Protein AF-A0ABD3LS62-F1 (afdb_monomer)

Structure (mmCIF, N/CA/C/O backbone):
data_AF-A0ABD3LS62-F1
#
_entry.id   AF-A0ABD3LS62-F1
#
loop_
_atom_site.group_PDB
_atom_site.id
_atom_site.type_symbol
_atom_site.label_atom_id
_atom_site.label_alt_id
_atom_site.label_comp_id
_atom_site.label_asym_id
_atom_site.label_entity_id
_atom_site.label_seq_id
_atom_site.pdbx_PDB_ins_code
_atom_site.Cartn_x
_atom_site.Cartn_y
_atom_site.Cartn_z
_atom_site.occupancy
_atom_site.B_iso_or_equiv
_atom_site.auth_seq_id
_atom_site.auth_comp_id
_atom_site.auth_asym_id
_atom_site.auth_atom_id
_atom_site.pdbx_PDB_model_num
ATOM 1 N N . MET A 1 1 ? -65.348 19.377 46.015 1.00 37.66 1 MET A N 1
ATOM 2 C CA . MET A 1 1 ? -65.253 18.088 45.300 1.00 37.66 1 MET A CA 1
ATOM 3 C C . MET A 1 1 ? -63.759 17.833 45.163 1.00 37.66 1 MET A C 1
ATOM 5 O O . MET A 1 1 ? -63.106 18.647 44.529 1.00 37.66 1 MET A O 1
ATOM 9 N N . ALA A 1 2 ? -63.173 17.076 46.095 1.00 37.09 2 ALA A N 1
ATOM 10 C CA . ALA A 1 2 ? -63.166 15.600 46.154 1.00 37.09 2 ALA A CA 1
ATOM 11 C C . ALA A 1 2 ? -62.036 15.079 45.239 1.00 37.09 2 ALA A C 1
ATOM 13 O O . ALA A 1 2 ? -62.131 15.259 44.032 1.00 37.09 2 ALA A O 1
ATOM 14 N N . GLU A 1 3 ? -60.855 14.766 45.798 1.00 38.41 3 GLU A N 1
ATOM 15 C CA . GLU A 1 3 ? -60.423 13.416 46.271 1.00 38.41 3 GLU A CA 1
ATOM 16 C C . GLU A 1 3 ? -59.782 12.606 45.119 1.00 38.41 3 GLU A C 1
ATOM 18 O O . GLU A 1 3 ? -60.195 12.771 43.979 1.00 38.41 3 GLU A O 1
ATOM 23 N N . ALA A 1 4 ? -58.758 11.751 45.271 1.00 42.38 4 ALA A N 1
ATOM 24 C CA . ALA A 1 4 ? -57.896 11.323 46.394 1.00 42.38 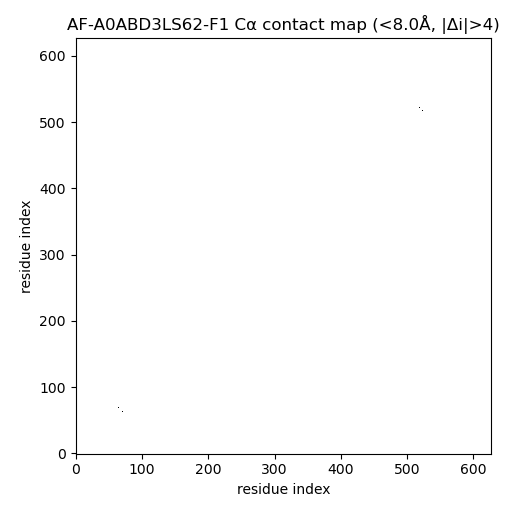4 ALA A CA 1
ATOM 25 C C . ALA A 1 4 ? -56.582 10.709 45.804 1.00 42.38 4 ALA A C 1
ATOM 27 O O . ALA A 1 4 ? -56.408 10.726 44.589 1.00 42.38 4 ALA A O 1
ATOM 28 N N . SER A 1 5 ? -55.689 10.034 46.545 1.00 45.38 5 SER A N 1
ATOM 29 C CA . SER A 1 5 ? -54.841 10.489 47.670 1.00 45.38 5 SER A CA 1
ATOM 30 C C . SER A 1 5 ? -53.794 9.395 48.003 1.00 45.38 5 SER A C 1
ATOM 32 O O . SER A 1 5 ? -54.172 8.231 48.100 1.00 45.38 5 SER A O 1
ATOM 34 N N . GLY A 1 6 ? -52.523 9.757 48.241 1.00 35.62 6 GLY A N 1
ATOM 35 C CA . GLY A 1 6 ? -51.450 8.830 48.668 1.00 35.62 6 GLY A CA 1
ATOM 36 C C . GLY A 1 6 ? -50.821 7.956 47.560 1.00 35.62 6 GLY A C 1
ATOM 37 O O . GLY A 1 6 ? -51.320 7.919 46.439 1.00 35.62 6 GLY A O 1
ATOM 38 N N . ASP A 1 7 ? -49.716 7.239 47.799 1.00 37.56 7 ASP A N 1
ATOM 39 C CA . ASP A 1 7 ? -48.675 7.403 48.839 1.00 37.56 7 ASP A CA 1
ATOM 40 C C . ASP A 1 7 ? -47.356 6.725 48.373 1.00 37.56 7 ASP A C 1
ATOM 42 O O . ASP A 1 7 ? -47.339 6.034 47.352 1.00 37.56 7 ASP A O 1
ATOM 46 N N . GLY A 1 8 ? -46.242 6.941 49.078 1.00 37.25 8 GLY A N 1
ATOM 47 C CA . GLY A 1 8 ? -44.929 6.355 48.775 1.00 37.25 8 GLY A CA 1
ATOM 48 C C . GLY A 1 8 ? -44.650 4.998 49.441 1.00 37.25 8 GLY A C 1
ATOM 49 O O . GLY A 1 8 ? -45.326 4.584 50.377 1.00 37.25 8 GLY A O 1
ATOM 50 N N . GLY A 1 9 ? -43.588 4.318 48.990 1.00 31.88 9 GLY A N 1
ATOM 51 C CA . GLY A 1 9 ? -43.089 3.077 49.596 1.00 31.88 9 GLY A CA 1
ATOM 52 C C . GLY A 1 9 ? -41.620 2.818 49.246 1.00 31.88 9 GLY A C 1
ATOM 53 O O . GLY A 1 9 ? -41.265 2.752 48.072 1.00 31.88 9 GLY A O 1
ATOM 54 N N . ALA A 1 10 ? -40.768 2.703 50.266 1.00 38.19 10 ALA A N 1
ATOM 55 C CA . ALA A 1 10 ? -39.326 2.449 50.158 1.00 38.19 10 ALA A CA 1
ATOM 56 C C . ALA A 1 10 ? -39.000 0.951 50.408 1.00 38.19 10 ALA A C 1
ATOM 58 O O . ALA A 1 10 ? -39.853 0.239 50.945 1.00 38.19 10 ALA A O 1
ATOM 59 N N . PRO A 1 11 ? -37.814 0.440 50.010 1.00 41.41 11 PRO A N 1
ATOM 60 C CA . PRO A 1 11 ? -37.466 -0.979 50.161 1.00 41.41 11 PRO A CA 1
ATOM 61 C C . PRO A 1 11 ? -37.158 -1.385 51.615 1.00 41.41 11 PRO A C 1
ATOM 63 O O . PRO A 1 11 ? -36.974 -0.540 52.486 1.00 41.41 11 PRO A O 1
ATOM 66 N N . ALA A 1 12 ? -37.102 -2.698 51.863 1.00 38.75 12 ALA A N 1
ATOM 67 C CA . ALA A 1 12 ? -36.911 -3.291 53.189 1.00 38.75 12 ALA A CA 1
ATOM 68 C C . ALA A 1 12 ? -35.438 -3.614 53.526 1.00 38.75 12 ALA A C 1
ATOM 70 O O . ALA A 1 12 ? -34.636 -3.916 52.643 1.00 38.75 12 ALA A O 1
ATOM 71 N N . GLU A 1 13 ? -35.123 -3.599 54.825 1.00 33.62 13 GLU A N 1
ATOM 72 C CA . GLU A 1 13 ? -33.819 -3.932 55.419 1.00 33.62 13 GLU A CA 1
ATOM 73 C C . GLU A 1 13 ? -33.658 -5.426 55.818 1.00 33.62 13 GLU A C 1
ATOM 75 O O . GLU A 1 13 ? -34.616 -6.200 55.809 1.00 33.62 13 GLU A O 1
ATOM 80 N N . LEU A 1 14 ? -32.455 -5.738 56.339 1.00 35.72 14 LEU A N 1
ATOM 81 C CA . LEU A 1 14 ? -32.076 -6.849 57.239 1.00 35.72 14 LEU A CA 1
ATOM 82 C C . LEU A 1 14 ? -31.710 -8.207 56.590 1.00 35.72 14 LEU A C 1
ATOM 84 O O . LEU A 1 14 ? -32.186 -8.518 55.500 1.00 35.72 14 LEU A O 1
ATOM 88 N N . PRO A 1 15 ? -30.894 -9.060 57.265 1.00 49.50 15 PRO A N 1
ATOM 89 C CA . PRO A 1 15 ? -30.297 -8.902 58.603 1.00 49.50 15 PRO A CA 1
ATOM 90 C C . PRO A 1 15 ? -28.752 -8.915 58.649 1.00 49.50 15 PRO A C 1
ATOM 92 O O . PRO A 1 15 ? -28.059 -9.237 57.687 1.00 49.50 15 PRO A O 1
ATOM 95 N N . SER A 1 16 ? -28.213 -8.599 59.829 1.00 36.47 16 SER A N 1
ATOM 96 C CA . SER A 1 16 ? -26.794 -8.710 60.187 1.00 36.47 16 SER A CA 1
ATOM 97 C C . SER A 1 16 ? -26.406 -10.113 60.691 1.00 36.47 16 SER A C 1
ATOM 99 O O . SER A 1 16 ? -27.253 -10.894 61.122 1.00 36.47 16 SER A O 1
ATOM 101 N N . GLY A 1 17 ? -25.103 -10.422 60.680 1.00 36.69 17 GLY A N 1
ATOM 102 C CA . GLY A 1 17 ? -24.525 -11.632 61.278 1.00 36.69 17 GLY A CA 1
ATOM 103 C C . GLY A 1 17 ? -23.169 -11.344 61.932 1.00 36.69 17 GLY A C 1
ATOM 104 O O . GLY A 1 17 ? -22.416 -10.496 61.452 1.00 36.69 17 GLY A O 1
ATOM 105 N N . THR A 1 18 ? -22.862 -12.027 63.038 1.00 38.34 18 THR A N 1
ATOM 106 C CA . THR A 1 18 ? -21.763 -11.668 63.956 1.00 38.34 18 THR A CA 1
ATOM 107 C C . THR A 1 18 ? -20.929 -12.884 64.361 1.00 38.34 18 THR A C 1
ATOM 109 O O . THR A 1 18 ? -21.500 -13.925 64.677 1.00 38.34 18 THR A O 1
ATOM 112 N N . GLY A 1 19 ? -19.605 -12.722 64.506 1.00 34.44 19 GLY A N 1
ATOM 113 C CA . GLY A 1 19 ? -18.810 -13.544 65.434 1.00 34.44 19 GLY A CA 1
ATOM 114 C C . GLY A 1 19 ? -17.436 -14.038 64.957 1.00 34.44 19 GLY A C 1
ATOM 115 O O . GLY A 1 19 ? -17.282 -14.491 63.830 1.00 34.44 19 GLY A O 1
ATOM 116 N N . GLY A 1 20 ? -16.472 -14.044 65.890 1.00 32.84 20 GLY A N 1
ATOM 117 C CA . GLY A 1 20 ? -15.241 -14.850 65.832 1.00 32.84 20 GLY A CA 1
ATOM 118 C C . GLY A 1 20 ? -13.997 -14.159 65.257 1.00 32.84 20 GLY A C 1
ATOM 119 O O . GLY A 1 20 ? -14.007 -13.671 64.134 1.00 32.84 20 GLY A O 1
ATOM 120 N N . GLY A 1 21 ? -12.890 -14.160 66.010 1.00 35.06 21 GLY A N 1
ATOM 121 C CA . GLY A 1 21 ? -11.599 -13.635 65.549 1.00 35.06 21 GLY A CA 1
ATOM 122 C C . GLY A 1 21 ? -10.406 -14.084 66.402 1.00 35.06 21 GLY A C 1
ATOM 123 O O . GLY A 1 21 ? -10.576 -14.554 67.525 1.00 35.06 21 GLY A O 1
ATOM 124 N N . GLY A 1 22 ? -9.199 -13.922 65.849 1.00 30.69 22 GLY A N 1
ATOM 125 C CA . GLY A 1 22 ? -7.901 -14.277 66.445 1.00 30.69 22 GLY A CA 1
ATOM 126 C C . GLY A 1 22 ? -6.920 -14.798 65.374 1.00 30.69 22 GLY A C 1
ATOM 127 O O . GLY A 1 22 ? -7.357 -15.366 64.383 1.00 30.69 22 GLY A O 1
ATOM 128 N N . GLY A 1 23 ? -5.598 -14.620 65.477 1.00 33.12 23 GLY A N 1
ATOM 129 C CA . GLY A 1 23 ? -4.858 -13.826 66.463 1.00 33.12 23 GLY A CA 1
ATOM 130 C C . GLY A 1 23 ? -3.329 -13.875 66.274 1.00 33.12 23 GLY A C 1
ATOM 131 O O . GLY A 1 23 ? -2.712 -14.896 66.541 1.00 33.12 23 GLY A O 1
ATOM 132 N N . SER A 1 24 ? -2.731 -12.731 65.914 1.00 35.41 24 SER A N 1
ATOM 133 C CA . SER A 1 24 ? -1.302 -12.354 66.047 1.00 35.41 24 SER A CA 1
ATOM 134 C C . SER A 1 24 ? -0.170 -13.121 65.312 1.00 35.41 24 SER A C 1
ATOM 136 O O . SER A 1 24 ? 0.056 -14.302 65.519 1.00 35.41 24 SER A O 1
ATOM 138 N N . ASN A 1 25 ? 0.656 -12.315 64.624 1.00 33.25 25 ASN A N 1
ATOM 139 C CA . ASN A 1 25 ? 2.131 -12.333 64.540 1.00 33.25 25 ASN A CA 1
ATOM 140 C C . ASN A 1 25 ? 2.914 -13.519 63.928 1.00 33.25 25 ASN A C 1
ATOM 142 O O . ASN A 1 25 ? 2.977 -14.616 64.467 1.00 33.25 25 ASN A O 1
ATOM 146 N N . GLY A 1 26 ? 3.730 -13.185 62.916 1.00 30.17 26 GLY A N 1
ATOM 147 C CA . GLY A 1 26 ? 4.893 -13.962 62.469 1.00 30.17 26 GLY A CA 1
ATOM 148 C C . GLY A 1 26 ? 5.660 -13.236 61.355 1.00 30.17 26 GLY A C 1
ATOM 149 O O . GLY A 1 26 ? 5.180 -13.171 60.229 1.00 30.17 26 GLY A O 1
ATOM 150 N N . ARG A 1 27 ? 6.836 -12.662 61.655 1.00 36.50 27 ARG A N 1
ATOM 151 C CA . ARG A 1 27 ? 7.710 -11.965 60.686 1.00 36.50 27 ARG A CA 1
ATOM 152 C C . ARG A 1 27 ? 9.091 -12.621 60.693 1.00 36.50 27 ARG A C 1
ATOM 154 O O . ARG A 1 27 ? 9.754 -12.590 61.725 1.00 36.50 27 ARG A O 1
ATOM 161 N N . ALA A 1 28 ? 9.511 -13.173 59.558 1.00 32.44 28 ALA A N 1
ATOM 162 C CA . ALA A 1 28 ? 10.830 -13.769 59.346 1.00 32.44 28 ALA A CA 1
ATOM 163 C C . ALA A 1 28 ? 11.239 -13.652 57.865 1.00 32.44 28 ALA A C 1
ATOM 165 O O . ALA A 1 28 ? 10.380 -13.468 57.001 1.00 32.44 28 ALA A O 1
ATOM 166 N N . ASP A 1 29 ? 12.541 -13.728 57.595 1.00 32.50 29 ASP A N 1
ATOM 167 C CA . ASP A 1 29 ? 13.138 -13.539 56.269 1.00 32.50 29 ASP A CA 1
ATOM 168 C C . ASP A 1 29 ? 13.197 -14.824 55.408 1.00 32.50 29 ASP A C 1
ATOM 170 O O . ASP A 1 29 ? 12.920 -15.924 55.879 1.00 32.50 29 ASP A O 1
ATOM 174 N N . ALA A 1 30 ? 13.561 -14.615 54.133 1.00 36.44 30 ALA A N 1
ATOM 175 C CA . ALA A 1 30 ? 14.251 -15.474 53.146 1.00 36.44 30 ALA A CA 1
ATOM 176 C C . ALA A 1 30 ? 14.594 -16.957 53.495 1.00 36.44 30 ALA A C 1
ATOM 178 O O . ALA A 1 30 ? 15.014 -17.231 54.618 1.00 36.44 30 ALA A O 1
ATOM 179 N N . PRO A 1 31 ? 14.614 -17.897 52.505 1.00 40.38 31 PRO A N 1
ATOM 180 C CA . PRO A 1 31 ? 15.128 -17.634 51.148 1.00 40.38 31 PRO A CA 1
ATOM 181 C C . PRO A 1 31 ? 14.443 -18.354 49.959 1.00 40.38 31 PRO A C 1
ATOM 183 O O . PRO A 1 31 ? 13.518 -19.151 50.093 1.00 40.38 31 PRO A O 1
ATOM 186 N N . THR A 1 32 ? 14.971 -18.086 48.761 1.00 39.19 32 THR A N 1
ATOM 187 C CA . THR A 1 32 ? 14.759 -18.851 47.522 1.00 39.19 32 THR A CA 1
ATOM 188 C C . THR A 1 32 ? 15.331 -20.274 47.576 1.00 39.19 32 THR A C 1
ATOM 190 O O . THR A 1 32 ? 16.454 -20.471 48.042 1.00 39.19 32 THR A O 1
ATOM 193 N N . PRO A 1 33 ? 14.660 -21.242 46.928 1.00 43.19 33 PRO A N 1
ATOM 194 C CA . PRO A 1 33 ? 15.302 -22.374 46.267 1.00 43.19 33 PRO A CA 1
ATOM 195 C C . PRO A 1 33 ? 15.364 -22.166 44.739 1.00 43.19 33 PRO A C 1
ATOM 197 O O . PRO A 1 33 ? 14.493 -21.534 44.141 1.00 43.19 33 PRO A O 1
ATOM 200 N N . LEU A 1 34 ? 16.396 -22.716 44.094 1.00 32.84 34 LEU A N 1
ATOM 201 C CA . LEU A 1 34 ? 16.591 -22.694 42.638 1.00 32.84 34 LEU A CA 1
ATOM 202 C C . LEU A 1 34 ? 16.404 -24.089 42.019 1.00 32.84 34 LEU A C 1
ATOM 204 O O . LEU A 1 34 ? 16.616 -25.099 42.679 1.00 32.84 34 LEU A O 1
ATOM 208 N N . ALA A 1 35 ? 16.145 -24.088 40.707 1.00 33.03 35 ALA A N 1
ATOM 209 C CA . ALA A 1 35 ? 16.388 -25.169 39.746 1.00 33.03 35 ALA A CA 1
ATOM 210 C C . ALA A 1 35 ? 15.614 -26.502 39.884 1.00 33.03 35 ALA A C 1
ATOM 212 O O . ALA A 1 35 ? 15.997 -27.408 40.616 1.00 33.03 35 ALA A O 1
ATOM 213 N N . VAL A 1 36 ? 14.694 -26.714 38.935 1.00 33.12 36 VAL A N 1
ATOM 214 C CA . VAL A 1 36 ? 14.766 -27.892 38.050 1.00 33.12 36 VAL A CA 1
ATOM 215 C C . VAL A 1 36 ? 14.758 -27.385 36.604 1.00 33.12 36 VAL A C 1
ATOM 217 O O . VAL A 1 36 ? 14.000 -26.476 36.269 1.00 33.12 36 VAL A O 1
ATOM 220 N N . SER A 1 37 ? 15.624 -27.939 35.756 1.00 32.34 37 SER A N 1
ATOM 221 C CA . SER A 1 37 ? 15.800 -27.506 34.364 1.00 32.34 37 SER A CA 1
ATOM 222 C C . SER A 1 37 ? 15.043 -28.402 33.384 1.00 32.34 37 SER A C 1
ATOM 224 O O . SER A 1 37 ? 15.203 -29.618 33.417 1.00 32.34 37 SER A O 1
ATOM 226 N N . ALA A 1 38 ? 14.343 -27.799 32.422 1.00 27.75 38 ALA A N 1
ATOM 227 C CA . ALA A 1 38 ? 13.954 -28.447 31.170 1.00 27.75 38 ALA A CA 1
ATOM 228 C C . ALA A 1 38 ? 14.182 -27.460 30.013 1.00 27.75 38 ALA A C 1
ATOM 230 O O . ALA A 1 38 ? 13.659 -26.349 30.022 1.00 27.75 38 ALA A O 1
ATOM 231 N N . SER A 1 39 ? 15.016 -27.839 29.042 1.00 33.12 39 SER A N 1
ATOM 232 C CA . SER A 1 39 ? 15.449 -26.968 27.941 1.00 33.12 39 SER A CA 1
ATOM 233 C C . SER A 1 39 ? 14.900 -27.465 26.611 1.00 33.12 39 SER A C 1
ATOM 235 O O . SER A 1 39 ? 15.183 -28.599 26.235 1.00 33.12 39 SER A O 1
ATOM 237 N N . PHE A 1 40 ? 14.222 -26.591 25.863 1.00 28.70 40 PHE A N 1
ATOM 238 C CA . PHE A 1 40 ? 14.058 -26.748 24.416 1.00 28.70 40 PHE A CA 1
ATOM 239 C C . PHE A 1 40 ? 14.194 -25.400 23.690 1.00 28.70 40 PHE A C 1
ATOM 241 O O . PHE A 1 40 ? 13.228 -24.682 23.444 1.00 28.70 40 PHE A O 1
ATOM 248 N N . LYS A 1 41 ? 15.438 -25.059 23.330 1.00 35.81 41 LYS A N 1
ATOM 249 C CA . LYS A 1 41 ? 15.752 -24.073 22.285 1.00 35.81 41 LYS A CA 1
ATOM 250 C C . LYS A 1 41 ? 16.045 -24.820 20.981 1.00 35.81 41 LYS A C 1
ATOM 252 O O . LYS A 1 41 ? 17.181 -25.238 20.772 1.00 35.81 41 LYS A O 1
ATOM 257 N N . GLU A 1 42 ? 15.066 -24.940 20.086 1.00 28.69 42 GLU A N 1
ATOM 258 C CA . GLU A 1 42 ? 15.293 -25.472 18.728 1.00 28.69 42 GLU A CA 1
ATOM 259 C C . GLU A 1 42 ? 15.957 -24.401 17.836 1.00 28.69 42 GLU A C 1
ATOM 261 O O . GLU A 1 42 ? 15.349 -23.792 16.957 1.00 28.69 42 GLU A O 1
ATOM 266 N N . GLY A 1 43 ? 17.232 -24.114 18.106 1.00 31.69 43 GLY A N 1
ATOM 267 C CA . GLY A 1 43 ? 18.046 -23.194 17.313 1.00 31.69 43 GLY A CA 1
ATOM 268 C C . GLY A 1 43 ? 18.698 -23.895 16.122 1.00 31.69 43 GLY A C 1
ATOM 269 O O . GLY A 1 43 ? 19.839 -24.341 16.230 1.00 31.69 43 GLY A O 1
ATOM 270 N N . ARG A 1 44 ? 18.017 -23.967 14.970 1.00 31.38 44 ARG A N 1
ATOM 271 C CA . ARG A 1 44 ? 18.556 -24.595 13.745 1.00 31.38 44 ARG A CA 1
ATOM 272 C C . ARG A 1 44 ? 19.060 -23.600 12.697 1.00 31.38 44 ARG A C 1
ATOM 274 O O . ARG A 1 44 ? 18.407 -23.320 11.696 1.00 31.38 44 ARG A O 1
ATOM 281 N N . SER A 1 45 ? 20.304 -23.162 12.875 1.00 34.44 45 SER A N 1
ATOM 282 C CA . SER A 1 45 ? 21.113 -22.607 11.783 1.00 34.44 45 SER A CA 1
ATOM 283 C C . SER A 1 45 ? 21.639 -23.728 10.882 1.00 34.44 45 SER A C 1
ATOM 285 O O . SER A 1 45 ? 22.502 -24.488 11.315 1.00 34.44 45 SER A O 1
ATOM 287 N N . SER A 1 46 ? 21.212 -23.808 9.615 1.00 29.98 46 SER A N 1
ATOM 288 C CA . SER A 1 46 ? 22.027 -24.458 8.573 1.00 29.98 46 SER A CA 1
ATOM 289 C C . SER A 1 46 ? 21.637 -24.081 7.140 1.00 29.98 46 SER A C 1
ATOM 291 O O . SER A 1 46 ? 20.467 -23.956 6.803 1.00 29.98 46 SER A O 1
ATOM 293 N N . SER A 1 47 ? 22.660 -23.984 6.288 1.00 33.34 47 SER A N 1
ATOM 294 C CA . SER A 1 47 ? 22.613 -24.155 4.830 1.00 33.34 47 SER A CA 1
ATOM 295 C C . SER A 1 47 ? 21.546 -23.376 4.033 1.00 33.34 47 SER A C 1
ATOM 297 O O . SER A 1 47 ? 20.585 -23.941 3.511 1.00 33.34 47 SER A O 1
ATOM 299 N N . ARG A 1 48 ? 21.854 -22.109 3.708 1.00 34.28 48 ARG A N 1
ATOM 300 C CA . ARG A 1 48 ? 21.565 -21.627 2.344 1.00 34.28 48 ARG A CA 1
ATOM 301 C C . ARG A 1 48 ? 22.394 -22.472 1.372 1.00 34.28 48 ARG A C 1
ATOM 303 O O . ARG A 1 48 ? 23.558 -22.157 1.119 1.00 34.28 48 ARG A O 1
ATOM 310 N N . ARG A 1 49 ? 21.823 -23.559 0.846 1.00 35.16 49 ARG A N 1
ATOM 311 C CA . ARG A 1 49 ? 22.443 -24.295 -0.263 1.00 35.16 49 ARG A CA 1
ATOM 312 C C . ARG A 1 49 ? 22.571 -23.343 -1.452 1.00 35.16 49 ARG A C 1
ATOM 314 O O . ARG A 1 49 ? 21.587 -22.746 -1.879 1.00 35.16 49 ARG A O 1
ATOM 321 N N . ARG A 1 50 ? 23.786 -23.198 -1.988 1.00 37.28 50 ARG A N 1
ATOM 322 C CA . ARG A 1 50 ? 23.981 -22.632 -3.329 1.00 37.28 50 ARG A CA 1
ATOM 323 C C . ARG A 1 50 ? 23.227 -23.530 -4.310 1.00 37.28 50 ARG A C 1
ATOM 325 O O . ARG A 1 50 ? 23.430 -24.744 -4.261 1.00 37.28 50 ARG A O 1
ATOM 332 N N . ASN A 1 51 ? 22.434 -22.963 -5.219 1.00 30.92 51 ASN A N 1
ATOM 333 C CA . ASN A 1 51 ? 21.990 -23.737 -6.375 1.00 30.92 51 ASN A CA 1
ATOM 334 C C . ASN A 1 51 ? 23.234 -24.160 -7.162 1.00 30.92 51 ASN A C 1
ATOM 336 O O . ASN A 1 51 ? 24.079 -23.333 -7.508 1.00 30.92 51 ASN A O 1
ATOM 340 N N . SER A 1 52 ? 23.370 -25.466 -7.381 1.00 32.44 52 SER A N 1
ATOM 341 C CA . SER A 1 52 ? 24.459 -26.019 -8.175 1.00 32.44 52 SER A CA 1
ATOM 342 C C . SER A 1 52 ? 24.240 -25.630 -9.633 1.00 32.44 52 SER A C 1
ATOM 344 O O . SER A 1 52 ? 23.236 -26.010 -10.232 1.00 32.44 52 SER A O 1
ATOM 346 N N . VAL A 1 53 ? 25.187 -24.886 -10.208 1.00 42.31 53 VAL A N 1
ATOM 347 C CA . VAL A 1 53 ? 25.297 -24.779 -11.664 1.00 42.31 53 VAL A CA 1
ATOM 348 C C . VAL A 1 53 ? 25.759 -26.144 -12.163 1.00 42.31 53 VAL A C 1
ATOM 350 O O . VAL A 1 53 ? 26.937 -26.485 -12.058 1.00 42.31 53 VAL A O 1
ATOM 353 N N . ARG A 1 54 ? 24.815 -26.945 -12.661 1.00 40.72 54 ARG A N 1
ATOM 354 C CA . ARG A 1 54 ? 25.112 -28.180 -13.388 1.00 40.72 54 ARG A CA 1
ATOM 355 C C . ARG A 1 54 ? 25.549 -27.796 -14.808 1.00 40.72 54 ARG A C 1
ATOM 357 O O . ARG A 1 54 ? 24.772 -27.124 -15.486 1.00 40.72 54 ARG A O 1
ATOM 364 N N . PRO A 1 55 ? 26.733 -28.207 -15.289 1.00 39.88 55 PRO A N 1
ATOM 365 C CA . PRO A 1 55 ? 27.040 -28.138 -16.712 1.00 39.88 55 PRO A CA 1
ATOM 366 C C . PRO A 1 55 ? 26.081 -29.061 -17.473 1.00 39.88 55 PRO A C 1
ATOM 368 O O . PRO A 1 55 ? 25.968 -30.241 -17.137 1.00 39.88 55 PRO A O 1
ATOM 371 N N . SER A 1 56 ? 25.383 -28.540 -18.480 1.00 33.84 56 SER A N 1
ATOM 372 C CA . SER A 1 56 ? 24.554 -29.340 -19.385 1.00 33.84 56 SER A CA 1
ATOM 373 C C . SER A 1 56 ? 25.451 -30.058 -20.396 1.00 33.84 56 SER A C 1
ATOM 375 O O . SER A 1 56 ? 25.776 -29.513 -21.450 1.00 33.84 56 SER A O 1
ATOM 377 N N . PHE A 1 57 ? 25.893 -31.265 -20.044 1.00 44.31 57 PHE A N 1
ATOM 378 C CA . PHE A 1 57 ? 26.682 -32.136 -20.915 1.00 44.31 57 PHE A CA 1
ATOM 379 C C . PHE A 1 57 ? 25.745 -32.886 -21.878 1.00 44.31 57 PHE A C 1
ATOM 381 O O . PHE A 1 57 ? 25.471 -34.067 -21.689 1.00 44.31 57 PHE A O 1
ATOM 388 N N . ASP A 1 58 ? 25.182 -32.164 -22.849 1.00 44.44 58 ASP A N 1
ATOM 389 C CA . ASP A 1 58 ? 24.236 -32.706 -23.834 1.00 44.44 58 ASP A CA 1
ATOM 390 C C . ASP A 1 58 ? 24.340 -31.920 -25.156 1.00 44.44 58 ASP A C 1
ATOM 392 O O . ASP A 1 58 ? 23.488 -31.102 -25.491 1.00 44.44 58 ASP A O 1
ATOM 396 N N . ALA A 1 59 ? 25.470 -32.094 -25.852 1.00 45.03 59 ALA A N 1
ATOM 397 C CA . ALA A 1 59 ? 25.776 -31.439 -27.132 1.00 45.03 59 ALA A CA 1
ATOM 398 C C . ALA A 1 59 ? 26.004 -32.428 -28.297 1.00 45.03 59 ALA A C 1
ATOM 400 O O . ALA A 1 59 ? 26.076 -32.002 -29.446 1.00 45.03 59 ALA A O 1
ATOM 401 N N . ASP A 1 60 ? 26.099 -33.733 -28.006 1.00 44.78 60 ASP A N 1
ATOM 402 C CA . ASP A 1 60 ? 26.534 -34.771 -28.958 1.00 44.78 60 ASP A CA 1
ATOM 403 C C . ASP A 1 60 ? 25.448 -35.828 -29.280 1.00 44.78 60 ASP A C 1
ATOM 405 O O . ASP A 1 60 ? 25.675 -36.718 -30.099 1.00 44.78 60 ASP A O 1
ATOM 409 N N . ASN A 1 61 ? 24.255 -35.751 -28.669 1.00 49.25 61 ASN A N 1
ATOM 410 C CA . ASN A 1 61 ? 23.198 -36.770 -28.817 1.00 49.25 61 ASN A CA 1
ATOM 411 C C . ASN A 1 61 ? 22.245 -36.557 -30.014 1.00 49.25 61 ASN A C 1
ATOM 413 O O . ASN A 1 61 ? 21.574 -37.503 -30.434 1.00 49.25 61 ASN A O 1
ATOM 417 N N . ASP A 1 62 ? 22.201 -35.357 -30.603 1.00 53.28 62 ASP A N 1
ATOM 418 C CA . ASP A 1 62 ? 21.208 -34.972 -31.627 1.00 53.28 62 ASP A CA 1
ATOM 419 C C . ASP A 1 62 ? 21.292 -35.762 -32.951 1.00 53.28 62 ASP A C 1
ATOM 421 O O . ASP A 1 62 ? 20.390 -35.673 -33.785 1.00 53.28 62 ASP A O 1
ATOM 425 N N . PHE A 1 63 ? 22.338 -36.571 -33.159 1.00 51.19 63 PHE A N 1
ATOM 426 C CA . PHE A 1 63 ? 22.474 -37.410 -34.356 1.00 51.19 63 PHE A CA 1
ATOM 427 C C . PHE A 1 63 ? 21.704 -38.745 -34.278 1.00 51.19 63 PHE A C 1
ATOM 429 O O . PHE A 1 63 ? 21.418 -39.346 -35.313 1.00 51.19 63 PHE A O 1
ATOM 436 N N . ILE A 1 64 ? 21.351 -39.225 -33.078 1.00 52.00 64 ILE A N 1
ATOM 437 C CA . ILE A 1 64 ? 20.711 -40.545 -32.888 1.00 52.00 64 ILE A CA 1
ATOM 438 C C . ILE A 1 64 ? 19.180 -40.433 -32.751 1.00 52.00 64 ILE A C 1
ATOM 440 O O . ILE A 1 64 ? 18.453 -41.366 -33.094 1.00 52.00 64 ILE A O 1
ATOM 444 N N . THR A 1 65 ? 18.660 -39.270 -32.355 1.00 55.78 65 THR A N 1
ATOM 445 C CA . THR A 1 65 ? 17.229 -39.021 -32.087 1.00 55.78 65 THR A CA 1
ATOM 446 C C . THR A 1 65 ? 16.310 -39.016 -33.320 1.00 55.78 65 THR A C 1
ATOM 448 O O . THR A 1 65 ? 15.106 -38.822 -33.166 1.00 55.78 65 THR A O 1
ATOM 451 N N . LEU A 1 66 ? 16.845 -39.188 -34.536 1.00 51.56 66 LEU A N 1
ATOM 452 C CA . LEU A 1 66 ? 16.113 -38.983 -35.797 1.00 51.56 66 LEU A CA 1
ATOM 453 C C . LEU A 1 66 ? 15.653 -40.280 -36.499 1.00 51.56 66 LEU A C 1
ATOM 455 O O . LEU A 1 66 ? 14.888 -40.204 -37.456 1.00 51.56 66 LEU A O 1
ATOM 459 N N . LEU A 1 67 ? 16.117 -41.461 -36.064 1.00 47.97 67 LEU A N 1
ATOM 460 C CA . LEU A 1 67 ? 15.960 -42.717 -36.828 1.00 47.97 67 LEU A CA 1
ATOM 461 C C . LEU A 1 67 ? 15.086 -43.802 -36.182 1.00 47.97 67 LEU A C 1
ATOM 463 O O . LEU A 1 67 ? 14.603 -44.681 -36.892 1.00 47.97 67 LEU A O 1
ATOM 467 N N . HIS A 1 68 ? 14.822 -43.726 -34.878 1.00 48.34 68 HIS A N 1
ATOM 468 C CA . HIS A 1 68 ? 13.818 -44.556 -34.207 1.00 48.34 68 HIS A CA 1
ATOM 469 C C . HIS A 1 68 ? 12.966 -43.696 -33.268 1.00 48.34 68 HIS A C 1
ATOM 471 O O . HIS A 1 68 ? 13.369 -42.597 -32.890 1.00 48.34 68 HIS A O 1
ATOM 477 N N . GLY A 1 69 ? 11.757 -44.176 -32.957 1.00 56.97 69 GLY A N 1
ATOM 478 C CA . GLY A 1 69 ? 10.757 -43.422 -32.198 1.00 56.97 69 GLY A CA 1
ATOM 479 C C . GLY A 1 69 ? 11.285 -42.903 -30.859 1.00 56.97 69 GLY A C 1
ATOM 480 O O . GLY A 1 69 ? 12.114 -43.557 -30.231 1.00 56.97 69 GLY A O 1
ATOM 481 N N . SER A 1 70 ? 10.787 -41.725 -30.469 1.00 63.28 70 SER A N 1
ATOM 482 C CA . SER A 1 70 ? 11.144 -40.942 -29.279 1.00 63.28 70 SER A CA 1
ATOM 483 C C . SER A 1 70 ? 11.692 -41.768 -28.115 1.00 63.28 70 SER A C 1
ATOM 485 O O . SER A 1 70 ? 10.996 -42.655 -27.625 1.00 63.28 70 SER A O 1
ATOM 487 N N . ASP A 1 71 ? 12.898 -41.417 -27.647 1.00 76.75 71 ASP A N 1
ATOM 488 C CA . ASP A 1 71 ? 13.546 -42.065 -26.500 1.00 76.75 71 ASP A CA 1
ATOM 489 C C . ASP A 1 71 ? 12.541 -42.276 -25.346 1.00 76.75 71 ASP A C 1
ATOM 491 O O . ASP A 1 71 ? 12.020 -41.290 -24.804 1.00 76.75 71 ASP A O 1
ATOM 495 N N . PRO A 1 72 ? 12.246 -43.538 -24.969 1.00 80.12 72 PRO A N 1
ATOM 496 C CA . PRO A 1 72 ? 11.250 -43.831 -23.949 1.00 80.12 72 PRO A CA 1
ATOM 497 C C . PRO A 1 72 ? 11.657 -43.281 -22.579 1.00 80.12 72 PRO A C 1
ATOM 499 O O . PRO A 1 72 ? 10.779 -42.941 -21.790 1.00 80.12 72 PRO A O 1
ATOM 502 N N . VAL A 1 73 ? 12.959 -43.115 -22.306 1.00 84.12 73 VAL A N 1
ATOM 503 C CA . VAL A 1 73 ? 13.436 -42.495 -21.063 1.00 84.12 73 VAL A CA 1
ATOM 504 C C . VAL A 1 73 ? 13.084 -41.008 -21.049 1.00 84.12 73 VAL A C 1
ATOM 506 O O . VAL A 1 73 ? 12.522 -40.525 -20.070 1.00 84.12 73 VAL A O 1
ATOM 509 N N . LYS A 1 74 ? 13.329 -40.277 -22.144 1.00 84.00 74 LYS A N 1
ATOM 510 C CA . LYS A 1 74 ? 12.934 -38.865 -22.295 1.00 84.00 74 LYS A CA 1
ATOM 511 C C . LYS A 1 74 ? 11.418 -38.660 -22.244 1.00 84.00 74 LYS A C 1
ATOM 513 O O . LYS A 1 74 ? 10.982 -37.657 -21.675 1.00 84.00 74 LYS A O 1
ATOM 518 N N . LEU A 1 75 ? 10.616 -39.580 -22.788 1.00 85.62 75 LEU A N 1
ATOM 519 C CA . LEU A 1 75 ? 9.153 -39.535 -22.654 1.00 85.62 75 LEU A CA 1
ATOM 520 C C . LEU A 1 75 ? 8.705 -39.745 -21.201 1.00 85.62 75 LEU A C 1
ATOM 522 O O . LEU A 1 75 ? 7.943 -38.928 -20.687 1.00 85.62 75 LEU A O 1
ATOM 526 N N . GLU A 1 76 ? 9.214 -40.774 -20.522 1.00 89.88 76 GLU A N 1
ATOM 527 C CA . GLU A 1 76 ? 8.858 -41.059 -19.126 1.00 89.88 76 GLU A CA 1
ATOM 528 C C . GLU A 1 76 ? 9.332 -39.947 -18.177 1.00 89.88 76 GLU A C 1
ATOM 530 O O . GLU A 1 76 ? 8.612 -39.558 -17.264 1.00 89.88 76 GLU A O 1
ATOM 535 N N . LEU A 1 77 ? 10.492 -39.337 -18.435 1.00 87.62 77 LEU A N 1
ATOM 536 C CA . LEU A 1 77 ? 10.977 -38.186 -17.667 1.00 87.62 77 LEU A CA 1
ATOM 537 C C . LEU A 1 77 ? 10.054 -36.964 -17.849 1.00 87.62 77 LEU A C 1
ATOM 539 O O . LEU A 1 77 ? 9.728 -36.303 -16.869 1.00 87.62 77 LEU A O 1
ATOM 543 N N . ASN A 1 78 ? 9.545 -36.708 -19.063 1.00 88.62 78 ASN A N 1
ATOM 544 C CA . ASN A 1 78 ? 8.533 -35.663 -19.292 1.00 88.62 78 ASN A CA 1
ATOM 545 C C . ASN A 1 78 ? 7.180 -35.999 -18.639 1.00 88.62 78 ASN A C 1
ATOM 547 O O . ASN A 1 78 ? 6.503 -35.096 -18.144 1.00 88.62 78 ASN A O 1
ATOM 551 N N . ARG A 1 79 ? 6.773 -37.275 -18.615 1.00 95.25 79 ARG A N 1
ATOM 552 C CA . ARG A 1 79 ? 5.579 -37.730 -17.884 1.00 95.25 79 ARG A CA 1
ATOM 553 C C . ARG A 1 79 ? 5.738 -37.437 -16.390 1.00 95.25 79 ARG A C 1
ATOM 555 O O . ARG A 1 79 ? 4.899 -36.743 -15.824 1.00 95.25 79 ARG A O 1
ATOM 562 N N . LEU A 1 80 ? 6.832 -37.899 -15.785 1.00 93.88 80 LEU A N 1
ATOM 563 C CA . LEU A 1 80 ? 7.126 -37.728 -14.361 1.00 93.88 80 LEU A CA 1
ATOM 564 C C . LEU A 1 80 ? 7.331 -36.257 -13.972 1.00 93.88 80 LEU A C 1
ATOM 566 O O . LEU A 1 80 ? 6.910 -35.860 -12.891 1.00 93.88 80 LEU A O 1
ATOM 570 N N . GLU A 1 81 ? 7.919 -35.419 -14.833 1.00 92.44 81 GLU A N 1
ATOM 571 C CA . GLU A 1 81 ? 8.033 -33.980 -14.557 1.00 92.44 81 GLU A CA 1
ATOM 572 C C . GLU A 1 81 ? 6.654 -33.303 -14.515 1.00 92.44 81 GLU A C 1
ATOM 574 O O . GLU A 1 81 ? 6.396 -32.485 -13.632 1.00 92.44 81 GLU A O 1
ATOM 579 N N . ASN A 1 82 ? 5.742 -33.656 -15.427 1.00 93.50 82 ASN A N 1
ATOM 580 C CA . ASN A 1 82 ? 4.372 -33.145 -15.374 1.00 93.50 82 ASN A CA 1
ATOM 581 C C . ASN A 1 82 ? 3.604 -33.705 -14.170 1.00 93.50 82 ASN A C 1
ATOM 583 O O . ASN A 1 82 ? 2.979 -32.927 -13.460 1.00 93.50 82 ASN A O 1
ATOM 587 N N . GLU A 1 83 ? 3.748 -34.994 -13.856 1.00 96.19 83 GLU A N 1
ATOM 588 C CA . GLU A 1 83 ? 3.150 -35.608 -12.664 1.00 96.19 83 GLU A CA 1
ATOM 589 C C . GLU A 1 83 ? 3.633 -34.936 -11.364 1.00 96.19 83 GLU A C 1
ATOM 591 O O . GLU A 1 83 ? 2.821 -34.654 -10.487 1.00 96.19 83 GLU A O 1
ATOM 596 N N . VAL A 1 84 ? 4.915 -34.561 -11.258 1.00 94.81 84 VAL A N 1
ATOM 597 C CA . VAL A 1 84 ? 5.432 -33.754 -10.135 1.00 94.81 84 VAL A CA 1
ATOM 598 C C . VAL A 1 84 ? 4.808 -32.353 -10.109 1.00 94.81 84 VAL A C 1
ATOM 600 O O . VAL A 1 84 ? 4.343 -31.928 -9.055 1.00 94.81 84 VAL A O 1
ATOM 603 N N . ARG A 1 85 ? 4.727 -31.646 -11.246 1.00 93.94 85 ARG A N 1
ATOM 604 C CA . ARG A 1 85 ? 4.083 -30.314 -11.325 1.00 93.94 85 ARG A CA 1
ATOM 605 C C . ARG A 1 85 ? 2.591 -30.358 -10.978 1.00 93.94 85 ARG A C 1
ATOM 607 O O . ARG A 1 85 ? 2.055 -29.378 -10.461 1.00 93.94 85 ARG A O 1
ATOM 614 N N . ASP A 1 86 ? 1.919 -31.460 -11.291 1.00 94.31 86 ASP A N 1
ATOM 615 C CA . ASP A 1 86 ? 0.513 -31.686 -10.970 1.00 94.31 86 ASP A CA 1
ATOM 616 C C . ASP A 1 86 ? 0.350 -31.976 -9.470 1.00 94.31 86 ASP A C 1
ATOM 618 O O . ASP A 1 86 ? -0.481 -31.344 -8.815 1.00 94.31 86 ASP A O 1
ATOM 622 N N . LYS A 1 87 ? 1.228 -32.803 -8.882 1.00 96.44 87 LYS A N 1
ATOM 623 C CA . LYS A 1 87 ? 1.283 -33.038 -7.429 1.00 96.44 87 LYS A CA 1
ATOM 624 C C . LYS A 1 87 ? 1.661 -31.792 -6.624 1.00 96.44 87 LYS A C 1
ATOM 626 O O . LYS A 1 87 ? 1.108 -31.597 -5.545 1.00 96.44 87 LYS A O 1
ATOM 631 N N . ASP A 1 88 ? 2.521 -30.916 -7.142 1.00 94.38 88 ASP A N 1
ATOM 632 C CA . ASP A 1 88 ? 2.816 -29.613 -6.527 1.00 94.38 88 ASP A CA 1
ATOM 633 C C . ASP A 1 88 ? 1.581 -28.689 -6.513 1.00 94.38 88 ASP A C 1
ATOM 635 O O . ASP A 1 88 ? 1.393 -27.926 -5.560 1.00 94.38 88 ASP A O 1
ATOM 639 N N . ARG A 1 89 ? 0.702 -28.774 -7.527 1.00 95.62 89 ARG A N 1
ATOM 640 C CA . ARG A 1 89 ? -0.580 -28.045 -7.546 1.00 95.62 89 ARG A CA 1
ATOM 641 C C . ARG A 1 89 ? -1.595 -28.647 -6.574 1.00 95.62 89 ARG A C 1
ATOM 643 O O . ARG A 1 89 ? -2.105 -27.900 -5.743 1.00 95.62 89 ARG A O 1
ATOM 650 N N . GLU A 1 90 ? -1.792 -29.968 -6.578 1.00 95.62 90 GLU A N 1
ATOM 651 C CA . GLU A 1 90 ? -2.627 -30.668 -5.580 1.00 95.62 90 GLU A CA 1
ATOM 652 C C . GLU A 1 90 ? -2.190 -30.342 -4.139 1.00 95.62 90 GLU A C 1
ATOM 654 O O . GLU A 1 90 ? -3.014 -30.062 -3.269 1.00 95.62 90 GLU A O 1
ATOM 659 N N . LEU A 1 91 ? -0.880 -30.320 -3.877 1.00 93.06 91 LEU A N 1
ATOM 660 C CA . LEU A 1 91 ? -0.307 -29.981 -2.574 1.00 93.06 91 LEU A CA 1
ATOM 661 C C . LEU A 1 91 ? -0.502 -28.496 -2.214 1.00 93.06 91 LEU A C 1
ATOM 663 O O . LEU A 1 91 ? -0.696 -28.170 -1.040 1.00 93.06 91 LEU A O 1
ATOM 667 N N . GLY A 1 92 ? -0.491 -27.595 -3.199 1.00 94.69 92 GLY A N 1
ATOM 668 C CA . GLY A 1 92 ? -0.857 -26.188 -3.021 1.00 94.69 92 GLY A CA 1
ATOM 669 C C . GLY A 1 92 ? -2.339 -25.995 -2.677 1.00 94.69 92 GLY A C 1
ATOM 670 O O . GLY A 1 92 ? -2.665 -25.225 -1.770 1.00 94.69 92 GLY A O 1
ATOM 671 N N . GLU A 1 93 ? -3.223 -26.732 -3.349 1.00 94.81 93 GLU A N 1
ATOM 672 C CA . GLU A 1 93 ? -4.673 -26.730 -3.125 1.00 94.81 93 GLU A CA 1
ATOM 673 C C . GLU A 1 93 ? -5.026 -27.313 -1.749 1.00 94.81 93 GLU A C 1
ATOM 675 O O . GLU A 1 93 ? -5.685 -26.640 -0.954 1.00 94.81 93 GLU A O 1
ATOM 680 N N . ALA A 1 94 ? -4.470 -28.471 -1.383 1.00 95.50 94 ALA A N 1
ATOM 681 C CA . ALA A 1 94 ? -4.619 -29.055 -0.048 1.00 95.50 94 ALA A CA 1
ATOM 682 C C . ALA A 1 94 ? -4.084 -28.124 1.061 1.00 95.50 94 ALA A C 1
ATOM 684 O O . ALA A 1 94 ? -4.675 -28.010 2.137 1.00 95.50 94 ALA A O 1
ATOM 685 N N . GLN A 1 95 ? -2.996 -27.381 0.816 1.00 93.88 95 GLN A N 1
ATOM 686 C CA . GLN A 1 95 ? -2.525 -26.352 1.753 1.00 93.88 95 GLN A CA 1
ATOM 687 C C . GLN A 1 95 ? -3.455 -25.135 1.856 1.00 93.88 95 GLN A C 1
ATOM 689 O O . GLN A 1 95 ? -3.440 -24.461 2.891 1.00 93.88 95 GLN A O 1
ATOM 694 N N . ALA A 1 96 ? -4.221 -24.808 0.815 1.00 93.44 96 ALA A N 1
ATOM 695 C CA . ALA A 1 96 ? -5.250 -23.773 0.868 1.00 93.44 96 ALA A CA 1
ATOM 696 C C . ALA A 1 96 ? -6.486 -24.273 1.634 1.00 93.44 96 ALA A C 1
ATOM 698 O O . ALA A 1 96 ? -6.970 -23.573 2.525 1.00 93.44 96 ALA A O 1
ATOM 699 N N . GLU A 1 97 ? -6.918 -25.509 1.382 1.00 96.62 97 GLU A N 1
ATOM 700 C CA . GLU A 1 97 ? -8.011 -26.165 2.104 1.00 96.62 97 GLU A CA 1
ATOM 701 C C . GLU A 1 97 ? -7.708 -26.282 3.606 1.00 96.62 97 GLU A C 1
ATOM 703 O O . GLU A 1 97 ? -8.501 -25.824 4.424 1.00 96.62 97 GLU A O 1
ATOM 708 N N . ILE A 1 98 ? -6.519 -26.756 3.997 1.00 95.50 98 ILE A N 1
ATOM 709 C CA . ILE A 1 98 ? -6.093 -26.823 5.409 1.00 95.50 98 ILE A CA 1
ATOM 710 C C . ILE A 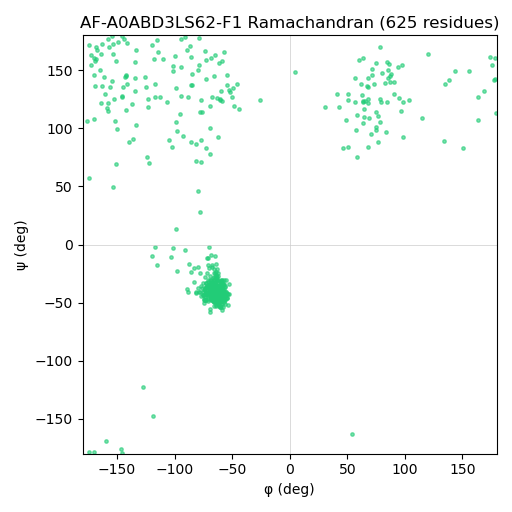1 98 ? -6.135 -25.439 6.088 1.00 95.50 98 ILE A C 1
ATOM 712 O O . ILE A 1 98 ? -6.448 -25.341 7.276 1.00 95.50 98 ILE A O 1
ATOM 716 N N . LYS A 1 99 ? -5.845 -24.347 5.364 1.00 96.06 99 LYS A N 1
ATOM 717 C CA . LYS A 1 99 ? -5.969 -22.978 5.901 1.00 96.06 99 LYS A CA 1
ATOM 718 C C . LYS A 1 99 ? -7.437 -22.568 6.055 1.00 96.06 99 LYS A C 1
ATOM 720 O O . LYS A 1 99 ? -7.786 -22.006 7.089 1.00 96.06 99 LYS A O 1
ATOM 725 N N . ALA A 1 100 ? -8.290 -22.874 5.077 1.00 94.19 100 ALA A N 1
ATOM 726 C CA . ALA A 1 100 ? -9.725 -22.596 5.137 1.00 94.19 100 ALA A CA 1
ATOM 727 C C . ALA A 1 100 ? -10.423 -23.390 6.259 1.00 94.19 100 ALA A C 1
ATOM 729 O O . ALA A 1 100 ? -11.183 -22.817 7.041 1.00 94.19 100 ALA A O 1
ATOM 730 N N . LEU A 1 101 ? -10.098 -24.678 6.405 1.00 94.75 101 LEU A N 1
ATOM 731 C CA . LEU A 1 101 ? -10.602 -25.543 7.471 1.00 94.75 101 LEU A CA 1
ATOM 732 C C . LEU A 1 101 ? -10.196 -25.024 8.855 1.00 94.75 101 LEU A C 1
ATOM 734 O O . LEU A 1 101 ? -11.069 -24.884 9.702 1.00 94.75 101 LEU A O 1
ATOM 738 N N . ARG A 1 102 ? -8.934 -24.617 9.062 1.00 95.19 102 ARG A N 1
ATOM 739 C CA . ARG A 1 102 ? -8.467 -23.999 10.326 1.00 95.19 102 ARG A CA 1
ATOM 740 C C . ARG A 1 102 ? -9.125 -22.653 10.655 1.00 95.19 102 ARG A C 1
ATOM 742 O O . ARG A 1 102 ? -9.141 -22.247 11.815 1.00 95.19 102 ARG A O 1
ATOM 749 N N . LEU A 1 103 ? -9.638 -21.929 9.658 1.00 94.06 103 LEU A N 1
ATOM 750 C CA . LEU A 1 103 ? -10.432 -20.714 9.882 1.00 94.06 103 LEU A CA 1
ATOM 751 C C . LEU A 1 103 ? -11.889 -21.061 10.225 1.00 94.06 103 LEU A C 1
ATOM 753 O O . LEU A 1 103 ? -12.439 -20.486 11.159 1.00 94.06 103 LEU A O 1
ATOM 757 N N . SER A 1 104 ? -12.488 -22.044 9.543 1.00 93.38 104 SER A N 1
ATOM 758 C CA . SER A 1 104 ? -13.802 -22.603 9.908 1.00 93.38 104 SER A CA 1
ATOM 759 C C . SER A 1 104 ? -13.803 -23.219 11.311 1.00 93.38 104 SER A C 1
ATOM 761 O O . SER A 1 104 ? -14.787 -23.101 12.034 1.00 93.38 104 SER A O 1
ATOM 763 N N . GLU A 1 105 ? -12.703 -23.860 11.695 1.00 93.81 105 GLU A N 1
ATOM 764 C CA . GLU A 1 105 ? -12.478 -24.461 13.006 1.00 93.81 105 GLU A CA 1
ATOM 765 C C . GLU A 1 105 ? -12.518 -23.407 14.103 1.00 93.81 105 GLU A C 1
ATOM 767 O O . GLU A 1 105 ? -13.395 -23.492 14.953 1.00 93.81 105 GLU A O 1
ATOM 772 N N . ARG A 1 106 ? -11.733 -22.329 13.990 1.00 94.06 106 ARG A N 1
ATOM 773 C CA . ARG A 1 106 ? -11.795 -21.202 14.938 1.00 94.06 106 ARG A CA 1
ATOM 774 C C . ARG A 1 106 ? -13.151 -20.510 15.028 1.00 94.06 106 ARG A C 1
ATOM 776 O O . ARG A 1 106 ? -13.490 -19.977 16.078 1.00 94.06 106 ARG A O 1
ATOM 783 N N . LEU A 1 107 ? -13.927 -20.483 13.945 1.00 91.38 107 LEU A N 1
ATOM 784 C CA . LEU A 1 107 ? -15.293 -19.948 13.985 1.00 91.38 107 LEU A CA 1
ATOM 785 C C . LEU A 1 107 ? -16.259 -20.896 14.715 1.00 91.38 107 LEU A C 1
ATOM 787 O O . LEU A 1 107 ? -17.163 -20.425 15.398 1.00 91.38 107 LEU A O 1
ATOM 791 N N . ARG A 1 108 ? -16.048 -22.216 14.624 1.00 93.00 108 ARG A N 1
ATOM 792 C CA . ARG A 1 108 ? -16.791 -23.217 15.406 1.00 93.00 108 ARG A CA 1
ATOM 793 C C . ARG A 1 108 ? -16.359 -23.249 16.872 1.00 93.00 108 ARG A C 1
ATOM 795 O O . ARG A 1 108 ? -17.226 -23.359 17.725 1.00 93.00 108 ARG A O 1
ATOM 802 N N . GLU A 1 109 ? -15.064 -23.117 17.161 1.00 93.75 109 GLU A N 1
ATOM 803 C CA . GLU A 1 109 ? -14.527 -22.993 18.525 1.00 93.75 109 GLU A CA 1
ATOM 804 C C . GLU A 1 109 ? -15.190 -21.812 19.245 1.00 93.75 109 GLU A C 1
ATOM 806 O O . GLU A 1 109 ?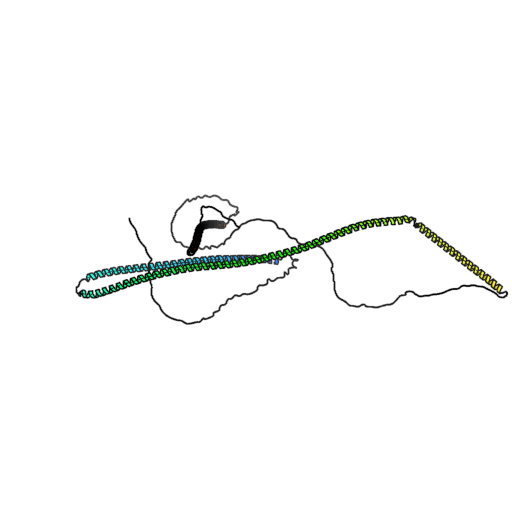 -15.807 -22.016 20.283 1.00 93.75 109 GLU A O 1
ATOM 811 N N . LYS A 1 110 ? -15.207 -20.623 18.627 1.00 94.81 110 LYS A N 1
ATOM 812 C CA . LYS A 1 110 ? -15.892 -19.440 19.176 1.00 94.81 110 LYS A CA 1
ATOM 813 C C . LYS A 1 110 ? -17.385 -19.635 19.415 1.00 94.81 110 LYS A C 1
ATOM 815 O O . LYS A 1 110 ? -17.877 -19.281 20.477 1.00 94.81 110 LYS A O 1
ATOM 820 N N . ALA A 1 111 ? -18.105 -20.234 18.466 1.00 93.25 111 ALA A N 1
ATOM 821 C CA . ALA A 1 111 ? -19.527 -20.522 18.655 1.00 93.25 111 ALA A CA 1
ATOM 822 C C . ALA A 1 111 ? -19.773 -21.517 19.810 1.00 93.25 111 ALA A C 1
ATOM 824 O O . ALA A 1 111 ? -20.799 -21.444 20.481 1.00 93.25 111 ALA A O 1
ATOM 825 N N . VAL A 1 112 ? -18.834 -22.435 20.072 1.00 94.19 112 VAL A N 1
ATOM 826 C CA . VAL A 1 112 ? -18.878 -23.333 21.238 1.00 94.19 112 VAL A CA 1
ATOM 827 C C . VAL A 1 112 ? -18.523 -22.592 22.531 1.00 94.19 112 VAL A C 1
ATOM 829 O O . VAL A 1 112 ? -19.175 -22.839 23.541 1.00 94.19 112 VAL A O 1
ATOM 832 N N . GLU A 1 113 ? -17.555 -21.672 22.520 1.00 94.06 113 GLU A N 1
ATOM 833 C CA . GLU A 1 113 ? -17.238 -20.791 23.658 1.00 94.06 113 GLU A CA 1
ATOM 834 C C . GLU A 1 113 ? -18.464 -19.940 24.047 1.00 94.06 113 GLU A C 1
ATOM 836 O O . GLU A 1 113 ? -18.908 -19.992 25.194 1.00 94.06 113 GLU A O 1
ATOM 841 N N . GLU A 1 114 ? -19.080 -19.258 23.076 1.00 93.69 114 GLU A N 1
ATOM 842 C CA . GLU A 1 114 ? -20.292 -18.441 23.242 1.00 93.69 114 GLU A CA 1
ATOM 843 C C . GLU A 1 114 ? -21.465 -19.261 23.816 1.00 93.69 114 GLU A C 1
ATOM 845 O O . GLU A 1 114 ? -22.047 -18.883 24.835 1.00 93.69 114 GLU A O 1
ATOM 850 N N . LEU A 1 115 ? -21.766 -20.433 23.240 1.00 93.69 115 LEU A N 1
ATOM 851 C CA . LEU A 1 115 ? -22.818 -21.327 23.747 1.00 93.69 115 LEU A CA 1
ATOM 852 C C . LEU A 1 115 ? -22.498 -21.917 25.132 1.00 93.69 115 LEU A C 1
ATOM 854 O O . LEU A 1 115 ? -23.413 -22.175 25.914 1.00 93.69 115 LEU A O 1
ATOM 858 N N . THR A 1 116 ? -21.220 -22.117 25.465 1.00 93.50 116 THR A N 1
ATOM 859 C CA . THR A 1 116 ? -20.801 -22.589 26.797 1.00 93.50 116 THR A CA 1
ATOM 860 C C . THR A 1 116 ? -20.991 -21.496 27.850 1.00 93.50 116 THR A C 1
ATOM 862 O O . THR A 1 116 ? -21.421 -21.789 28.968 1.00 93.50 116 THR A O 1
ATOM 865 N N . GLU A 1 117 ? -20.746 -20.230 27.500 1.00 95.31 117 GLU A N 1
ATOM 866 C CA . GLU A 1 117 ? -21.091 -19.101 28.361 1.00 95.31 117 GLU A CA 1
ATOM 867 C C . GLU A 1 117 ? -22.607 -18.920 28.532 1.00 95.31 117 GLU A C 1
ATOM 869 O O . GLU A 1 117 ? -23.062 -18.571 29.620 1.00 95.31 117 GLU A O 1
ATOM 874 N N . GLU A 1 118 ? -23.413 -19.113 27.485 1.00 95.31 118 GLU A N 1
ATOM 875 C CA . GLU A 1 118 ? -24.875 -19.064 27.624 1.00 95.31 118 GLU A CA 1
ATOM 876 C C . GLU A 1 118 ? -25.390 -20.197 28.518 1.00 95.31 118 GLU A C 1
ATOM 878 O O . GLU A 1 118 ? -26.219 -19.955 29.400 1.00 95.31 118 GLU A O 1
ATOM 883 N N . LEU A 1 119 ? -24.845 -21.408 28.361 1.00 93.81 119 LEU A N 1
ATOM 884 C CA . LEU A 1 119 ? -25.175 -22.559 29.195 1.00 93.81 119 LEU A CA 1
ATOM 885 C C . LEU A 1 119 ? -24.852 -22.308 30.675 1.00 93.81 119 LEU A C 1
ATOM 887 O O . LEU A 1 119 ? -25.712 -22.552 31.520 1.00 93.81 119 LEU A O 1
ATOM 891 N N . SER A 1 120 ? -23.673 -21.768 31.008 1.00 95.00 120 SER A N 1
ATOM 892 C CA . SER A 1 120 ? -23.321 -21.465 32.405 1.00 95.00 120 SER A CA 1
ATOM 893 C C . SER A 1 120 ? -24.208 -20.364 33.001 1.00 95.00 120 SER A C 1
ATOM 895 O O . SER A 1 120 ? -24.717 -20.522 34.112 1.00 95.00 120 SER A O 1
ATOM 897 N N . LYS A 1 121 ? -24.519 -19.308 32.234 1.00 95.31 121 LYS A N 1
ATOM 898 C CA . LYS A 1 121 ? -25.471 -18.247 32.626 1.00 95.31 121 LYS A CA 1
ATOM 899 C C . LYS A 1 121 ? -26.896 -18.778 32.848 1.00 95.31 121 LYS A C 1
ATOM 901 O O . LYS A 1 121 ? -27.660 -18.172 33.601 1.00 95.31 121 LYS A O 1
ATOM 906 N N . VAL A 1 122 ? -27.291 -19.874 32.194 1.00 93.75 122 VAL A N 1
ATOM 907 C CA . VAL A 1 122 ? -28.572 -20.568 32.429 1.00 93.75 122 VAL A CA 1
ATOM 908 C C . VAL A 1 122 ? -28.486 -21.501 33.640 1.00 93.75 122 VAL A C 1
ATOM 910 O O . VAL A 1 122 ? -29.402 -21.507 34.462 1.00 93.75 122 VAL A O 1
ATOM 913 N N . GLU A 1 123 ? -27.382 -22.226 33.811 1.00 94.75 123 GLU A N 1
ATOM 914 C CA . GLU A 1 123 ? -27.148 -23.118 34.952 1.00 94.75 123 GLU A CA 1
ATOM 915 C C . GLU A 1 123 ? -27.095 -22.348 36.288 1.00 94.75 123 GLU A C 1
ATOM 917 O O . GLU A 1 123 ? -27.646 -22.795 37.294 1.00 94.75 123 GLU A O 1
ATOM 922 N N . GLU A 1 124 ? -26.498 -21.152 36.308 1.00 96.31 124 GLU A N 1
ATOM 923 C CA . GLU A 1 124 ? -26.519 -20.254 37.470 1.00 96.31 124 GLU A CA 1
ATOM 924 C C . GLU A 1 124 ? -27.936 -19.775 37.811 1.00 96.31 124 GLU A C 1
ATOM 926 O O . GLU A 1 124 ? -28.335 -19.811 38.978 1.00 96.31 124 GLU A O 1
ATOM 931 N N . LYS A 1 125 ? -28.732 -19.384 36.805 1.00 95.00 125 LYS A N 1
ATOM 932 C CA . LYS A 1 125 ? -30.144 -19.007 36.999 1.00 95.00 125 LYS A CA 1
ATOM 933 C C . LYS A 1 125 ? -30.957 -20.174 37.556 1.00 95.00 125 LYS A C 1
ATOM 935 O O . LYS A 1 125 ? -31.720 -19.968 38.498 1.00 95.00 125 LYS A O 1
ATOM 940 N N . LEU A 1 126 ? -30.753 -21.386 37.033 1.00 94.31 126 LEU A N 1
ATOM 941 C CA . LEU A 1 126 ? -31.397 -22.599 37.535 1.00 94.31 126 LEU A CA 1
ATOM 942 C C . LEU A 1 126 ? -31.068 -22.810 39.020 1.00 94.31 126 LEU A C 1
ATOM 944 O O . LEU A 1 126 ? -31.983 -22.810 39.843 1.00 94.31 126 LEU A O 1
ATOM 948 N N . LYS A 1 127 ? -29.779 -22.825 39.386 1.00 96.81 127 LYS A N 1
ATOM 949 C CA . LYS A 1 127 ? -29.304 -22.961 40.779 1.00 96.81 127 LYS A CA 1
ATOM 950 C C . LYS A 1 127 ? -29.851 -21.886 41.726 1.00 96.81 127 LYS A C 1
ATOM 952 O O . LYS A 1 127 ? -30.016 -22.143 42.919 1.00 96.81 127 LYS A O 1
ATOM 957 N N . LEU A 1 128 ? -30.122 -20.674 41.235 1.00 94.69 128 LEU A N 1
ATOM 958 C CA . LEU A 1 128 ? -30.785 -19.620 42.013 1.00 94.69 128 LEU A CA 1
ATOM 959 C C . LEU A 1 128 ? -32.284 -19.904 42.202 1.00 94.69 128 LEU A C 1
ATOM 961 O O . LEU A 1 128 ? -32.792 -19.754 43.314 1.00 94.69 128 LEU A O 1
ATOM 965 N N . THR A 1 129 ? -32.988 -20.362 41.161 1.00 92.56 129 THR A N 1
ATOM 966 C CA . THR A 1 129 ? -34.408 -20.747 41.271 1.00 92.56 129 THR A CA 1
ATOM 967 C C . THR A 1 129 ? -34.628 -21.988 42.139 1.00 92.56 129 THR A C 1
ATOM 969 O O . THR A 1 129 ? -35.573 -22.010 42.926 1.00 92.56 129 THR A O 1
ATOM 972 N N . GLU A 1 130 ? -33.728 -22.973 42.090 1.00 94.06 130 GLU A N 1
ATOM 973 C CA . GLU A 1 130 ? -33.750 -24.165 42.946 1.00 94.06 130 GLU A CA 1
ATOM 974 C C . GLU A 1 130 ? -33.636 -23.786 44.429 1.00 94.06 130 GLU A C 1
ATOM 976 O O . GLU A 1 130 ? -34.485 -24.174 45.230 1.00 94.06 130 GLU A O 1
ATOM 981 N N . LYS A 1 131 ? -32.663 -22.937 44.789 1.00 95.06 131 LYS A N 1
ATOM 982 C CA . LYS A 1 131 ? -32.501 -22.413 46.160 1.00 95.06 131 LYS A CA 1
ATOM 983 C C . LYS A 1 131 ? -33.706 -21.598 46.633 1.00 95.06 131 LYS A C 1
ATOM 985 O O . LYS A 1 131 ? -34.071 -21.656 47.806 1.00 95.06 131 LYS A O 1
ATOM 990 N N . LEU A 1 132 ? -34.343 -20.839 45.739 1.00 94.62 132 LEU A N 1
ATOM 991 C CA . LEU A 1 132 ? -35.558 -20.085 46.059 1.00 94.62 132 LEU A CA 1
ATOM 992 C C . LEU A 1 132 ? -36.742 -21.024 46.345 1.00 94.62 132 LEU A C 1
ATOM 994 O O . LEU A 1 132 ? -37.478 -20.803 47.309 1.00 94.62 132 LEU A O 1
ATOM 998 N N . LEU A 1 133 ? -36.896 -22.095 45.559 1.00 92.88 133 LEU A N 1
ATOM 999 C CA . LEU A 1 133 ? -37.898 -23.139 45.789 1.00 92.88 133 LEU A CA 1
ATOM 1000 C C . LEU A 1 133 ? -37.613 -23.943 47.066 1.00 92.88 133 LEU A C 1
ATOM 1002 O O . LEU A 1 133 ? -38.545 -24.253 47.809 1.00 92.88 133 LEU A O 1
ATOM 1006 N N . GLU A 1 134 ? -36.352 -24.252 47.369 1.00 95.81 134 GLU A N 1
ATOM 1007 C CA . GLU A 1 134 ? -35.957 -24.911 48.619 1.00 95.81 134 GLU A CA 1
ATOM 1008 C C . GLU A 1 134 ? -36.304 -24.042 49.838 1.00 95.81 134 GLU A C 1
ATOM 1010 O O . GLU A 1 134 ? -37.016 -24.501 50.734 1.00 95.81 134 GLU A O 1
ATOM 1015 N N . ASN A 1 135 ? -35.926 -22.758 49.825 1.00 94.31 135 ASN A N 1
ATOM 1016 C CA . ASN A 1 135 ? -36.285 -21.801 50.875 1.00 94.31 135 ASN A CA 1
ATOM 1017 C C . ASN A 1 135 ? -37.806 -21.699 51.074 1.00 94.31 135 ASN A C 1
ATOM 1019 O O . ASN A 1 135 ? -38.279 -21.755 52.211 1.00 94.31 135 ASN A O 1
ATOM 1023 N N . LYS A 1 136 ? -38.593 -21.624 49.991 1.00 94.81 136 LYS A N 1
ATOM 1024 C CA . LYS A 1 136 ? -40.064 -21.594 50.079 1.00 94.81 136 LYS A CA 1
ATOM 1025 C C . LYS A 1 136 ? -40.646 -22.894 50.648 1.00 94.81 136 LYS A C 1
ATOM 1027 O O . LYS A 1 136 ? -41.594 -22.845 51.428 1.00 94.81 136 LYS A O 1
ATOM 1032 N N . ASN A 1 137 ? -40.056 -24.051 50.347 1.00 94.88 137 ASN A N 1
ATOM 1033 C CA . ASN A 1 137 ? -40.450 -25.324 50.959 1.00 94.88 137 ASN A CA 1
ATOM 1034 C C . ASN A 1 137 ? -40.105 -25.403 52.460 1.00 94.88 137 ASN A C 1
ATOM 1036 O O . ASN A 1 137 ? -40.863 -26.000 53.228 1.00 94.88 137 ASN A O 1
ATOM 1040 N N . LEU A 1 138 ? -38.997 -24.800 52.903 1.00 94.44 138 LEU A N 1
ATOM 1041 C CA . LEU A 1 138 ? -38.648 -24.693 54.326 1.00 94.44 138 LEU A CA 1
ATOM 1042 C C . LEU A 1 138 ? -39.592 -23.736 55.075 1.00 94.44 138 LEU A C 1
ATOM 1044 O O . LEU A 1 138 ? -40.062 -24.062 56.164 1.00 94.44 138 LEU A O 1
ATOM 1048 N N . GLU A 1 139 ? -39.943 -22.604 54.467 1.00 93.94 139 GLU A N 1
ATOM 1049 C CA . GLU A 1 139 ? -40.923 -21.641 54.987 1.00 93.94 139 GLU A CA 1
ATOM 1050 C C . GLU A 1 139 ? -42.313 -22.280 55.170 1.00 93.94 139 GLU A C 1
ATOM 1052 O O . GLU A 1 139 ? -42.914 -22.162 56.238 1.00 93.94 139 GLU A O 1
ATOM 1057 N N . ILE A 1 140 ? -42.785 -23.057 54.186 1.00 93.44 140 ILE A N 1
ATOM 1058 C CA . ILE A 1 140 ? -44.049 -23.811 54.269 1.00 93.44 140 ILE A CA 1
ATOM 1059 C C . ILE A 1 140 ? -44.031 -24.836 55.417 1.00 93.44 140 ILE A C 1
ATOM 1061 O O . ILE A 1 140 ? -45.031 -24.975 56.129 1.00 93.44 140 ILE A O 1
ATOM 1065 N N . LYS A 1 141 ? -42.909 -25.541 55.640 1.00 96.06 141 LYS A N 1
ATOM 1066 C CA . LYS A 1 141 ? -42.758 -26.463 56.784 1.00 96.06 141 LYS A CA 1
ATOM 1067 C C . LYS A 1 141 ? -42.850 -25.713 58.114 1.00 96.06 141 LYS A C 1
ATOM 1069 O O . LYS A 1 141 ? -43.666 -26.089 58.954 1.00 96.06 141 LYS A O 1
ATOM 1074 N N . LYS A 1 142 ? -42.103 -24.612 58.258 1.00 95.56 142 LYS A N 1
ATOM 1075 C CA . LYS A 1 142 ? -42.090 -23.762 59.459 1.00 95.56 142 LYS A CA 1
ATOM 1076 C C . LYS A 1 142 ? -43.486 -23.232 59.801 1.00 95.56 142 LYS A C 1
ATOM 1078 O O . LYS A 1 142 ? -43.936 -23.408 60.927 1.00 95.56 142 LYS A O 1
ATOM 1083 N N . ILE A 1 143 ? -44.222 -22.696 58.823 1.00 92.06 143 ILE A N 1
ATOM 1084 C CA . ILE A 1 143 ? -45.603 -22.209 59.011 1.00 92.06 143 ILE A CA 1
ATOM 1085 C C . ILE A 1 143 ? -46.553 -23.345 59.441 1.00 92.06 143 ILE A C 1
ATOM 1087 O O . ILE A 1 143 ? -47.444 -23.143 60.265 1.00 92.06 143 ILE A O 1
ATOM 1091 N N . ASN A 1 144 ? -46.374 -24.562 58.917 1.00 95.31 144 ASN A N 1
ATOM 1092 C CA . ASN A 1 144 ? -47.180 -25.729 59.295 1.00 95.31 144 ASN A CA 1
ATOM 1093 C C . ASN A 1 144 ? -46.863 -26.221 60.725 1.00 95.31 144 ASN A C 1
ATOM 1095 O O . ASN A 1 144 ? -47.756 -26.659 61.449 1.00 95.31 144 ASN A O 1
ATOM 1099 N N . GLU A 1 145 ? -45.608 -26.124 61.161 1.00 94.69 145 GLU A N 1
ATOM 1100 C CA . GLU A 1 145 ? -45.182 -26.423 62.534 1.00 94.69 145 GLU A CA 1
ATOM 1101 C C . GLU A 1 145 ? -45.670 -25.356 63.525 1.00 94.69 145 GLU A C 1
ATOM 1103 O O . GLU A 1 145 ? -46.285 -25.700 64.535 1.00 94.69 145 GLU A O 1
ATOM 1108 N N . GLU A 1 146 ? -45.533 -24.072 63.190 1.00 92.94 146 GLU A N 1
ATOM 1109 C CA . GLU A 1 146 ? -46.085 -22.946 63.956 1.00 92.94 146 GLU A CA 1
ATOM 1110 C C . GLU A 1 146 ? -47.611 -23.037 64.091 1.00 92.94 146 GLU A C 1
ATOM 1112 O O . GLU A 1 146 ? -48.149 -22.817 65.176 1.00 92.94 146 GLU A O 1
ATOM 1117 N N . LYS A 1 147 ? -48.320 -23.449 63.031 1.00 94.88 147 LYS A N 1
ATOM 1118 C CA . LYS A 1 147 ? -49.768 -23.706 63.065 1.00 94.88 147 LYS A CA 1
ATOM 1119 C C . LYS A 1 147 ? -50.148 -24.860 64.000 1.00 94.88 147 LYS A C 1
ATOM 1121 O O . LYS A 1 147 ? -51.190 -24.801 64.646 1.00 94.88 147 LYS A O 1
ATOM 1126 N N . LYS A 1 148 ? -49.331 -25.914 64.099 1.00 95.19 148 LYS A N 1
ATOM 1127 C CA . LYS A 1 148 ? -49.561 -27.006 65.067 1.00 95.19 148 LYS A CA 1
ATOM 1128 C C . LYS A 1 148 ? -49.286 -26.537 66.497 1.00 95.19 148 LYS A C 1
ATOM 1130 O O . LYS A 1 148 ? -50.068 -26.844 67.395 1.00 95.19 148 LYS A O 1
ATOM 1135 N N . ALA A 1 149 ? -48.218 -25.765 66.696 1.00 91.56 149 ALA A N 1
ATOM 1136 C CA . ALA A 1 149 ? -47.849 -25.211 67.994 1.00 91.56 149 ALA A CA 1
ATOM 1137 C C . ALA A 1 149 ? -48.896 -24.215 68.523 1.00 91.56 149 ALA A C 1
ATOM 1139 O O . ALA A 1 149 ? -49.264 -24.293 69.693 1.00 91.56 149 ALA A O 1
ATOM 1140 N N . SER A 1 150 ? -49.435 -23.332 67.676 1.00 90.06 150 SER A N 1
ATOM 1141 C CA . SER A 1 150 ? -50.470 -22.368 68.075 1.00 90.06 150 SER A CA 1
ATOM 1142 C C . SER A 1 150 ? -51.803 -23.042 68.413 1.00 90.06 150 SER A C 1
ATOM 1144 O O . SER A 1 150 ? -52.395 -22.714 69.439 1.00 90.06 150 SER A O 1
ATOM 1146 N N . MET A 1 151 ? -52.226 -24.055 67.646 1.00 89.56 151 MET A N 1
ATOM 1147 C CA . MET A 1 151 ? -53.385 -24.893 67.993 1.00 89.56 151 MET A CA 1
ATOM 1148 C C . MET A 1 151 ? -53.193 -25.606 69.344 1.00 89.56 151 MET A C 1
ATOM 1150 O O . MET A 1 151 ? -54.105 -25.625 70.170 1.00 89.56 151 MET A O 1
ATOM 1154 N N . ALA A 1 152 ? -52.005 -26.160 69.612 1.00 90.69 152 ALA A N 1
ATOM 1155 C CA . ALA A 1 152 ? -51.702 -26.795 70.898 1.00 90.69 152 ALA A CA 1
ATOM 1156 C C . ALA A 1 152 ? -51.692 -25.785 72.064 1.00 90.69 152 ALA A C 1
ATOM 1158 O O . ALA A 1 152 ? -52.249 -26.063 73.128 1.00 90.69 152 ALA A O 1
ATOM 1159 N N . ALA A 1 153 ? -51.119 -24.596 71.855 1.00 89.44 153 ALA A N 1
ATOM 1160 C CA . ALA A 1 153 ? -51.113 -23.512 72.835 1.00 89.44 153 ALA A CA 1
ATOM 1161 C C . ALA A 1 153 ? -52.530 -22.992 73.136 1.00 89.44 153 ALA A C 1
ATOM 1163 O O . ALA A 1 153 ? -52.845 -22.725 74.295 1.00 89.44 153 ALA A O 1
ATOM 1164 N N . GLN A 1 154 ? -53.405 -22.916 72.127 1.00 89.31 154 GLN A N 1
ATOM 1165 C CA . GLN A 1 154 ? -54.814 -22.555 72.292 1.00 89.31 154 GLN A CA 1
ATOM 1166 C C . GLN A 1 154 ? -55.536 -23.536 73.229 1.00 89.31 154 GLN A C 1
ATOM 1168 O O . GLN A 1 154 ? -56.122 -23.105 74.223 1.00 89.31 154 GLN A O 1
ATOM 1173 N N . PHE A 1 155 ? -55.430 -24.849 72.986 1.00 87.00 155 PHE A N 1
ATOM 1174 C CA . PHE A 1 155 ? -56.014 -25.860 73.879 1.00 87.00 155 PHE A CA 1
ATOM 1175 C C . PHE A 1 155 ? -55.424 -25.802 75.300 1.00 87.00 155 PHE A C 1
ATOM 1177 O O . PHE A 1 155 ? -56.160 -25.934 76.281 1.00 87.00 155 PHE A O 1
ATOM 1184 N N . ALA A 1 156 ? -54.116 -25.555 75.439 1.00 88.12 156 ALA A N 1
ATOM 1185 C CA . ALA A 1 156 ? -53.466 -25.418 76.743 1.00 88.12 156 ALA A CA 1
ATOM 1186 C C . ALA A 1 156 ? -53.941 -24.172 77.519 1.00 88.12 156 ALA A C 1
ATOM 1188 O O . ALA A 1 156 ? -54.158 -24.246 78.733 1.00 88.12 156 ALA A O 1
ATOM 1189 N N . ALA A 1 157 ? -54.155 -23.042 76.838 1.00 83.56 157 ALA A N 1
ATOM 1190 C CA . ALA A 1 157 ? -54.721 -21.831 77.430 1.00 83.56 157 ALA A CA 1
ATOM 1191 C C . ALA A 1 157 ? -56.176 -22.054 77.880 1.00 83.56 157 ALA A C 1
ATOM 1193 O O . ALA A 1 157 ? -56.532 -21.735 79.016 1.00 83.56 157 ALA A O 1
ATOM 1194 N N . GLU A 1 158 ? -56.996 -22.693 77.043 1.00 81.62 158 GLU A N 1
ATOM 1195 C CA . GLU A 1 158 ? -58.399 -23.013 77.337 1.00 81.62 158 GLU A CA 1
ATOM 1196 C C . GLU A 1 158 ? -58.541 -23.973 78.539 1.00 81.62 158 GLU A C 1
ATOM 1198 O O . GLU A 1 158 ? -59.403 -23.797 79.405 1.00 81.62 158 GLU A O 1
ATOM 1203 N N . ALA A 1 159 ? -57.647 -24.962 78.653 1.00 84.81 159 ALA A N 1
ATOM 1204 C CA . ALA A 1 159 ? -57.544 -25.849 79.815 1.00 84.81 159 ALA A CA 1
ATOM 1205 C C . ALA A 1 159 ? -56.985 -25.153 81.074 1.00 84.81 159 ALA A C 1
ATOM 1207 O O . ALA A 1 159 ? -57.140 -25.652 82.190 1.00 84.81 159 ALA A O 1
ATOM 1208 N N . THR A 1 160 ? -56.330 -24.001 80.928 1.00 83.31 160 THR A N 1
ATOM 1209 C CA . THR A 1 160 ? -55.804 -23.215 82.054 1.00 83.31 160 THR A CA 1
ATOM 1210 C C . THR A 1 160 ? -56.847 -22.233 82.578 1.00 83.31 160 THR A C 1
ATOM 1212 O O . THR A 1 160 ? -57.050 -22.185 83.787 1.00 83.31 160 THR A O 1
ATOM 1215 N N . LEU A 1 161 ? -57.615 -21.575 81.701 1.00 77.00 161 LEU A N 1
ATOM 1216 C CA . LEU A 1 161 ? -58.799 -20.790 82.082 1.00 77.00 161 LEU A CA 1
ATOM 1217 C C . LEU A 1 161 ? -59.797 -21.618 82.905 1.00 77.00 161 LEU A C 1
ATOM 1219 O O . LEU A 1 161 ? -60.219 -21.184 83.976 1.00 77.00 161 LEU A O 1
ATOM 1223 N N . ARG A 1 162 ? -60.105 -22.852 82.474 1.00 76.69 162 ARG A N 1
ATOM 1224 C CA . ARG A 1 162 ? -60.975 -23.768 83.240 1.00 76.69 162 ARG A CA 1
ATOM 1225 C C . ARG A 1 162 ? -60.440 -24.102 84.638 1.00 76.69 162 ARG A C 1
ATOM 1227 O O . ARG A 1 162 ? -61.238 -24.298 85.547 1.00 76.69 162 ARG A O 1
ATOM 1234 N N . ARG A 1 163 ? -59.115 -24.153 84.826 1.00 75.62 163 ARG A N 1
ATOM 1235 C CA . ARG A 1 163 ? -58.489 -24.397 86.139 1.00 75.62 163 ARG A CA 1
ATOM 1236 C C . ARG A 1 163 ? -58.480 -23.147 87.017 1.00 75.62 163 ARG A C 1
ATOM 1238 O O . ARG A 1 163 ? -58.800 -23.254 88.193 1.00 75.62 163 ARG A O 1
ATOM 1245 N N . VAL A 1 164 ? -58.191 -21.971 86.457 1.00 74.25 164 VAL A N 1
ATOM 1246 C CA . VAL A 1 164 ? -58.227 -20.697 87.200 1.00 74.25 164 VAL A CA 1
ATOM 1247 C C . VAL A 1 164 ? -59.639 -20.408 87.717 1.00 74.25 164 VAL A C 1
ATOM 1249 O O . VAL A 1 164 ? -59.796 -20.132 88.901 1.00 74.25 164 VAL A O 1
ATOM 1252 N N . HIS A 1 165 ? -60.677 -20.585 86.893 1.00 65.94 165 HIS A N 1
ATOM 1253 C CA . HIS A 1 165 ? -62.071 -20.431 87.336 1.00 65.94 165 HIS A CA 1
ATOM 1254 C C . HIS A 1 165 ? -62.511 -21.442 88.412 1.00 65.94 165 HIS A C 1
ATOM 1256 O O . HIS A 1 165 ? -63.467 -21.171 89.133 1.00 65.94 165 HIS A O 1
ATOM 1262 N N . ALA A 1 166 ? -61.831 -22.585 88.544 1.00 63.06 166 ALA A N 1
ATOM 1263 C CA . ALA A 1 166 ? -62.080 -23.550 89.616 1.00 63.06 166 ALA A CA 1
ATOM 1264 C C . ALA A 1 166 ? -61.304 -23.232 90.910 1.00 63.06 166 ALA A C 1
ATOM 1266 O O . ALA A 1 166 ? -61.729 -23.646 91.983 1.00 63.06 166 ALA A O 1
ATOM 1267 N N . ALA A 1 167 ? -60.191 -22.497 90.815 1.00 60.34 167 ALA A N 1
ATOM 1268 C CA . ALA A 1 167 ? -59.307 -22.167 91.934 1.00 60.34 167 ALA A CA 1
ATOM 1269 C C . ALA A 1 167 ? -59.663 -20.851 92.658 1.00 60.34 167 ALA A C 1
ATOM 1271 O O . ALA A 1 167 ? -59.052 -20.529 93.671 1.00 60.34 167 ALA A O 1
ATOM 1272 N N . GLN A 1 168 ? -60.647 -20.082 92.176 1.00 48.66 168 GLN A N 1
ATOM 1273 C CA . GLN A 1 168 ? -61.104 -18.831 92.807 1.00 48.66 168 GLN A CA 1
ATOM 1274 C C . GLN A 1 168 ? -62.044 -19.065 94.009 1.00 48.66 168 GLN A C 1
ATOM 1276 O O . GLN A 1 168 ? -63.093 -18.428 94.125 1.00 48.66 168 GLN A O 1
ATOM 1281 N N . LYS A 1 169 ? -61.665 -19.992 94.896 1.00 55.56 169 LYS A N 1
ATOM 1282 C CA . LYS A 1 169 ? -62.248 -20.208 96.226 1.00 55.56 169 LYS A CA 1
ATOM 1283 C C . LYS A 1 169 ? -61.183 -20.755 97.175 1.00 55.56 169 LYS A C 1
ATOM 1285 O O . LYS A 1 169 ? -60.879 -21.939 97.108 1.00 55.56 169 LYS A O 1
ATOM 1290 N N . ASP A 1 170 ? -60.611 -19.867 97.981 1.00 43.56 170 ASP A N 1
ATOM 1291 C CA . ASP A 1 170 ? -60.458 -19.988 99.440 1.00 43.56 170 ASP A CA 1
ATOM 1292 C C . ASP A 1 170 ? -59.696 -18.750 99.958 1.00 43.56 170 ASP A C 1
ATOM 1294 O O . ASP A 1 170 ? -58.814 -18.220 99.276 1.00 43.56 170 ASP A O 1
ATOM 1298 N N . ASP A 1 171 ? -60.081 -18.249 101.135 1.00 53.75 171 ASP A N 1
ATOM 1299 C CA . ASP A 1 171 ? -59.568 -17.000 101.713 1.00 53.75 171 ASP A CA 1
ATOM 1300 C C . ASP A 1 171 ? -58.472 -17.272 102.755 1.00 53.75 171 ASP A C 1
ATOM 1302 O O . ASP A 1 171 ? -58.770 -17.652 103.883 1.00 53.75 171 ASP A O 1
ATOM 1306 N N . ASP A 1 172 ? -57.210 -17.022 102.394 1.00 63.03 172 ASP A N 1
ATOM 1307 C CA . ASP A 1 172 ? -56.091 -16.892 103.348 1.00 63.03 172 ASP A CA 1
ATOM 1308 C C . ASP A 1 172 ? -54.981 -15.992 102.752 1.00 63.03 172 ASP A C 1
ATOM 1310 O O . ASP A 1 172 ? -53.803 -16.342 102.635 1.00 63.03 172 ASP A O 1
ATOM 1314 N N . MET A 1 173 ? -55.388 -14.817 102.254 1.00 62.44 173 MET A N 1
ATOM 1315 C CA . MET A 1 173 ? -54.524 -13.905 101.495 1.00 62.44 173 MET A CA 1
ATOM 1316 C C . MET A 1 173 ? -53.899 -12.826 102.406 1.00 62.44 173 MET A C 1
ATOM 1318 O O . MET A 1 173 ? -54.638 -12.137 103.113 1.00 62.44 173 MET A O 1
ATOM 1322 N N . PRO A 1 174 ? -52.562 -12.630 102.398 1.00 65.25 174 PRO A N 1
ATOM 1323 C CA . PRO A 1 174 ? -51.913 -11.576 103.182 1.00 65.25 174 PRO A CA 1
ATOM 1324 C C . PRO A 1 174 ? -52.410 -10.157 102.836 1.00 65.25 174 PRO A C 1
ATOM 1326 O O . PRO A 1 174 ? -52.873 -9.938 101.713 1.00 65.25 174 PRO A O 1
ATOM 1329 N N . PRO A 1 175 ? -52.260 -9.170 103.750 1.00 68.69 175 PRO A N 1
ATOM 1330 C CA . PRO A 1 175 ? -52.639 -7.778 103.503 1.00 68.69 175 PRO A CA 1
ATOM 1331 C C . PRO A 1 175 ? -52.068 -7.250 102.185 1.00 68.69 175 PRO A C 1
ATOM 1333 O O . PRO A 1 175 ? -50.865 -7.354 101.930 1.00 68.69 175 PRO A O 1
ATOM 1336 N N . ILE A 1 176 ? -52.946 -6.703 101.344 1.00 68.25 176 ILE A N 1
ATOM 1337 C CA . ILE A 1 176 ? -52.689 -6.516 99.912 1.00 68.25 176 ILE A CA 1
ATOM 1338 C C . ILE A 1 176 ? -51.487 -5.589 99.670 1.00 68.25 176 ILE A C 1
ATOM 1340 O O . ILE A 1 176 ? -50.660 -5.879 98.806 1.00 68.25 176 ILE A O 1
ATOM 1344 N N . GLU A 1 177 ? -51.304 -4.544 100.478 1.00 78.69 177 GLU A N 1
ATOM 1345 C CA . GLU A 1 177 ? -50.160 -3.626 100.408 1.00 78.69 177 GLU A CA 1
ATOM 1346 C C . GLU A 1 177 ? -48.801 -4.330 100.572 1.00 78.69 177 GLU A C 1
ATOM 1348 O O . GLU A 1 177 ? -47.825 -3.930 99.936 1.00 78.69 177 GLU A O 1
ATOM 1353 N N . ALA A 1 178 ? -48.721 -5.395 101.380 1.00 77.06 178 ALA A N 1
ATOM 1354 C CA . ALA A 1 178 ? -47.478 -6.140 101.597 1.00 77.06 178 ALA A CA 1
ATOM 1355 C C . ALA A 1 178 ? -47.066 -6.977 100.371 1.00 77.06 178 ALA A C 1
ATOM 1357 O O . ALA A 1 178 ? -45.883 -7.263 100.192 1.00 77.06 178 ALA A O 1
ATOM 1358 N N . ILE A 1 179 ? -48.033 -7.337 99.520 1.00 78.56 179 ILE A N 1
ATOM 1359 C CA . ILE A 1 179 ? -47.813 -8.023 98.240 1.00 78.56 179 ILE A CA 1
ATOM 1360 C C . ILE A 1 179 ? -47.599 -6.996 97.116 1.00 78.56 179 ILE A C 1
ATOM 1362 O O . ILE A 1 179 ? -46.750 -7.199 96.249 1.00 78.56 179 ILE A O 1
ATOM 1366 N N . LEU A 1 180 ? -48.329 -5.874 97.137 1.00 82.88 180 LEU A N 1
ATOM 1367 C CA . LEU A 1 180 ? -48.222 -4.824 96.122 1.00 82.88 180 LEU A CA 1
ATOM 1368 C C . LEU A 1 180 ? -46.899 -4.056 96.184 1.00 82.88 180 LEU A C 1
ATOM 1370 O O . LEU A 1 180 ? -46.310 -3.829 95.135 1.00 82.88 180 LEU A O 1
ATOM 1374 N N . ALA A 1 181 ? -46.404 -3.660 97.360 1.00 86.75 181 ALA A N 1
ATOM 1375 C CA . ALA A 1 181 ? -45.265 -2.737 97.443 1.00 86.75 181 ALA A CA 1
ATOM 1376 C C . ALA A 1 181 ? -43.971 -3.234 96.742 1.00 86.75 181 ALA A C 1
ATOM 1378 O O . ALA A 1 181 ? -43.332 -2.426 96.059 1.00 86.75 181 ALA A O 1
ATOM 1379 N N . PRO A 1 182 ? -43.581 -4.528 96.815 1.00 89.19 182 PRO A N 1
ATOM 1380 C CA . PRO A 1 182 ? -42.490 -5.066 95.996 1.00 89.19 182 PRO A CA 1
ATOM 1381 C C . PRO A 1 182 ? -42.798 -5.016 94.493 1.00 89.19 182 PRO A C 1
ATOM 1383 O O . PRO A 1 182 ? -41.975 -4.540 93.712 1.00 89.19 182 PRO A O 1
ATOM 1386 N N . LEU A 1 183 ? -44.008 -5.423 94.090 1.00 88.00 183 LEU A N 1
ATOM 1387 C CA . LEU A 1 183 ? -44.443 -5.438 92.689 1.00 88.00 183 LEU A CA 1
ATOM 1388 C C . LEU A 1 183 ? -44.518 -4.024 92.089 1.00 88.00 183 LEU A C 1
ATOM 1390 O O . LEU A 1 183 ? -44.181 -3.830 90.925 1.00 88.00 183 LEU A O 1
ATOM 1394 N N . GLU A 1 184 ? -44.903 -3.014 92.870 1.00 89.69 184 GLU A N 1
ATOM 1395 C CA . GLU A 1 184 ? -44.880 -1.605 92.468 1.00 89.69 184 GLU A CA 1
ATOM 1396 C C . GLU A 1 184 ? -43.451 -1.080 92.280 1.00 89.69 184 GLU A C 1
ATOM 1398 O O . GLU A 1 184 ? -43.193 -0.312 91.348 1.00 89.69 184 GLU A O 1
ATOM 1403 N N . ALA A 1 185 ? -42.507 -1.505 93.127 1.00 90.94 185 ALA A N 1
ATOM 1404 C CA . ALA A 1 185 ? -41.095 -1.162 92.990 1.00 90.94 185 ALA A CA 1
ATOM 1405 C C . ALA A 1 185 ? -40.471 -1.820 91.745 1.00 90.94 185 ALA A C 1
ATOM 1407 O O . ALA A 1 185 ? -39.816 -1.133 90.956 1.00 90.94 185 ALA A O 1
ATOM 1408 N N . GLU A 1 186 ? -40.736 -3.107 91.514 1.00 92.56 186 GLU A N 1
ATOM 1409 C CA . GLU A 1 186 ? -40.323 -3.836 90.308 1.00 92.56 186 GLU A CA 1
ATOM 1410 C C . GLU A 1 186 ? -40.938 -3.225 89.041 1.00 92.56 186 GLU A C 1
ATOM 1412 O O . GLU A 1 186 ? -40.224 -2.925 88.088 1.00 92.56 186 GLU A O 1
ATOM 1417 N N . LEU A 1 187 ? -42.238 -2.918 89.048 1.00 92.94 187 LEU A N 1
ATOM 1418 C CA . LEU A 1 187 ? -42.939 -2.253 87.945 1.00 92.94 187 LEU A CA 1
ATOM 1419 C C . LEU A 1 187 ? -42.393 -0.840 87.672 1.00 92.94 187 LEU A C 1
ATOM 1421 O O . LEU A 1 187 ? -42.388 -0.382 86.525 1.00 92.94 187 LEU A O 1
ATOM 1425 N N . LYS A 1 188 ? -41.897 -0.139 88.697 1.00 94.56 188 LYS A N 1
ATOM 1426 C CA . LYS A 1 188 ? -41.224 1.161 88.555 1.00 94.56 188 LYS A CA 1
ATOM 1427 C C . LYS A 1 188 ? -39.816 1.022 87.967 1.00 94.56 188 LYS A C 1
ATOM 1429 O O . LYS A 1 188 ? -39.448 1.849 87.133 1.00 94.56 188 LYS A O 1
ATOM 1434 N N . LEU A 1 189 ? -39.063 -0.017 88.337 1.00 94.69 189 LEU A N 1
ATOM 1435 C CA . LEU A 1 189 ? -37.769 -0.347 87.727 1.00 94.69 189 LEU A CA 1
ATOM 1436 C C . LEU A 1 189 ? -37.938 -0.778 86.264 1.00 94.69 189 LEU A C 1
ATOM 1438 O O . LEU A 1 189 ? -37.292 -0.203 85.392 1.00 94.69 189 LEU A O 1
ATOM 1442 N N . ALA A 1 190 ? -38.885 -1.671 85.969 1.00 94.69 190 ALA A N 1
ATOM 1443 C CA . ALA A 1 190 ? -39.215 -2.100 84.611 1.00 94.69 190 ALA A CA 1
ATOM 1444 C C . ALA A 1 190 ? -39.626 -0.916 83.716 1.00 94.69 190 ALA A C 1
ATOM 1446 O O . ALA A 1 190 ? -39.195 -0.823 82.571 1.00 94.69 190 ALA A O 1
ATOM 1447 N N . LYS A 1 191 ? -40.387 0.061 84.236 1.00 95.62 191 LYS A N 1
ATOM 1448 C CA . LYS A 1 191 ? -40.687 1.310 83.507 1.00 95.62 191 LYS A CA 1
ATOM 1449 C C . LYS A 1 191 ? -39.441 2.155 83.210 1.00 95.62 191 LYS A C 1
ATOM 1451 O O . LYS A 1 191 ? -39.376 2.765 82.146 1.00 95.62 191 LYS A O 1
ATOM 1456 N N . GLN A 1 192 ? -38.458 2.199 84.113 1.00 95.94 192 GLN A N 1
ATOM 1457 C CA . GLN A 1 192 ? -37.183 2.892 83.873 1.00 95.94 192 GLN A CA 1
ATOM 1458 C C . GLN A 1 192 ? -36.294 2.141 82.871 1.00 95.94 192 GLN A C 1
ATOM 1460 O O . GLN A 1 192 ? -35.612 2.773 82.069 1.00 95.94 192 GLN A O 1
ATOM 1465 N N . GLU A 1 193 ? -36.315 0.810 82.889 1.00 96.88 193 GLU A N 1
ATOM 1466 C CA . GLU A 1 193 ? -35.620 -0.034 81.916 1.00 96.88 193 GLU A CA 1
ATOM 1467 C C . GLU A 1 193 ? -36.233 0.101 80.516 1.00 96.88 193 GLU A C 1
ATOM 1469 O O . GLU A 1 193 ? -35.514 0.395 79.565 1.00 96.88 193 GLU A O 1
ATOM 1474 N N . ILE A 1 194 ? -37.564 0.036 80.397 1.00 95.81 194 ILE A N 1
ATOM 1475 C CA . ILE A 1 194 ? -38.295 0.308 79.148 1.00 95.81 194 ILE A CA 1
ATOM 1476 C C . ILE A 1 194 ? -37.956 1.702 78.600 1.00 95.81 194 ILE A C 1
ATOM 1478 O O . ILE A 1 194 ? -37.756 1.845 77.396 1.00 95.81 194 ILE A O 1
ATOM 1482 N N . ALA A 1 195 ? -37.849 2.727 79.453 1.00 96.56 195 ALA A N 1
ATOM 1483 C CA . ALA A 1 195 ? -37.466 4.071 79.017 1.00 96.56 195 ALA A CA 1
ATOM 1484 C C . ALA A 1 195 ? -36.035 4.122 78.442 1.00 96.56 195 ALA A C 1
ATOM 1486 O O . ALA A 1 195 ? -35.832 4.721 77.387 1.00 96.56 195 ALA A O 1
ATOM 1487 N N . LYS A 1 196 ? -35.065 3.444 79.076 1.00 97.00 196 LYS A N 1
ATOM 1488 C CA . LYS A 1 196 ? -33.696 3.309 78.543 1.00 97.00 196 LYS A CA 1
ATOM 1489 C C . LYS A 1 196 ? -33.690 2.573 77.203 1.00 97.00 196 LYS A C 1
ATOM 1491 O O . LYS A 1 196 ? -33.200 3.118 76.224 1.00 97.00 196 LYS A O 1
ATOM 1496 N N . LEU A 1 197 ? -34.336 1.407 77.132 1.00 96.38 197 LEU A N 1
ATOM 1497 C CA . LEU A 1 197 ? -34.441 0.601 75.909 1.00 96.38 197 LEU A CA 1
ATOM 1498 C C . LEU A 1 197 ? -35.125 1.359 74.756 1.00 96.38 197 LEU A C 1
ATOM 1500 O O . LEU A 1 197 ? -34.781 1.160 73.592 1.00 96.38 197 LEU A O 1
ATOM 1504 N N . GLN A 1 198 ? -36.066 2.262 75.052 1.00 96.75 198 GLN A N 1
ATOM 1505 C CA . GLN A 1 198 ? -36.646 3.159 74.050 1.00 96.75 198 GLN A CA 1
ATOM 1506 C C . GLN A 1 198 ? -35.644 4.196 73.528 1.00 96.75 198 GLN A C 1
ATOM 1508 O O . GLN A 1 198 ? -35.669 4.497 72.336 1.00 96.75 198 GLN A O 1
ATOM 1513 N N . ASP A 1 199 ? -34.790 4.769 74.376 1.00 96.69 199 ASP A N 1
ATOM 1514 C CA . ASP A 1 199 ? -33.762 5.722 73.941 1.00 96.69 199 ASP A CA 1
ATOM 1515 C C . ASP A 1 199 ? -32.580 5.034 73.237 1.00 96.69 199 ASP A C 1
ATOM 1517 O O . ASP A 1 199 ? -32.079 5.572 72.246 1.00 96.69 199 ASP A O 1
ATOM 1521 N N . ASP A 1 200 ? -32.225 3.815 73.648 1.00 96.44 200 ASP A N 1
ATOM 1522 C CA . ASP A 1 200 ? -31.262 2.954 72.954 1.00 96.44 200 ASP A CA 1
ATOM 1523 C C . ASP A 1 200 ? -31.773 2.558 71.557 1.00 96.44 200 ASP A C 1
ATOM 1525 O O . ASP A 1 200 ? -31.038 2.698 70.580 1.00 96.44 200 ASP A O 1
ATOM 1529 N N . ASN A 1 201 ? -33.052 2.183 71.406 1.00 97.25 201 ASN A N 1
ATOM 1530 C CA . ASN A 1 201 ? -33.660 1.967 70.083 1.00 97.25 201 ASN A CA 1
ATOM 1531 C C . ASN A 1 201 ? -33.591 3.231 69.208 1.00 97.25 201 ASN A C 1
ATOM 1533 O O . ASN A 1 201 ? -33.135 3.163 68.070 1.00 97.25 201 ASN A O 1
ATOM 1537 N N . LYS A 1 202 ? -33.927 4.414 69.746 1.00 97.81 202 LYS A N 1
ATOM 1538 C CA . LYS A 1 202 ? -33.784 5.692 69.013 1.00 97.81 202 LYS A CA 1
ATOM 1539 C C . LYS A 1 202 ? -32.323 6.007 68.657 1.00 97.81 202 LYS A C 1
ATOM 1541 O O . LYS A 1 202 ? -32.074 6.793 67.742 1.00 97.81 202 LYS A O 1
ATOM 1546 N N . ALA A 1 203 ? -31.342 5.483 69.392 1.00 97.75 203 ALA A N 1
ATOM 1547 C CA . ALA A 1 203 ? -29.925 5.605 69.053 1.00 97.75 203 ALA A CA 1
ATOM 1548 C C . ALA A 1 203 ? -29.523 4.624 67.937 1.00 97.75 203 ALA A C 1
ATOM 1550 O O . ALA A 1 203 ? -28.827 5.030 67.003 1.00 97.75 203 ALA A O 1
ATOM 1551 N N . LEU A 1 204 ? -30.023 3.385 67.980 1.00 96.88 204 LEU A N 1
ATOM 1552 C CA . LEU A 1 204 ? -29.862 2.391 66.917 1.00 96.88 204 LEU A CA 1
ATOM 1553 C C . LEU A 1 204 ? -30.491 2.871 65.599 1.00 96.88 204 LEU A C 1
ATOM 1555 O O . LEU A 1 204 ? -29.789 2.890 64.595 1.00 96.88 204 LEU A O 1
ATOM 1559 N N . ASP A 1 205 ? -31.725 3.387 65.608 1.00 97.81 205 ASP A N 1
ATOM 1560 C CA . ASP A 1 205 ? -32.404 3.949 64.424 1.00 97.81 205 ASP A CA 1
ATOM 1561 C C . ASP A 1 205 ? -31.563 5.023 63.712 1.00 97.81 205 ASP A C 1
ATOM 1563 O O . ASP A 1 205 ? -31.490 5.078 62.482 1.00 97.81 205 ASP A O 1
ATOM 1567 N N . ARG A 1 206 ? -30.928 5.911 64.490 1.00 97.69 206 ARG A N 1
ATOM 1568 C CA . ARG A 1 206 ? -30.046 6.969 63.971 1.00 97.69 206 ARG A CA 1
ATOM 1569 C C . ARG A 1 206 ? -28.746 6.392 63.415 1.00 97.69 206 ARG A C 1
ATOM 1571 O O . ARG A 1 206 ? -28.248 6.884 62.404 1.00 97.69 206 ARG A O 1
ATOM 1578 N N . LEU A 1 207 ? -28.193 5.365 64.063 1.00 97.81 207 LEU A N 1
ATOM 1579 C CA . LEU A 1 207 ? -26.974 4.691 63.620 1.00 97.81 207 LEU A CA 1
ATOM 1580 C C . LEU A 1 207 ? -27.205 3.893 62.330 1.00 97.81 207 LEU A C 1
ATOM 1582 O O . LEU A 1 207 ? -26.348 3.932 61.451 1.00 97.81 207 LEU A O 1
ATOM 1586 N N . THR A 1 208 ? -28.351 3.222 62.194 1.00 97.81 208 THR A N 1
ATOM 1587 C CA . THR A 1 208 ? -28.782 2.553 60.960 1.00 97.81 208 THR A CA 1
ATOM 1588 C C . THR A 1 208 ? -28.881 3.561 59.822 1.00 97.81 208 THR A C 1
ATOM 1590 O O . THR A 1 208 ? -28.117 3.452 58.869 1.00 97.81 208 THR A O 1
ATOM 1593 N N . LYS A 1 209 ? -29.664 4.635 59.983 1.00 98.25 209 LYS A N 1
ATOM 1594 C CA . LYS A 1 209 ? -29.825 5.688 58.957 1.00 98.25 209 LYS A CA 1
ATOM 1595 C C . LYS A 1 209 ? -28.513 6.361 58.551 1.00 98.25 209 LYS A C 1
ATOM 1597 O O . LYS A 1 209 ? -28.312 6.692 57.385 1.00 98.25 209 LYS A O 1
ATOM 1602 N N . SER A 1 210 ? -27.586 6.522 59.495 1.00 97.75 210 SER A N 1
ATOM 1603 C CA . SER A 1 210 ? -26.227 7.007 59.220 1.00 97.75 210 SER A CA 1
ATOM 1604 C C . SER A 1 210 ? -25.407 6.014 58.376 1.00 97.75 210 SER A C 1
ATOM 1606 O O . SER A 1 210 ? -24.715 6.413 57.439 1.00 97.75 210 SER A O 1
ATOM 1608 N N . LYS A 1 211 ? -25.523 4.706 58.649 1.00 98.00 211 LYS A N 1
ATOM 1609 C CA . LYS A 1 211 ? -24.875 3.643 57.863 1.00 98.00 211 LYS A CA 1
ATOM 1610 C C . LYS A 1 211 ? -25.499 3.468 56.479 1.00 98.00 211 LYS A C 1
ATOM 1612 O O . LYS A 1 211 ? -24.749 3.322 55.522 1.00 98.00 211 LYS A O 1
ATOM 1617 N N . GLU A 1 212 ? -26.824 3.525 56.352 1.00 97.69 212 GLU A N 1
ATOM 1618 C CA . GLU A 1 212 ? -27.528 3.510 55.061 1.00 97.69 212 GLU A CA 1
ATOM 1619 C C . GLU A 1 212 ? -27.052 4.664 54.166 1.00 97.69 212 GLU A C 1
ATOM 1621 O O . GLU A 1 212 ? -26.667 4.449 53.017 1.00 97.69 212 GLU A O 1
ATOM 1626 N N . ALA A 1 213 ? -26.989 5.886 54.711 1.00 96.81 213 ALA A N 1
ATOM 1627 C CA . ALA A 1 213 ? -26.486 7.053 53.990 1.00 96.81 213 ALA A CA 1
ATOM 1628 C C . ALA A 1 213 ? -25.028 6.871 53.527 1.00 96.81 213 ALA A C 1
ATOM 1630 O O . ALA A 1 213 ? -24.720 7.134 52.362 1.00 96.81 213 ALA A O 1
ATOM 1631 N N . ALA A 1 214 ? -24.152 6.364 54.402 1.00 97.75 214 ALA A N 1
ATOM 1632 C CA . ALA A 1 214 ? -22.753 6.089 54.073 1.00 97.75 214 ALA A CA 1
ATOM 1633 C C . ALA A 1 214 ? -22.587 4.967 53.027 1.00 97.75 214 ALA A C 1
ATOM 1635 O O . ALA A 1 214 ? -21.727 5.068 52.151 1.00 97.75 214 ALA A O 1
ATOM 1636 N N . LEU A 1 215 ? -23.424 3.923 53.067 1.00 97.44 215 LEU A N 1
ATOM 1637 C CA . LEU A 1 215 ? -23.449 2.864 52.053 1.00 97.44 215 LEU A CA 1
ATOM 1638 C C . LEU A 1 215 ? -23.874 3.412 50.685 1.00 97.44 215 LEU A C 1
ATOM 1640 O O . LEU A 1 215 ? -23.212 3.126 49.691 1.00 97.44 215 LEU A O 1
ATOM 1644 N N . LEU A 1 216 ? -24.902 4.263 50.631 1.00 97.56 216 LEU A N 1
ATOM 1645 C CA . LEU A 1 216 ? -25.342 4.916 49.392 1.00 97.56 216 LEU A CA 1
ATOM 1646 C C . LEU A 1 216 ? -24.302 5.915 48.845 1.00 97.56 216 LEU A C 1
ATOM 1648 O O . LEU A 1 216 ? -24.256 6.173 47.641 1.00 97.56 216 LEU A O 1
ATOM 1652 N N . GLU A 1 217 ? -23.471 6.531 49.688 1.00 97.69 217 GLU A N 1
ATOM 1653 C CA . GLU A 1 217 ? -22.352 7.375 49.238 1.00 97.69 217 GLU A CA 1
ATOM 1654 C C . GLU A 1 217 ? -21.176 6.535 48.707 1.00 97.69 217 GLU A C 1
ATOM 1656 O O . GLU A 1 217 ? -20.617 6.838 47.645 1.00 97.69 217 GLU A O 1
ATOM 1661 N N . ALA A 1 218 ? -20.859 5.423 49.376 1.00 97.62 218 ALA A N 1
ATOM 1662 C CA . ALA A 1 218 ? -19.882 4.448 48.900 1.00 97.62 218 ALA A CA 1
ATOM 1663 C C . ALA A 1 218 ? -20.308 3.820 47.560 1.00 97.62 218 ALA A C 1
ATOM 1665 O O . ALA A 1 218 ? -19.493 3.732 46.642 1.00 97.62 218 ALA A O 1
ATOM 1666 N N . GLU A 1 219 ? -21.585 3.463 47.399 1.00 96.81 219 GLU A N 1
ATOM 1667 C CA . GLU A 1 219 ? -22.119 2.898 46.156 1.00 96.81 219 GLU A CA 1
ATOM 1668 C C . GLU A 1 219 ? -21.975 3.878 44.983 1.00 96.81 219 GLU A C 1
ATOM 1670 O O . GLU A 1 219 ? -21.407 3.521 43.951 1.00 96.81 219 GLU A O 1
ATOM 1675 N N . ARG A 1 220 ? -22.384 5.146 45.151 1.00 98.19 220 ARG A N 1
ATOM 1676 C CA . ARG A 1 220 ? -22.174 6.195 44.132 1.00 98.19 220 ARG A CA 1
ATOM 1677 C C . ARG A 1 220 ? -20.694 6.363 43.784 1.00 98.19 220 ARG A C 1
ATOM 1679 O O . ARG A 1 220 ? -20.353 6.550 42.617 1.00 98.19 220 ARG A O 1
ATOM 1686 N N . THR A 1 221 ? -19.808 6.263 44.775 1.00 98.06 221 THR A N 1
ATOM 1687 C CA . THR A 1 221 ? -18.355 6.333 44.563 1.00 98.06 221 THR A CA 1
ATOM 1688 C C . THR A 1 221 ? -17.850 5.153 43.724 1.00 98.06 221 THR A C 1
ATOM 1690 O O . THR A 1 221 ? -17.060 5.359 42.800 1.00 98.06 221 THR A O 1
ATOM 1693 N N . VAL A 1 222 ? -18.350 3.937 43.973 1.00 98.19 222 VAL A N 1
ATOM 1694 C CA . VAL A 1 222 ? -18.050 2.737 43.171 1.00 98.19 222 VAL A CA 1
ATOM 1695 C C . VAL A 1 222 ? -18.610 2.859 41.750 1.00 98.19 222 VAL A C 1
ATOM 1697 O O . VAL A 1 222 ? -17.873 2.618 40.798 1.00 98.19 222 VAL A O 1
ATOM 1700 N N . GLN A 1 223 ? -19.856 3.308 41.573 1.00 98.12 223 GLN A N 1
ATOM 1701 C CA . GLN A 1 223 ? -20.455 3.539 40.250 1.00 98.12 223 GLN A CA 1
ATOM 1702 C C . GLN A 1 223 ? -19.632 4.548 39.421 1.00 98.12 223 GLN A C 1
ATOM 1704 O O . GLN A 1 223 ? -19.330 4.303 38.252 1.00 98.12 223 GLN A O 1
ATOM 1709 N N . VAL A 1 224 ? -19.183 5.651 40.036 1.00 97.81 224 VAL A N 1
ATOM 1710 C CA . VAL A 1 224 ? -18.297 6.642 39.395 1.00 97.81 224 VAL A CA 1
ATOM 1711 C C . VAL A 1 224 ? -16.907 6.065 39.090 1.00 97.81 224 VAL A C 1
ATOM 1713 O O . VAL A 1 224 ? -16.306 6.433 38.078 1.00 97.81 224 VAL A O 1
ATOM 1716 N N . ALA A 1 225 ? -16.377 5.168 39.925 1.00 97.88 225 ALA A N 1
ATOM 1717 C CA . ALA A 1 225 ? -15.110 4.485 39.661 1.00 97.88 225 ALA A CA 1
ATOM 1718 C C . ALA A 1 225 ? -15.218 3.499 38.483 1.00 97.88 225 ALA A C 1
ATOM 1720 O O . ALA A 1 225 ? -14.348 3.503 37.615 1.00 97.88 225 ALA A O 1
ATOM 1721 N N . LEU A 1 226 ? -16.308 2.728 38.398 1.00 97.69 226 LEU A N 1
ATOM 1722 C CA . LEU A 1 226 ? -16.587 1.807 37.289 1.00 97.69 226 LEU A CA 1
ATOM 1723 C C . LEU A 1 226 ? -16.747 2.551 35.954 1.00 97.69 226 LEU A C 1
ATOM 1725 O O . LEU A 1 226 ? -16.141 2.161 34.958 1.00 97.69 226 LEU A O 1
ATOM 1729 N N . ALA A 1 227 ? -17.477 3.672 35.939 1.00 97.88 227 ALA A N 1
ATOM 1730 C CA . ALA A 1 227 ? -17.605 4.513 34.746 1.00 97.88 227 ALA A CA 1
ATOM 1731 C C . ALA A 1 227 ? -16.246 5.069 34.269 1.00 97.88 227 ALA A C 1
ATOM 1733 O O . ALA A 1 227 ? -15.973 5.118 33.069 1.00 97.88 227 ALA A O 1
ATOM 1734 N N . LYS A 1 228 ? -15.359 5.444 35.204 1.00 98.19 228 LYS A N 1
ATOM 1735 C CA . LYS A 1 228 ? -13.986 5.874 34.889 1.00 98.19 228 LYS A CA 1
ATOM 1736 C C . LYS A 1 228 ? -13.112 4.728 34.376 1.00 98.19 228 LYS A C 1
ATOM 1738 O O . LYS A 1 228 ? -12.321 4.964 33.470 1.00 98.19 228 LYS A O 1
ATOM 1743 N N . ALA A 1 229 ? -13.254 3.518 34.922 1.00 97.69 229 ALA A N 1
ATOM 1744 C CA . ALA A 1 229 ? -12.537 2.335 34.447 1.00 97.69 229 ALA A CA 1
ATOM 1745 C C . ALA A 1 229 ? -12.916 2.009 32.992 1.00 97.69 229 ALA A C 1
ATOM 1747 O O . ALA A 1 229 ? -12.040 1.999 32.134 1.00 97.69 229 ALA A O 1
ATOM 1748 N N . SER A 1 230 ? -14.217 1.918 32.688 1.00 97.56 230 SER A N 1
ATOM 1749 C CA . SER A 1 230 ? -14.712 1.700 31.318 1.00 97.56 230 SER A CA 1
ATOM 1750 C C . SER A 1 230 ? -14.179 2.745 30.328 1.00 97.56 230 SER A C 1
ATOM 1752 O O . SER A 1 230 ? -13.742 2.395 29.236 1.00 97.56 230 SER A O 1
ATOM 1754 N N . MET A 1 231 ? -14.149 4.027 30.715 1.00 98.31 231 MET A N 1
ATOM 1755 C CA . MET A 1 231 ? -13.589 5.094 29.875 1.00 98.31 231 MET A CA 1
ATOM 1756 C C . MET A 1 231 ? -12.071 4.947 29.660 1.00 98.31 231 MET A C 1
ATOM 1758 O O . MET A 1 231 ? -11.559 5.296 28.595 1.00 98.31 231 MET A O 1
ATOM 1762 N N . VAL A 1 232 ? -11.332 4.448 30.654 1.00 98.56 232 VAL A N 1
ATOM 1763 C CA . VAL A 1 232 ? -9.900 4.142 30.518 1.00 98.56 232 VAL A CA 1
ATOM 1764 C C . VAL A 1 232 ? -9.686 2.962 29.570 1.00 98.56 232 VAL A C 1
ATOM 1766 O O . VAL A 1 232 ? -8.784 3.032 28.737 1.00 98.56 232 VAL A O 1
ATOM 1769 N N . ASP A 1 233 ? -10.524 1.930 29.628 1.00 97.75 233 ASP A N 1
ATOM 1770 C CA . ASP A 1 233 ? -10.436 0.762 28.745 1.00 97.75 233 ASP A CA 1
ATOM 1771 C C . ASP A 1 233 ? -10.761 1.131 27.285 1.00 97.75 233 ASP A C 1
ATOM 1773 O O . ASP A 1 233 ? -10.007 0.779 26.375 1.00 97.75 233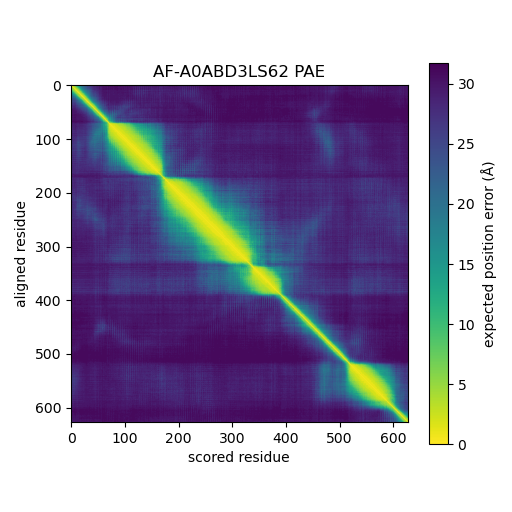 ASP A O 1
ATOM 1777 N N . ASP A 1 234 ? -11.787 1.957 27.047 1.00 98.00 234 ASP A N 1
ATOM 1778 C CA . ASP A 1 234 ? -12.080 2.543 25.728 1.00 98.00 234 ASP A CA 1
ATOM 1779 C C . ASP A 1 234 ? -10.892 3.350 25.171 1.00 98.00 234 ASP A C 1
ATOM 1781 O O . ASP A 1 234 ? -10.540 3.245 23.990 1.00 98.00 234 ASP A O 1
ATOM 1785 N N . LEU A 1 235 ? -10.229 4.142 26.021 1.00 98.31 235 LEU A N 1
ATOM 1786 C CA . LEU A 1 235 ? -9.039 4.907 25.642 1.00 98.31 235 LEU A CA 1
ATOM 1787 C C . LEU A 1 235 ? -7.811 4.014 25.409 1.00 98.31 235 LEU A C 1
ATOM 1789 O O . LEU A 1 235 ? -6.994 4.335 24.543 1.00 98.31 235 LEU A O 1
ATOM 1793 N N . GLN A 1 236 ? -7.668 2.892 26.118 1.00 98.31 236 GLN A N 1
ATOM 1794 C CA . GLN A 1 236 ? -6.626 1.898 25.845 1.00 98.31 236 GLN A CA 1
ATOM 1795 C C . GLN A 1 236 ? -6.867 1.203 24.502 1.00 98.31 236 GLN A C 1
ATOM 1797 O O . GLN A 1 236 ? -5.959 1.165 23.671 1.00 98.31 236 GLN A O 1
ATOM 1802 N N . ASN A 1 237 ? -8.093 0.744 24.241 1.00 98.25 237 ASN A N 1
ATOM 1803 C CA . ASN A 1 237 ? -8.495 0.149 22.965 1.00 98.25 237 ASN A CA 1
ATOM 1804 C C . ASN A 1 237 ? -8.235 1.111 21.793 1.00 98.25 237 ASN A C 1
ATOM 1806 O O . ASN A 1 237 ? -7.637 0.732 20.783 1.00 98.25 237 ASN A O 1
ATOM 1810 N N . LYS A 1 238 ? -8.590 2.393 21.956 1.00 98.44 238 LYS A N 1
ATOM 1811 C CA . LYS A 1 238 ? -8.327 3.434 20.954 1.00 98.44 238 LYS A CA 1
ATOM 1812 C C . LYS A 1 238 ? -6.833 3.715 20.756 1.00 98.44 238 LYS A C 1
ATOM 1814 O O . LYS A 1 238 ? -6.414 3.926 19.622 1.00 98.44 238 LYS A O 1
ATOM 1819 N N . ASN A 1 239 ? -6.016 3.683 21.812 1.00 98.31 239 ASN A N 1
ATOM 1820 C CA . ASN A 1 239 ? -4.557 3.804 21.687 1.00 98.31 239 ASN A CA 1
ATOM 1821 C C . ASN A 1 239 ? -3.933 2.600 20.964 1.00 98.31 239 ASN A C 1
ATOM 1823 O O . ASN A 1 239 ? -3.085 2.795 20.098 1.00 98.31 239 ASN A O 1
ATOM 1827 N N . GLN A 1 240 ? -4.367 1.370 21.260 1.00 98.50 240 GLN A N 1
ATOM 1828 C CA . GLN A 1 240 ? -3.904 0.174 20.544 1.00 98.50 240 GLN A CA 1
ATOM 1829 C C . GLN A 1 240 ? -4.227 0.251 19.048 1.00 98.50 240 GLN A C 1
ATOM 1831 O O . GLN A 1 240 ? -3.399 -0.109 18.215 1.00 98.50 240 GLN A O 1
ATOM 1836 N N . GLU A 1 241 ? -5.412 0.744 18.694 1.00 98.31 241 GLU A N 1
ATOM 1837 C CA . GLU A 1 241 ? -5.808 0.925 17.299 1.00 98.31 241 GLU A CA 1
ATOM 1838 C C . GLU A 1 241 ? -5.009 2.038 16.599 1.00 98.31 241 GLU A C 1
ATOM 1840 O O . GLU A 1 241 ? -4.513 1.836 15.492 1.00 98.31 241 GLU A O 1
ATOM 1845 N N . LEU A 1 242 ? -4.768 3.169 17.270 1.00 98.44 242 LEU A N 1
ATOM 1846 C CA . LEU A 1 242 ? -3.888 4.222 16.750 1.00 98.44 242 LEU A CA 1
ATOM 1847 C C . LEU A 1 242 ? -2.438 3.741 16.562 1.00 98.44 242 LEU A C 1
ATOM 1849 O O . LEU A 1 242 ? -1.804 4.125 15.582 1.00 98.44 242 LEU A O 1
ATOM 1853 N N . MET A 1 243 ? -1.915 2.868 17.433 1.00 98.12 243 MET A N 1
ATOM 1854 C CA . MET A 1 243 ? -0.589 2.262 17.240 1.00 98.12 243 MET A CA 1
ATOM 1855 C C . MET A 1 243 ? -0.535 1.387 15.980 1.00 98.12 243 MET A C 1
ATOM 1857 O O . MET A 1 243 ? 0.378 1.563 15.176 1.00 98.12 243 MET A O 1
ATOM 1861 N N . LYS A 1 244 ? -1.538 0.529 15.736 1.00 98.50 244 LYS A N 1
ATOM 1862 C CA . LYS A 1 244 ? -1.623 -0.262 14.489 1.00 98.50 244 LYS A CA 1
ATOM 1863 C C . LYS A 1 244 ? -1.679 0.632 13.249 1.00 98.50 244 LYS A C 1
ATOM 1865 O O . LYS A 1 244 ? -1.013 0.353 12.257 1.00 98.50 244 LYS A O 1
ATOM 1870 N N . GLN A 1 245 ? -2.439 1.727 13.300 1.00 98.44 245 GLN A N 1
ATOM 1871 C CA . GLN A 1 245 ? -2.521 2.686 12.193 1.00 98.44 245 GLN A CA 1
ATOM 1872 C C . GLN A 1 245 ? -1.178 3.392 11.952 1.00 98.44 245 GLN A C 1
ATOM 1874 O O . GLN A 1 245 ? -0.782 3.577 10.804 1.00 98.44 245 GLN A O 1
ATOM 1879 N N . ILE A 1 246 ? -0.424 3.709 13.009 1.00 98.25 246 ILE A N 1
ATOM 1880 C CA . ILE A 1 246 ? 0.949 4.223 12.898 1.00 98.25 246 ILE A CA 1
ATOM 1881 C C . ILE A 1 246 ? 1.887 3.174 12.272 1.00 98.25 246 ILE A C 1
ATOM 1883 O O . ILE A 1 246 ? 2.674 3.527 11.395 1.00 98.25 246 ILE A O 1
ATOM 1887 N N . GLU A 1 247 ? 1.798 1.899 12.659 1.00 98.50 247 GLU A N 1
ATOM 1888 C CA . GLU A 1 247 ? 2.592 0.807 12.069 1.00 98.50 247 GLU A CA 1
ATOM 1889 C C . GLU A 1 247 ? 2.289 0.600 10.575 1.00 98.50 247 GLU A C 1
ATOM 1891 O O . GLU A 1 247 ? 3.221 0.490 9.771 1.00 98.50 247 GLU A O 1
ATOM 1896 N N . ILE A 1 248 ? 1.008 0.621 10.188 1.00 98.19 248 ILE A N 1
ATOM 1897 C CA . ILE A 1 248 ? 0.562 0.548 8.788 1.00 98.19 248 ILE A CA 1
ATOM 1898 C C . ILE A 1 248 ? 1.133 1.730 7.998 1.00 98.19 248 ILE A C 1
ATOM 1900 O O . ILE A 1 248 ? 1.859 1.512 7.029 1.00 98.19 248 ILE A O 1
ATOM 1904 N N . CYS A 1 249 ? 0.918 2.966 8.458 1.00 98.25 249 CYS A N 1
ATOM 1905 C CA . CYS A 1 249 ? 1.463 4.169 7.825 1.00 98.25 249 CYS A CA 1
ATOM 1906 C C . CYS A 1 249 ? 2.998 4.124 7.699 1.00 98.25 249 CYS A C 1
ATOM 1908 O O . CYS A 1 249 ? 3.554 4.598 6.707 1.00 98.25 249 CYS A O 1
ATOM 1910 N N . GLN A 1 250 ? 3.718 3.552 8.670 1.00 98.44 250 GLN A N 1
ATOM 1911 C CA . GLN A 1 250 ? 5.172 3.381 8.577 1.00 98.44 250 GLN A CA 1
ATOM 1912 C C . GLN A 1 250 ? 5.579 2.364 7.501 1.00 98.44 250 GLN A C 1
ATOM 1914 O O . GLN A 1 250 ? 6.561 2.596 6.792 1.00 98.44 250 GLN A O 1
ATOM 1919 N N . GLU A 1 251 ? 4.871 1.240 7.362 1.00 98.25 251 GLU A N 1
ATOM 1920 C CA . GLU A 1 251 ? 5.169 0.248 6.321 1.00 98.25 251 GLU A CA 1
ATOM 1921 C C . GLU A 1 251 ? 4.746 0.727 4.924 1.00 98.25 251 GLU A C 1
ATOM 1923 O O . GLU A 1 251 ? 5.516 0.558 3.980 1.00 98.25 251 GLU A O 1
ATOM 1928 N N . GLU A 1 252 ? 3.616 1.427 4.792 1.00 97.50 252 GLU A N 1
ATOM 1929 C CA . GLU A 1 252 ? 3.219 2.121 3.559 1.00 97.50 252 GLU A CA 1
ATOM 1930 C C . GLU A 1 252 ? 4.293 3.115 3.107 1.00 97.50 252 GLU A C 1
ATOM 1932 O O . GLU A 1 252 ? 4.734 3.066 1.957 1.00 97.50 252 GLU A O 1
ATOM 1937 N N . ASN A 1 253 ? 4.804 3.948 4.022 1.00 97.81 253 ASN A N 1
ATOM 1938 C CA . ASN A 1 253 ? 5.934 4.827 3.728 1.00 97.81 253 ASN A CA 1
ATOM 1939 C C . ASN A 1 253 ? 7.162 4.020 3.282 1.00 97.81 253 ASN A C 1
ATOM 1941 O O . ASN A 1 253 ? 7.722 4.321 2.233 1.00 97.81 253 ASN A O 1
ATOM 1945 N N . LYS A 1 254 ? 7.537 2.932 3.972 1.00 98.62 254 LYS A N 1
ATOM 1946 C CA . LYS A 1 254 ? 8.629 2.037 3.530 1.00 98.62 254 LYS A CA 1
ATOM 1947 C C . LYS A 1 254 ? 8.382 1.418 2.144 1.00 98.62 254 LYS A C 1
ATOM 1949 O O . LYS A 1 254 ? 9.351 1.097 1.453 1.00 98.62 254 LYS A O 1
ATOM 1954 N N . ILE A 1 255 ? 7.136 1.179 1.728 1.00 98.19 255 ILE A N 1
ATOM 1955 C CA . ILE A 1 255 ? 6.786 0.680 0.383 1.00 98.19 255 ILE A CA 1
ATOM 1956 C C . ILE A 1 255 ? 6.947 1.797 -0.658 1.00 98.19 255 ILE A C 1
ATOM 1958 O O . ILE A 1 255 ? 7.617 1.584 -1.670 1.00 98.19 255 ILE A O 1
ATOM 1962 N N . LEU A 1 256 ? 6.418 2.994 -0.391 1.00 98.56 256 LEU A N 1
ATOM 1963 C CA . LEU A 1 256 ? 6.580 4.176 -1.247 1.00 98.56 256 LEU A CA 1
ATOM 1964 C C . LEU A 1 256 ? 8.060 4.534 -1.447 1.00 98.56 256 LEU A C 1
ATOM 1966 O O . LEU A 1 256 ? 8.490 4.809 -2.564 1.00 98.56 256 LEU A O 1
ATOM 1970 N N . ASP A 1 257 ? 8.857 4.436 -0.386 1.00 98.50 257 ASP A N 1
ATOM 1971 C CA . ASP A 1 257 ? 10.293 4.719 -0.363 1.00 98.50 257 ASP A CA 1
ATOM 1972 C C . ASP A 1 257 ? 11.107 3.686 -1.182 1.00 98.50 257 ASP A C 1
ATOM 1974 O O . ASP A 1 257 ? 12.119 4.012 -1.809 1.00 98.50 257 ASP A O 1
ATOM 1978 N N . ARG A 1 258 ? 10.653 2.424 -1.239 1.00 98.50 258 ARG A N 1
ATOM 1979 C CA . ARG A 1 258 ? 11.192 1.391 -2.150 1.00 98.50 258 ARG A CA 1
ATOM 1980 C C . ARG A 1 258 ? 10.800 1.668 -3.602 1.00 98.50 258 ARG A C 1
ATOM 1982 O O . ARG A 1 258 ? 11.665 1.643 -4.477 1.00 98.50 258 ARG A O 1
ATOM 1989 N N . LEU A 1 259 ? 9.527 1.983 -3.845 1.00 98.50 259 LEU A N 1
ATOM 1990 C CA . LEU A 1 259 ? 8.988 2.285 -5.173 1.00 98.50 259 LEU A CA 1
ATOM 1991 C C . LEU A 1 259 ? 9.635 3.534 -5.791 1.00 98.50 259 LEU A C 1
ATOM 1993 O O . LEU A 1 259 ? 9.928 3.555 -6.985 1.00 98.50 259 LEU A O 1
ATOM 1997 N N . HIS A 1 260 ? 9.893 4.569 -4.988 1.00 98.62 260 HIS A N 1
ATOM 1998 C CA . HIS A 1 260 ? 10.571 5.781 -5.441 1.00 98.62 260 HIS A CA 1
ATOM 1999 C C . HIS A 1 260 ? 12.017 5.483 -5.856 1.00 98.62 260 HIS A C 1
ATOM 2001 O O . HIS A 1 260 ? 12.406 5.835 -6.967 1.00 98.62 260 HIS A O 1
ATOM 2007 N N . ARG A 1 261 ? 12.787 4.747 -5.037 1.00 98.38 261 ARG A N 1
ATOM 2008 C CA . ARG A 1 261 ? 14.155 4.320 -5.396 1.00 98.38 261 ARG A CA 1
ATOM 2009 C C . ARG A 1 261 ? 14.193 3.467 -6.670 1.00 98.38 261 ARG A C 1
ATOM 2011 O O . ARG A 1 261 ? 15.090 3.651 -7.486 1.00 98.38 261 ARG A O 1
ATOM 2018 N N . GLN A 1 262 ? 13.215 2.580 -6.873 1.00 98.19 262 GLN A N 1
ATOM 2019 C CA . GLN A 1 262 ? 13.084 1.809 -8.117 1.00 98.19 262 GLN A CA 1
ATOM 2020 C C . GLN A 1 262 ? 12.844 2.717 -9.330 1.00 98.19 262 GLN A C 1
ATOM 2022 O O . GLN A 1 262 ? 13.581 2.623 -10.308 1.00 98.19 262 GLN A O 1
ATOM 2027 N N . LYS A 1 263 ? 11.885 3.649 -9.243 1.00 98.50 263 LYS A N 1
ATOM 2028 C CA . LYS A 1 263 ? 11.587 4.607 -10.322 1.00 98.50 263 LYS A CA 1
ATOM 2029 C C . LYS A 1 263 ? 12.765 5.532 -10.638 1.00 98.50 263 LYS A C 1
ATOM 2031 O O . LYS A 1 263 ? 13.011 5.807 -11.807 1.00 98.50 263 LYS A O 1
ATOM 2036 N N . VAL A 1 264 ? 13.523 5.974 -9.632 1.00 98.69 264 VAL A N 1
ATOM 2037 C CA . VAL A 1 264 ? 14.764 6.743 -9.842 1.00 98.69 264 VAL A CA 1
ATOM 2038 C C . VAL A 1 264 ? 15.788 5.903 -10.611 1.00 98.69 264 VAL A C 1
ATOM 2040 O O . VAL A 1 264 ? 16.264 6.351 -11.648 1.00 98.69 264 VAL A O 1
ATOM 2043 N N . ALA A 1 265 ? 16.037 4.654 -10.204 1.00 98.38 265 ALA A N 1
ATOM 2044 C CA . ALA A 1 265 ? 16.958 3.756 -10.909 1.00 98.38 265 ALA A CA 1
ATOM 2045 C C . ALA A 1 265 ? 16.497 3.376 -12.337 1.00 98.38 265 ALA A C 1
ATOM 2047 O O . ALA A 1 265 ? 17.313 3.014 -13.185 1.00 98.38 265 ALA A O 1
ATOM 2048 N N . GLU A 1 266 ? 15.196 3.437 -12.633 1.00 98.44 266 GLU A N 1
ATOM 2049 C CA . GLU A 1 266 ? 14.655 3.303 -13.994 1.00 98.44 266 GLU A CA 1
ATOM 2050 C C . GLU A 1 266 ? 14.882 4.573 -14.826 1.00 98.44 266 GLU A C 1
ATOM 2052 O O . GLU A 1 266 ? 15.338 4.479 -15.967 1.00 98.44 266 GLU A O 1
ATOM 2057 N N . VAL A 1 267 ? 14.656 5.758 -14.251 1.00 98.69 267 VAL A N 1
ATOM 2058 C CA . VAL A 1 267 ? 14.956 7.050 -14.892 1.00 98.69 267 VAL A CA 1
ATOM 2059 C C . VAL A 1 267 ? 16.458 7.209 -15.155 1.00 98.69 267 VAL A C 1
ATOM 2061 O O . VAL A 1 267 ? 16.835 7.670 -16.230 1.00 98.69 267 VAL A O 1
ATOM 2064 N N . GLU A 1 268 ? 17.328 6.769 -14.244 1.00 98.44 268 GLU A N 1
ATOM 2065 C CA . GLU A 1 268 ? 18.786 6.752 -14.434 1.00 98.44 268 GLU A CA 1
ATOM 2066 C C . GLU A 1 268 ? 19.197 5.875 -15.627 1.00 98.44 268 GLU A C 1
ATOM 2068 O O . GLU A 1 268 ? 19.972 6.320 -16.476 1.00 98.44 268 GLU A O 1
ATOM 2073 N N . LYS A 1 269 ? 18.626 4.666 -15.753 1.00 98.69 269 LYS A N 1
ATOM 2074 C CA . LYS A 1 269 ? 18.849 3.778 -16.911 1.00 98.69 269 LYS A CA 1
ATOM 2075 C C . LYS A 1 269 ? 18.360 4.401 -18.214 1.00 98.69 269 LYS A C 1
ATOM 2077 O O . LYS A 1 269 ? 19.084 4.371 -19.204 1.00 98.69 269 LYS A O 1
ATOM 2082 N N . LEU A 1 270 ? 17.165 4.993 -18.224 1.00 98.56 270 LEU A N 1
ATOM 2083 C CA . LEU A 1 270 ? 16.648 5.680 -19.410 1.00 98.56 270 LEU A CA 1
ATOM 2084 C C . LEU A 1 270 ? 17.561 6.852 -19.801 1.00 98.56 270 LEU A C 1
ATOM 2086 O O . LEU A 1 270 ? 17.950 6.962 -20.961 1.00 98.56 270 LEU A O 1
ATOM 2090 N N . THR A 1 271 ? 18.003 7.650 -18.828 1.00 98.44 271 THR A N 1
ATOM 2091 C CA . THR A 1 271 ? 18.955 8.759 -19.024 1.00 98.44 271 THR A CA 1
ATOM 2092 C C . THR A 1 271 ? 20.311 8.274 -19.555 1.00 98.44 271 THR A C 1
ATOM 2094 O O . THR A 1 271 ? 20.938 8.963 -20.358 1.00 98.44 271 THR A O 1
ATOM 2097 N N . GLN A 1 272 ? 20.766 7.085 -19.149 1.00 98.50 272 GLN A N 1
ATOM 2098 C CA . GLN A 1 272 ? 21.949 6.432 -19.715 1.00 98.50 272 GLN A CA 1
ATOM 2099 C C . GLN A 1 272 ? 21.727 6.046 -21.185 1.00 98.50 272 GLN A C 1
ATOM 2101 O O . GLN A 1 272 ? 22.523 6.442 -22.032 1.00 98.50 272 GLN A O 1
ATOM 2106 N N . THR A 1 273 ? 20.615 5.377 -21.514 1.00 98.44 273 THR A N 1
ATOM 2107 C CA . THR A 1 273 ? 20.310 4.999 -22.909 1.00 98.44 273 THR A CA 1
ATOM 2108 C C . THR A 1 273 ? 20.083 6.201 -23.830 1.00 98.44 273 THR A C 1
ATOM 2110 O O . THR A 1 273 ? 20.408 6.128 -25.010 1.00 98.44 273 THR A O 1
ATOM 2113 N N . VAL A 1 274 ? 19.576 7.328 -23.313 1.00 98.69 274 VAL A N 1
ATOM 2114 C CA . VAL A 1 274 ? 19.470 8.582 -24.078 1.00 98.69 274 VAL A CA 1
ATOM 2115 C C . VAL A 1 274 ? 20.860 9.101 -24.446 1.00 98.69 274 VAL A C 1
ATOM 2117 O O . VAL A 1 274 ? 21.097 9.361 -25.620 1.00 98.69 274 VAL A O 1
ATOM 2120 N N . ARG A 1 275 ? 21.801 9.157 -23.494 1.00 98.38 275 ARG A N 1
ATOM 2121 C CA . ARG A 1 275 ? 23.180 9.602 -23.766 1.00 98.38 275 ARG A CA 1
ATOM 2122 C C . ARG A 1 275 ? 23.923 8.679 -24.738 1.00 98.38 275 ARG A C 1
ATOM 2124 O O . ARG A 1 275 ? 24.602 9.161 -25.638 1.00 98.38 275 ARG A O 1
ATOM 2131 N N . GLU A 1 276 ? 23.725 7.365 -24.640 1.00 98.31 276 GLU A N 1
ATOM 2132 C CA . GLU A 1 276 ? 24.266 6.394 -25.608 1.00 98.31 276 GLU A CA 1
ATOM 2133 C C . GLU A 1 276 ? 23.695 6.596 -27.027 1.00 98.31 276 GLU A C 1
ATOM 2135 O O . GLU A 1 276 ? 24.414 6.465 -28.020 1.00 98.31 276 GLU A O 1
ATOM 2140 N N . LEU A 1 277 ? 22.413 6.966 -27.145 1.00 98.44 277 LEU A N 1
ATOM 2141 C CA . LEU A 1 277 ? 21.790 7.315 -28.425 1.00 98.44 277 LEU A CA 1
ATOM 2142 C C . LEU A 1 277 ? 22.265 8.677 -28.958 1.00 98.44 277 LEU A C 1
ATOM 2144 O O . LEU A 1 277 ? 22.451 8.814 -30.166 1.00 98.44 277 LEU A O 1
ATOM 2148 N N . GLU A 1 278 ? 22.502 9.666 -28.094 1.00 98.25 278 GLU A N 1
ATOM 2149 C CA . GLU A 1 278 ? 23.088 10.963 -28.462 1.00 98.25 278 GLU A CA 1
ATOM 2150 C C . GLU A 1 278 ? 24.512 10.789 -29.018 1.00 98.25 278 GLU A C 1
ATOM 2152 O O . GLU A 1 278 ? 24.819 11.299 -30.099 1.00 98.25 278 GLU A O 1
ATOM 2157 N N . GLU A 1 279 ? 25.356 9.994 -28.353 1.00 98.00 279 GLU A N 1
ATOM 2158 C CA . GLU A 1 279 ? 26.692 9.623 -28.841 1.00 98.00 279 GLU A CA 1
ATOM 2159 C C . GLU A 1 279 ? 26.626 8.885 -30.190 1.00 98.00 279 GLU A C 1
ATOM 2161 O O . GLU A 1 279 ? 27.363 9.222 -31.122 1.00 98.00 279 GLU A O 1
ATOM 2166 N N . ALA A 1 280 ? 25.700 7.931 -30.345 1.00 98.06 280 ALA A N 1
ATOM 2167 C CA . ALA A 1 280 ? 25.493 7.216 -31.605 1.00 98.06 280 ALA A CA 1
ATOM 2168 C C . ALA A 1 280 ? 25.013 8.136 -32.748 1.00 98.06 280 ALA A C 1
ATOM 2170 O O . ALA A 1 280 ? 25.439 7.970 -33.894 1.00 98.06 280 ALA A O 1
ATOM 2171 N N . VAL A 1 281 ? 24.170 9.134 -32.456 1.00 98.38 281 VAL A N 1
ATOM 2172 C CA . VAL A 1 281 ? 23.725 10.149 -33.428 1.00 98.38 281 VAL A CA 1
ATOM 2173 C C . VAL A 1 281 ? 24.877 11.073 -33.830 1.00 98.38 281 VAL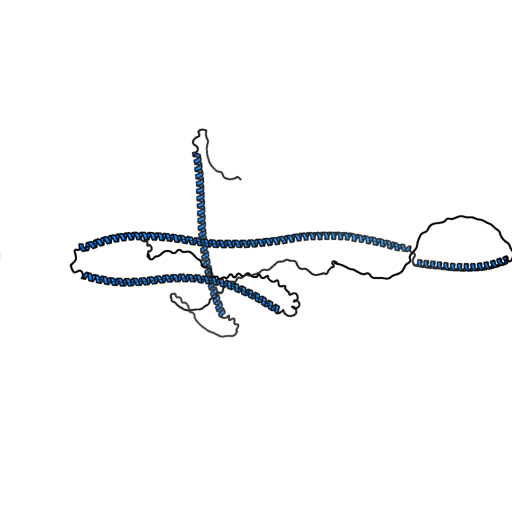 A C 1
ATOM 2175 O O . VAL A 1 281 ? 25.043 11.345 -35.021 1.00 98.38 281 VAL A O 1
ATOM 2178 N N . LEU A 1 282 ? 25.719 11.505 -32.886 1.00 97.94 282 LEU A N 1
ATOM 2179 C CA . LEU A 1 282 ? 26.917 12.303 -33.177 1.00 97.94 282 LEU A CA 1
ATOM 2180 C C . LEU A 1 282 ? 27.919 11.524 -34.047 1.00 97.94 282 LEU A C 1
ATOM 2182 O O . LEU A 1 282 ? 28.401 12.048 -35.056 1.00 97.94 282 LEU A O 1
ATOM 2186 N N . ALA A 1 283 ? 28.171 10.252 -33.724 1.00 98.00 283 ALA A N 1
ATOM 2187 C CA . ALA A 1 283 ? 29.014 9.365 -34.526 1.00 98.00 283 ALA A CA 1
ATOM 2188 C C . ALA A 1 283 ? 28.429 9.127 -35.933 1.00 98.00 283 ALA A C 1
ATOM 2190 O O . ALA A 1 283 ? 29.153 9.188 -36.930 1.00 98.00 283 ALA A O 1
ATOM 2191 N N . GLY A 1 284 ? 27.110 8.934 -36.037 1.00 97.94 284 GLY A N 1
ATOM 2192 C CA . GLY A 1 284 ? 26.392 8.838 -37.309 1.00 97.94 284 GLY A CA 1
ATOM 2193 C C . GLY A 1 284 ? 26.493 10.114 -38.152 1.00 97.94 284 GLY A C 1
ATOM 2194 O O . GLY A 1 284 ? 26.702 10.040 -39.363 1.00 97.94 284 GLY A O 1
ATOM 2195 N N . GLY A 1 285 ? 26.432 11.289 -37.519 1.00 97.38 285 GLY A N 1
ATOM 2196 C CA . GLY A 1 285 ? 26.655 12.584 -38.165 1.00 97.38 285 GLY A CA 1
ATOM 2197 C C . GLY A 1 285 ? 28.072 12.730 -38.728 1.00 97.38 285 GLY A C 1
ATOM 2198 O O . GLY A 1 285 ? 28.239 13.147 -39.877 1.00 97.38 285 GLY A O 1
ATOM 2199 N N . ALA A 1 286 ? 29.090 12.315 -37.968 1.00 97.12 286 ALA A N 1
ATOM 2200 C CA . ALA A 1 286 ? 30.480 12.296 -38.424 1.00 97.12 286 ALA A CA 1
ATOM 2201 C C . ALA A 1 286 ? 30.691 11.330 -39.607 1.00 97.12 286 ALA A C 1
ATOM 2203 O O . ALA A 1 286 ? 31.303 11.705 -40.609 1.00 97.12 286 ALA A O 1
ATOM 2204 N N . ALA A 1 287 ? 30.115 10.125 -39.548 1.00 97.19 287 ALA A N 1
ATOM 2205 C CA . ALA A 1 287 ? 30.146 9.170 -40.656 1.00 97.19 287 ALA A CA 1
ATOM 2206 C C . ALA A 1 287 ? 29.439 9.718 -41.913 1.00 97.19 287 ALA A C 1
ATOM 2208 O O . ALA A 1 287 ? 29.968 9.612 -43.020 1.00 97.19 287 ALA A O 1
ATOM 2209 N N . ALA A 1 288 ? 28.284 10.371 -41.756 1.00 97.38 288 ALA A N 1
ATOM 2210 C CA . ALA A 1 288 ? 27.558 11.002 -42.857 1.00 97.38 288 ALA A CA 1
ATOM 2211 C C . ALA A 1 288 ? 28.317 12.193 -43.477 1.00 97.38 288 ALA A C 1
ATOM 2213 O O . ALA A 1 288 ? 28.182 12.436 -44.679 1.00 97.38 288 ALA A O 1
ATOM 2214 N N . ASN A 1 289 ? 29.124 12.920 -42.694 1.00 97.69 289 ASN A N 1
ATOM 2215 C CA . ASN A 1 289 ? 30.044 13.935 -43.216 1.00 97.69 289 ASN A CA 1
ATOM 2216 C C . ASN A 1 289 ? 31.129 13.282 -44.084 1.00 97.69 289 ASN A C 1
ATOM 2218 O O . ASN A 1 289 ? 31.245 13.628 -45.258 1.00 97.69 289 ASN A O 1
ATOM 2222 N N . ALA A 1 290 ? 31.824 12.265 -43.561 1.00 97.81 290 ALA A N 1
ATOM 2223 C CA . ALA A 1 290 ? 32.863 11.548 -44.302 1.00 97.81 290 ALA A CA 1
ATOM 2224 C C . ALA A 1 290 ? 32.344 10.941 -45.621 1.00 97.81 290 ALA A C 1
ATOM 2226 O O . ALA A 1 290 ? 33.005 11.052 -46.652 1.00 97.81 290 ALA A O 1
ATOM 2227 N N . VAL A 1 291 ? 31.134 10.365 -45.630 1.00 98.12 291 VAL A N 1
ATOM 2228 C CA . VAL A 1 291 ? 30.485 9.869 -46.861 1.00 98.12 291 VAL A CA 1
ATOM 2229 C C . VAL A 1 291 ? 30.265 10.993 -47.881 1.00 98.12 291 VAL A C 1
ATOM 2231 O O . VAL A 1 291 ? 30.554 10.798 -49.061 1.00 98.12 291 VAL A O 1
ATOM 2234 N N . ARG A 1 292 ? 29.811 12.180 -47.451 1.00 98.12 292 ARG A N 1
ATOM 2235 C CA . ARG A 1 292 ? 29.634 13.346 -48.337 1.00 98.12 292 ARG A CA 1
ATOM 2236 C C . ARG A 1 292 ? 30.963 13.883 -48.879 1.00 98.12 292 ARG A C 1
ATOM 2238 O O . ARG A 1 292 ? 31.017 14.287 -50.039 1.00 98.12 292 ARG A O 1
ATOM 2245 N N . ASP A 1 293 ? 32.037 13.840 -48.096 1.00 97.94 293 ASP A N 1
ATOM 2246 C CA . ASP A 1 293 ? 33.367 14.267 -48.546 1.00 97.94 293 ASP A CA 1
ATOM 2247 C C . ASP A 1 293 ? 34.001 13.265 -49.529 1.00 97.94 293 ASP A C 1
ATOM 2249 O O . ASP A 1 293 ? 34.516 13.677 -50.572 1.00 97.94 293 ASP A O 1
ATOM 2253 N N . TYR A 1 294 ? 33.868 11.953 -49.291 1.00 97.81 294 TYR A N 1
ATOM 2254 C CA . TYR A 1 294 ? 34.239 10.933 -50.283 1.00 97.81 294 TYR A CA 1
ATOM 2255 C C . TYR A 1 294 ? 33.412 11.059 -51.569 1.00 97.81 294 TYR A C 1
ATOM 2257 O O . TYR A 1 294 ? 33.964 10.955 -52.664 1.00 97.81 294 TYR A O 1
ATOM 2265 N N . GLN A 1 295 ? 32.107 11.336 -51.465 1.00 97.69 295 GLN A N 1
ATOM 2266 C CA . GLN A 1 295 ? 31.245 11.571 -52.625 1.00 97.69 295 GLN A CA 1
ATOM 2267 C C . GLN A 1 295 ? 31.721 12.779 -53.449 1.00 97.69 295 GLN A C 1
ATOM 2269 O O . GLN A 1 295 ? 31.764 12.684 -54.677 1.00 97.69 295 GLN A O 1
ATOM 2274 N N . ARG A 1 296 ? 32.151 13.871 -52.797 1.00 98.19 296 ARG A N 1
ATOM 2275 C CA . ARG A 1 296 ? 32.744 15.039 -53.471 1.00 98.19 296 ARG A CA 1
ATOM 2276 C C . ARG A 1 296 ? 34.052 14.681 -54.183 1.00 98.19 296 ARG A C 1
ATOM 2278 O O . ARG A 1 296 ? 34.170 14.931 -55.378 1.00 98.19 296 ARG A O 1
ATOM 2285 N N . LYS A 1 297 ? 34.992 13.996 -53.517 1.00 98.06 297 LYS A N 1
ATOM 2286 C CA . LYS A 1 297 ? 36.263 13.582 -54.150 1.00 98.06 297 LYS A CA 1
ATOM 2287 C C . LYS A 1 297 ? 36.047 12.604 -55.315 1.00 98.06 297 LYS A C 1
ATOM 2289 O O . LYS A 1 297 ? 36.786 12.649 -56.295 1.00 98.06 297 LYS A O 1
ATOM 2294 N N . VAL A 1 298 ? 35.012 11.760 -55.264 1.00 97.88 298 VAL A N 1
ATOM 2295 C CA . VAL A 1 298 ? 34.602 10.905 -56.394 1.00 97.88 298 VAL A CA 1
ATOM 2296 C C . VAL A 1 298 ? 33.989 11.720 -57.540 1.00 97.88 298 VAL A C 1
ATOM 2298 O O . VAL A 1 298 ? 34.212 11.372 -58.699 1.00 97.88 298 VAL A O 1
ATOM 2301 N N . GLN A 1 299 ? 33.257 12.804 -57.268 1.00 97.44 299 GLN A N 1
ATOM 2302 C CA . GLN A 1 299 ? 32.787 13.728 -58.311 1.00 97.44 299 GLN A CA 1
ATOM 2303 C C . GLN A 1 299 ? 33.969 14.444 -58.981 1.00 97.44 299 GLN A C 1
ATOM 2305 O O . GLN A 1 299 ? 34.090 14.371 -60.203 1.00 97.44 299 GLN A O 1
ATOM 2310 N N . GLU A 1 300 ? 34.890 15.007 -58.194 1.00 97.31 300 GLU A N 1
ATOM 2311 C CA . GLU A 1 300 ? 36.129 15.641 -58.673 1.00 97.31 300 GLU A CA 1
ATOM 2312 C C . GLU A 1 300 ? 36.947 14.693 -59.569 1.00 97.31 300 GLU A C 1
ATOM 2314 O O . GLU A 1 300 ? 37.219 15.020 -60.722 1.00 97.31 300 GLU A O 1
ATOM 2319 N N . MET A 1 301 ? 37.245 13.466 -59.113 1.00 97.50 301 MET A N 1
ATOM 2320 C CA . MET A 1 301 ? 37.980 12.482 -59.928 1.00 97.50 301 MET A CA 1
ATOM 2321 C C . MET A 1 301 ? 37.224 12.054 -61.195 1.00 97.50 301 MET A C 1
ATOM 2323 O O . MET A 1 301 ? 37.846 11.689 -62.191 1.00 97.50 301 MET A O 1
ATOM 2327 N N . ASN A 1 302 ? 35.886 12.092 -61.206 1.00 97.38 302 ASN A N 1
ATOM 2328 C CA . ASN A 1 302 ? 35.120 11.857 -62.432 1.00 97.38 302 ASN A CA 1
ATOM 2329 C C . ASN A 1 302 ? 35.192 13.047 -63.400 1.00 97.38 302 ASN A C 1
ATOM 2331 O O . ASN A 1 302 ? 35.085 12.847 -64.608 1.00 97.38 302 ASN A O 1
ATOM 2335 N N . GLU A 1 303 ? 35.388 14.271 -62.916 1.00 97.38 303 GLU A N 1
ATOM 2336 C CA . GLU A 1 303 ? 35.601 15.453 -63.756 1.00 97.38 303 GLU A CA 1
ATOM 2337 C C . GLU A 1 303 ? 37.027 15.508 -64.309 1.00 97.38 303 GLU A C 1
ATOM 2339 O O . GLU A 1 303 ? 37.178 15.661 -65.522 1.00 97.38 303 GLU A O 1
ATOM 2344 N N . GLU A 1 304 ? 38.033 15.234 -63.474 1.00 97.38 304 GLU A N 1
ATOM 2345 C CA . GLU A 1 304 ? 39.430 14.990 -63.868 1.00 97.38 304 GLU A CA 1
ATOM 2346 C C . GLU A 1 304 ? 39.519 13.863 -64.920 1.00 97.38 304 GLU A C 1
ATOM 2348 O O . GLU A 1 304 ? 40.137 14.012 -65.974 1.00 97.38 304 GLU A O 1
ATOM 2353 N N . ARG A 1 305 ? 38.815 12.742 -64.710 1.00 97.38 305 ARG A N 1
ATOM 2354 C CA . ARG A 1 305 ? 38.717 11.677 -65.717 1.00 97.38 305 ARG A CA 1
ATOM 2355 C C . ARG A 1 305 ? 38.084 12.184 -67.017 1.00 97.38 305 ARG A C 1
ATOM 2357 O O . ARG A 1 305 ? 38.592 11.887 -68.092 1.00 97.38 305 ARG A O 1
ATOM 2364 N N . ARG A 1 306 ? 36.986 12.949 -66.956 1.00 97.81 306 ARG A N 1
ATOM 2365 C CA . ARG A 1 306 ? 36.323 13.493 -68.158 1.00 97.81 306 ARG A CA 1
ATOM 2366 C C . ARG A 1 306 ? 37.195 14.510 -68.903 1.00 97.81 306 ARG A C 1
ATOM 2368 O O . ARG A 1 306 ? 36.980 14.690 -70.102 1.00 97.81 306 ARG A O 1
ATOM 2375 N N . THR A 1 307 ? 38.111 15.238 -68.262 1.00 97.06 307 THR A N 1
ATOM 2376 C CA . THR A 1 307 ? 39.072 16.094 -68.988 1.00 97.06 307 THR A CA 1
ATOM 2377 C C . THR A 1 307 ? 40.144 15.236 -69.652 1.00 97.06 307 THR A C 1
ATOM 2379 O O . THR A 1 307 ? 40.312 15.346 -70.868 1.00 97.06 307 THR A O 1
ATOM 2382 N N . LEU A 1 308 ? 40.739 14.289 -68.921 1.00 97.50 308 LEU A N 1
ATOM 2383 C CA . LEU A 1 308 ? 41.723 13.340 -69.453 1.00 97.50 308 LEU A CA 1
ATOM 2384 C C . LEU A 1 308 ? 41.177 12.495 -70.619 1.00 97.50 308 LEU A C 1
ATOM 2386 O O . LEU A 1 308 ? 41.848 12.374 -71.638 1.00 97.50 308 LEU A O 1
ATOM 2390 N N . ASP A 1 309 ? 39.943 11.983 -70.542 1.00 97.25 309 ASP A N 1
ATOM 2391 C CA . ASP A 1 309 ? 39.288 11.232 -71.631 1.00 97.25 309 ASP A CA 1
ATOM 2392 C C . ASP A 1 309 ? 39.161 12.093 -72.915 1.00 97.25 309 ASP A C 1
ATOM 2394 O O . ASP A 1 309 ? 39.349 11.598 -74.031 1.00 97.25 309 ASP A O 1
ATOM 2398 N N . ARG A 1 310 ? 38.908 13.408 -72.784 1.00 97.75 310 ARG A N 1
ATOM 2399 C CA . ARG A 1 310 ? 38.847 14.352 -73.922 1.00 97.75 310 ARG A CA 1
ATOM 2400 C C . ARG A 1 310 ? 40.232 14.718 -74.456 1.00 97.75 310 ARG A C 1
ATOM 2402 O O . ARG A 1 310 ? 40.394 14.875 -75.665 1.00 97.75 310 ARG A O 1
ATOM 2409 N N . GLU A 1 311 ? 41.226 14.867 -73.589 1.00 96.88 311 GLU A N 1
ATOM 2410 C CA . GLU A 1 311 ? 42.615 15.137 -73.977 1.00 96.88 311 GLU A CA 1
ATOM 2411 C C . GLU A 1 311 ? 43.241 13.934 -74.682 1.00 96.88 311 GLU A C 1
ATOM 2413 O O . GLU A 1 311 ? 43.838 14.090 -75.743 1.00 96.88 311 GLU A O 1
ATOM 2418 N N . LEU A 1 312 ? 42.989 12.726 -74.182 1.00 96.75 312 LEU A N 1
ATOM 2419 C CA . LEU A 1 312 ? 43.356 11.461 -74.811 1.00 96.75 312 LEU A CA 1
ATOM 2420 C C . LEU A 1 312 ? 42.673 11.291 -76.178 1.00 96.75 312 LEU A C 1
ATOM 2422 O O . LEU A 1 312 ? 43.313 10.841 -77.130 1.00 96.75 312 LEU A O 1
ATOM 2426 N N . ALA A 1 313 ? 41.407 11.698 -76.323 1.00 97.31 313 ALA A N 1
ATOM 2427 C CA . ALA A 1 313 ? 40.732 11.727 -77.622 1.00 97.31 313 ALA A CA 1
ATOM 2428 C C . ALA A 1 313 ? 41.381 12.730 -78.599 1.00 97.31 313 ALA A C 1
ATOM 2430 O O . ALA A 1 313 ? 41.651 12.376 -79.749 1.00 97.31 313 ALA A O 1
ATOM 2431 N N . ARG A 1 314 ? 41.704 13.953 -78.147 1.00 97.38 314 ARG A N 1
ATOM 2432 C CA . ARG A 1 314 ? 42.447 14.952 -78.944 1.00 97.38 314 ARG A CA 1
ATOM 2433 C C . ARG A 1 314 ? 43.825 14.427 -79.358 1.00 97.38 314 ARG A C 1
ATOM 2435 O O . ARG A 1 314 ? 44.179 14.513 -80.530 1.00 97.38 314 ARG A O 1
ATOM 2442 N N . ALA A 1 315 ? 44.570 13.831 -78.427 1.00 96.75 315 ALA A N 1
ATOM 2443 C CA . ALA A 1 315 ? 45.886 13.251 -78.671 1.00 96.75 315 ALA A CA 1
ATOM 2444 C C . ALA A 1 315 ? 45.828 12.104 -79.691 1.00 96.75 315 ALA A C 1
ATOM 2446 O O . ALA A 1 315 ? 46.646 12.076 -80.606 1.00 96.75 315 ALA A O 1
ATOM 2447 N N . LYS A 1 316 ? 44.822 11.218 -79.613 1.00 96.69 316 LYS A N 1
ATOM 2448 C CA . LYS A 1 316 ? 44.572 10.180 -80.631 1.00 96.69 316 LYS A CA 1
ATOM 2449 C C . LYS A 1 316 ? 44.300 10.772 -82.016 1.00 96.69 316 LYS A C 1
ATOM 2451 O O . LYS A 1 316 ? 44.851 10.279 -82.994 1.00 96.69 316 LYS A O 1
ATOM 2456 N N . VAL A 1 317 ? 43.502 11.838 -82.120 1.00 97.31 317 VAL A N 1
ATOM 2457 C CA . VAL A 1 317 ? 43.260 12.520 -83.407 1.00 97.31 317 VAL A CA 1
ATOM 2458 C C . VAL A 1 317 ? 44.551 13.133 -83.960 1.00 97.31 317 VAL A C 1
ATOM 2460 O O . VAL A 1 317 ? 44.845 12.958 -85.142 1.00 97.31 317 VAL A O 1
ATOM 2463 N N . THR A 1 318 ? 45.358 13.795 -83.128 1.00 96.25 318 THR A N 1
ATOM 2464 C CA . THR A 1 318 ? 46.661 14.342 -83.545 1.00 96.25 318 THR A CA 1
ATOM 2465 C C . THR A 1 318 ? 47.638 13.239 -83.961 1.00 96.25 318 THR A C 1
ATOM 2467 O O . THR A 1 318 ? 48.252 13.350 -85.018 1.00 96.25 318 THR A O 1
ATOM 2470 N N . ALA A 1 319 ? 47.733 12.146 -83.199 1.00 95.06 319 ALA A N 1
ATOM 2471 C CA . ALA A 1 319 ? 48.580 11.000 -83.524 1.00 95.06 319 ALA A CA 1
ATOM 2472 C C . ALA A 1 319 ? 48.160 10.330 -84.842 1.00 95.06 319 ALA A C 1
ATOM 2474 O O . ALA A 1 319 ? 49.011 10.073 -85.687 1.00 95.06 319 ALA A O 1
ATOM 2475 N N . ASN A 1 320 ? 46.857 10.137 -85.073 1.00 96.00 320 ASN A N 1
ATOM 2476 C CA . ASN A 1 320 ? 46.340 9.607 -86.337 1.00 96.00 320 ASN A CA 1
ATOM 2477 C C . ASN A 1 320 ? 46.641 10.544 -87.519 1.00 96.00 320 ASN A C 1
ATOM 2479 O O . ASN A 1 320 ? 46.985 10.072 -88.601 1.00 96.00 320 ASN A O 1
ATOM 2483 N N . ARG A 1 321 ? 46.562 11.870 -87.325 1.00 96.50 321 ARG A N 1
ATOM 2484 C CA . ARG A 1 321 ? 46.958 12.857 -88.347 1.00 96.50 321 ARG A CA 1
ATOM 2485 C C . ARG A 1 321 ? 48.451 12.769 -88.666 1.00 96.50 321 ARG A C 1
ATOM 2487 O O . ARG A 1 321 ? 48.792 12.701 -89.840 1.00 96.50 321 ARG A O 1
ATOM 2494 N N . VAL A 1 322 ? 49.322 12.709 -87.655 1.00 95.38 322 VAL A N 1
ATOM 2495 C CA . VAL A 1 322 ? 50.775 12.533 -87.845 1.00 95.38 322 VAL A CA 1
ATOM 2496 C C . VAL A 1 322 ? 51.081 11.204 -88.540 1.00 95.38 322 VAL A C 1
ATOM 2498 O O . VAL A 1 322 ? 51.810 11.198 -89.523 1.00 95.38 322 VAL A O 1
ATOM 2501 N N . ALA A 1 323 ? 50.468 10.098 -88.114 1.00 91.75 323 ALA A N 1
ATOM 2502 C CA . ALA A 1 323 ? 50.636 8.794 -88.755 1.00 91.75 323 ALA A CA 1
ATOM 2503 C C . ALA A 1 323 ? 50.171 8.795 -90.223 1.00 91.75 323 ALA A C 1
ATOM 2505 O O . ALA A 1 323 ? 50.810 8.170 -91.062 1.00 91.75 323 ALA A O 1
ATOM 2506 N N . THR A 1 324 ? 49.107 9.539 -90.551 1.00 92.38 324 THR A N 1
ATOM 2507 C CA . THR A 1 324 ? 48.635 9.712 -91.938 1.00 92.38 324 THR A CA 1
ATOM 2508 C C . THR A 1 324 ? 49.621 10.534 -92.771 1.00 92.38 324 THR A C 1
ATOM 2510 O O . THR A 1 324 ? 49.899 10.173 -93.910 1.00 92.38 324 THR A O 1
ATOM 2513 N N . VAL A 1 325 ? 50.179 11.615 -92.211 1.00 91.50 325 VAL A N 1
ATOM 2514 C CA . VAL A 1 325 ? 51.213 12.428 -92.877 1.00 91.50 325 VAL A CA 1
ATOM 2515 C C . VAL A 1 325 ? 52.463 11.591 -93.139 1.00 91.50 325 VAL A C 1
ATOM 2517 O O . VAL A 1 325 ? 52.878 11.500 -94.286 1.00 91.50 325 VAL A O 1
ATOM 2520 N N . VAL A 1 326 ? 52.989 10.889 -92.131 1.00 88.94 326 VAL A N 1
ATOM 2521 C CA . VAL A 1 326 ? 54.165 10.014 -92.281 1.00 88.94 326 VAL A CA 1
ATOM 2522 C C . VAL A 1 326 ? 53.894 8.871 -93.271 1.00 88.94 326 VAL A C 1
ATOM 2524 O O . VAL A 1 326 ? 54.745 8.568 -94.100 1.00 88.94 326 VAL A O 1
ATOM 2527 N N . ALA A 1 327 ? 52.706 8.258 -93.258 1.00 86.12 327 ALA A N 1
ATOM 2528 C CA . ALA A 1 327 ? 52.349 7.227 -94.237 1.00 86.12 327 ALA A CA 1
ATOM 2529 C C . ALA A 1 327 ? 52.312 7.770 -95.680 1.00 86.12 327 ALA A C 1
ATOM 2531 O O . ALA A 1 327 ? 52.747 7.078 -96.601 1.00 86.12 327 ALA A O 1
ATOM 2532 N N . ASN A 1 328 ? 51.848 9.008 -95.877 1.00 86.38 328 ASN A N 1
ATOM 2533 C CA . ASN A 1 328 ? 51.899 9.680 -97.177 1.00 86.38 328 ASN A CA 1
ATOM 2534 C C . ASN A 1 328 ? 53.337 10.062 -97.562 1.00 86.38 328 ASN A C 1
ATOM 2536 O O . ASN A 1 328 ? 53.741 9.787 -98.682 1.00 86.38 328 ASN A O 1
ATOM 2540 N N . GLU A 1 329 ? 54.148 10.591 -96.642 1.00 84.62 329 GLU A N 1
ATOM 2541 C CA . GLU A 1 329 ? 55.569 10.886 -96.884 1.00 84.62 329 GLU A CA 1
ATOM 2542 C C . GLU A 1 329 ? 56.347 9.637 -97.321 1.00 84.62 329 GLU A C 1
ATOM 2544 O O . GLU A 1 329 ? 57.148 9.711 -98.249 1.00 84.62 329 GLU A O 1
ATOM 2549 N N . TRP A 1 330 ? 56.087 8.476 -96.709 1.00 75.69 330 TRP A N 1
ATOM 2550 C CA . TRP A 1 330 ? 56.687 7.197 -97.109 1.00 75.69 330 TRP A CA 1
ATOM 2551 C C . TRP A 1 330 ? 56.169 6.689 -98.460 1.00 75.69 330 TRP A C 1
ATOM 2553 O O . TRP A 1 330 ? 56.934 6.104 -99.226 1.00 75.69 330 TRP A O 1
ATOM 2563 N N . LYS A 1 331 ? 54.891 6.927 -98.776 1.00 77.62 331 LYS A N 1
ATOM 2564 C CA . LYS A 1 331 ? 54.297 6.593 -100.076 1.00 77.62 331 LYS A CA 1
ATOM 2565 C C . LYS A 1 331 ? 54.868 7.467 -101.197 1.00 77.62 331 LYS A C 1
ATOM 2567 O O . LYS A 1 331 ? 55.246 6.942 -102.235 1.00 77.62 331 LYS A O 1
ATOM 2572 N N . ASP A 1 332 ? 54.976 8.772 -100.981 1.00 71.56 332 ASP A N 1
ATOM 2573 C CA . ASP A 1 332 ? 55.456 9.734 -101.978 1.00 71.56 332 ASP A CA 1
ATOM 2574 C C . ASP A 1 332 ? 56.998 9.725 -102.070 1.00 71.56 332 ASP A C 1
ATOM 2576 O O . ASP A 1 332 ? 57.585 10.103 -103.084 1.00 71.56 332 ASP A O 1
ATOM 2580 N N . ALA A 1 333 ? 57.688 9.214 -101.042 1.00 65.62 333 ALA A N 1
ATOM 2581 C CA . ALA A 1 333 ? 59.102 8.859 -101.118 1.00 65.62 333 ALA A CA 1
ATOM 2582 C C . ALA A 1 333 ? 59.379 7.610 -101.974 1.00 65.62 333 ALA A C 1
ATOM 2584 O O . ALA A 1 333 ? 60.540 7.385 -102.307 1.00 65.62 333 ALA A O 1
ATOM 2585 N N . ASN A 1 334 ? 58.369 6.823 -102.371 1.00 63.38 334 ASN A N 1
ATOM 2586 C CA . ASN A 1 334 ? 58.560 5.631 -103.208 1.00 63.38 334 ASN A CA 1
ATOM 2587 C C . ASN A 1 334 ? 59.243 5.960 -104.550 1.00 63.38 334 ASN A C 1
ATOM 2589 O O . ASN A 1 334 ? 60.107 5.207 -104.986 1.00 63.38 334 ASN A O 1
ATOM 2593 N N . ASP A 1 335 ? 58.960 7.126 -105.142 1.00 64.38 335 ASP A N 1
ATOM 2594 C CA . ASP A 1 335 ? 59.618 7.607 -106.373 1.00 64.38 335 ASP A CA 1
ATOM 2595 C C . ASP A 1 335 ? 61.105 7.976 -106.172 1.00 64.38 335 ASP A C 1
ATOM 2597 O O . ASP A 1 335 ? 61.830 8.226 -107.134 1.00 64.38 335 ASP A O 1
ATOM 2601 N N . LYS A 1 336 ? 61.585 7.998 -104.921 1.00 63.59 336 LYS A N 1
ATOM 2602 C CA . LYS A 1 336 ? 62.994 8.207 -104.545 1.00 63.59 336 LYS A CA 1
ATOM 2603 C C . LYS A 1 336 ? 63.711 6.899 -104.189 1.00 63.59 336 LYS A C 1
ATOM 2605 O O . LYS A 1 336 ? 64.904 6.934 -103.890 1.00 63.59 336 LYS A O 1
ATOM 2610 N N . VAL A 1 337 ? 63.015 5.758 -104.195 1.00 64.56 337 VAL A N 1
ATOM 2611 C CA . VAL A 1 337 ? 63.591 4.439 -103.896 1.00 64.56 337 VAL A CA 1
ATOM 2612 C C . VAL A 1 337 ? 63.724 3.646 -105.191 1.00 64.56 337 VAL A C 1
ATOM 2614 O O . VAL A 1 337 ? 62.741 3.395 -105.880 1.00 64.56 337 VAL A O 1
ATOM 2617 N N . MET A 1 338 ? 64.943 3.208 -105.513 1.00 68.50 338 MET A N 1
ATOM 2618 C CA . MET A 1 338 ? 65.184 2.358 -106.681 1.00 68.50 338 MET A CA 1
ATOM 2619 C C . MET A 1 338 ? 64.357 1.058 -106.582 1.00 68.50 338 MET A C 1
ATOM 2621 O O . MET A 1 338 ? 64.512 0.319 -105.603 1.00 68.50 338 MET A O 1
ATOM 2625 N N . PRO A 1 339 ? 63.511 0.733 -107.580 1.00 76.94 339 PRO A N 1
ATOM 2626 C CA . PRO A 1 339 ? 62.739 -0.503 -107.602 1.00 76.94 339 PRO A CA 1
ATOM 2627 C C . PRO A 1 339 ? 63.616 -1.743 -107.401 1.00 76.94 339 PRO A C 1
ATOM 2629 O O . PRO A 1 339 ? 64.625 -1.924 -108.079 1.00 76.94 339 PRO A O 1
ATOM 2632 N N . VAL A 1 340 ? 63.197 -2.649 -106.511 1.00 76.00 340 VAL A N 1
ATOM 2633 C CA . VAL A 1 340 ? 64.008 -3.810 -106.082 1.00 76.00 340 VAL A CA 1
ATOM 2634 C C . VAL A 1 340 ? 64.477 -4.686 -107.255 1.00 76.00 340 VAL A C 1
ATOM 2636 O O . VAL A 1 340 ? 65.564 -5.253 -107.188 1.00 76.00 340 VAL A O 1
ATOM 2639 N N . LYS A 1 341 ? 63.709 -4.770 -108.353 1.00 76.06 341 LYS A N 1
ATOM 2640 C CA . LYS A 1 341 ? 64.150 -5.449 -109.586 1.00 76.06 341 LYS A CA 1
ATOM 2641 C C . LYS A 1 341 ? 65.356 -4.761 -110.230 1.00 76.06 341 LYS A C 1
ATOM 2643 O O . LYS A 1 341 ? 66.373 -5.419 -110.410 1.00 76.06 341 LYS A O 1
ATOM 2648 N N . GLN A 1 342 ? 65.274 -3.451 -110.476 1.00 81.31 342 GLN A N 1
ATOM 2649 C CA . GLN A 1 342 ? 66.380 -2.664 -111.032 1.00 81.31 342 GLN A CA 1
ATOM 2650 C C . GLN A 1 342 ? 67.611 -2.723 -110.122 1.00 81.31 342 GLN A C 1
ATOM 2652 O O . GLN A 1 342 ? 68.704 -2.986 -110.606 1.00 81.31 342 GLN A O 1
ATOM 2657 N N . TRP A 1 343 ? 67.438 -2.628 -108.799 1.00 83.50 343 TRP A N 1
ATOM 2658 C CA . TRP A 1 343 ? 68.554 -2.778 -107.858 1.00 83.50 343 TRP A CA 1
ATOM 2659 C C . TRP A 1 343 ? 69.218 -4.166 -107.919 1.00 83.50 343 TRP A C 1
ATOM 2661 O O . TRP A 1 343 ? 70.442 -4.279 -107.855 1.00 83.50 343 TRP A O 1
ATOM 2671 N N . LEU A 1 344 ? 68.438 -5.243 -108.067 1.00 86.06 344 LEU A N 1
ATOM 2672 C CA . LEU A 1 344 ? 68.971 -6.601 -108.240 1.00 86.06 344 LEU A CA 1
ATOM 2673 C C . LEU A 1 344 ? 69.626 -6.813 -109.616 1.00 86.06 344 LEU A C 1
ATOM 2675 O O . LEU A 1 344 ? 70.569 -7.601 -109.723 1.00 86.06 344 LEU A O 1
ATOM 2679 N N . GLU A 1 345 ? 69.146 -6.125 -110.651 1.00 88.06 345 GLU A N 1
ATOM 2680 C CA . GLU A 1 345 ? 69.691 -6.144 -112.011 1.00 88.06 345 GLU A CA 1
ATOM 2681 C C . GLU A 1 345 ? 71.010 -5.358 -112.092 1.00 88.06 345 GLU A C 1
ATOM 2683 O O . GLU A 1 345 ? 72.010 -5.922 -112.535 1.00 88.06 345 GLU A O 1
ATOM 2688 N N . GLU A 1 346 ? 71.077 -4.138 -111.551 1.00 86.75 346 GLU A N 1
ATOM 2689 C CA . GLU A 1 346 ? 72.315 -3.356 -111.406 1.00 86.75 346 GLU A CA 1
ATOM 2690 C C . GLU A 1 346 ? 73.345 -4.078 -110.532 1.00 86.75 346 GLU A C 1
ATOM 2692 O O . GLU A 1 346 ? 74.508 -4.211 -110.913 1.00 86.75 346 GLU A O 1
ATOM 2697 N N . ARG A 1 347 ? 72.928 -4.637 -109.388 1.00 87.75 347 ARG A N 1
ATOM 2698 C CA . ARG A 1 347 ? 73.810 -5.443 -108.532 1.00 87.75 347 ARG A CA 1
ATOM 2699 C C . ARG A 1 347 ? 74.380 -6.652 -109.280 1.00 87.75 347 ARG A C 1
ATOM 2701 O O . ARG A 1 347 ? 75.549 -6.985 -109.086 1.00 87.75 347 ARG A O 1
ATOM 2708 N N . ARG A 1 348 ? 73.583 -7.306 -110.133 1.00 91.81 348 ARG A N 1
ATOM 2709 C CA . ARG A 1 348 ? 74.038 -8.420 -110.982 1.00 91.81 348 ARG A CA 1
ATOM 2710 C C . ARG A 1 348 ? 74.989 -7.938 -112.081 1.00 91.81 348 ARG A C 1
ATOM 2712 O O . ARG A 1 348 ? 75.991 -8.605 -112.325 1.00 91.81 348 ARG A O 1
ATOM 2719 N N . PHE A 1 349 ? 74.702 -6.797 -112.705 1.00 90.69 349 PHE A N 1
ATOM 2720 C CA . PHE A 1 349 ? 75.548 -6.172 -113.721 1.00 90.69 349 PHE A CA 1
ATOM 2721 C C . PHE A 1 349 ? 76.930 -5.816 -113.154 1.00 90.69 349 PHE A C 1
ATOM 2723 O O . PHE A 1 349 ? 77.936 -6.327 -113.641 1.00 90.69 349 PHE A O 1
ATOM 2730 N N . LEU A 1 350 ? 76.977 -5.063 -112.050 1.00 91.94 350 LEU A N 1
ATOM 2731 C CA . LEU A 1 350 ? 78.215 -4.682 -111.359 1.00 91.94 350 LEU A CA 1
ATOM 2732 C C . LEU A 1 350 ? 79.010 -5.904 -110.871 1.00 91.94 350 LEU A C 1
ATOM 2734 O O . LEU A 1 350 ? 80.238 -5.920 -110.940 1.00 91.94 350 LEU A O 1
ATOM 2738 N N . GLN A 1 351 ? 78.331 -6.963 -110.414 1.00 89.69 351 GLN A N 1
ATOM 2739 C CA . GLN A 1 351 ? 78.989 -8.223 -110.055 1.00 89.69 351 GLN A CA 1
ATOM 2740 C C . GLN A 1 351 ? 79.605 -8.929 -111.281 1.00 89.69 351 GLN A C 1
ATOM 2742 O O . GLN A 1 351 ? 80.678 -9.523 -111.159 1.00 89.69 351 GLN A O 1
ATOM 2747 N N . GLY A 1 352 ? 78.968 -8.827 -112.452 1.00 92.44 352 GLY A N 1
ATOM 2748 C CA . GLY A 1 352 ? 79.494 -9.302 -113.734 1.00 92.44 352 GLY A CA 1
ATOM 2749 C C . GLY A 1 352 ? 80.704 -8.500 -114.221 1.00 92.44 352 GLY A C 1
ATOM 2750 O O . GLY A 1 352 ? 81.730 -9.093 -114.554 1.00 92.44 352 GLY A O 1
ATOM 2751 N N . GLU A 1 353 ? 80.640 -7.165 -114.186 1.00 91.81 353 GLU A N 1
ATOM 2752 C CA . GLU A 1 353 ? 81.785 -6.301 -114.511 1.00 91.81 353 GLU A CA 1
ATOM 2753 C C . GLU A 1 353 ? 82.976 -6.574 -113.589 1.00 91.81 353 GLU A C 1
ATOM 2755 O O . GLU A 1 353 ? 84.104 -6.733 -114.060 1.00 91.81 353 GLU A O 1
ATOM 2760 N N . MET A 1 354 ? 82.738 -6.719 -112.280 1.00 90.12 354 MET A N 1
ATOM 2761 C CA . MET A 1 354 ? 83.808 -7.025 -111.332 1.00 90.12 354 MET A CA 1
ATOM 2762 C C . MET A 1 354 ? 84.448 -8.400 -111.591 1.00 90.12 354 MET A C 1
ATOM 2764 O O . MET A 1 354 ? 85.632 -8.580 -111.307 1.00 90.12 354 MET A O 1
ATOM 2768 N N . GLN A 1 355 ? 83.710 -9.365 -112.154 1.00 93.19 355 GLN A N 1
ATOM 2769 C CA . GLN A 1 355 ? 84.299 -10.624 -112.615 1.00 93.19 355 GLN A CA 1
ATOM 2770 C C . GLN A 1 355 ? 85.105 -10.433 -113.905 1.00 93.19 355 GLN A C 1
ATOM 2772 O O . GLN A 1 355 ? 86.254 -10.862 -113.959 1.00 93.19 355 GLN A O 1
ATOM 2777 N N . GLN A 1 356 ? 84.581 -9.702 -114.893 1.00 92.81 356 GLN A N 1
ATOM 2778 C CA . GLN A 1 356 ? 85.315 -9.413 -116.129 1.00 92.81 356 GLN A CA 1
ATOM 2779 C C . GLN A 1 356 ? 86.632 -8.653 -115.859 1.00 92.81 356 GLN A C 1
ATOM 2781 O O . GLN A 1 356 ? 87.628 -8.863 -116.553 1.00 92.81 356 GLN A O 1
ATOM 2786 N N . LEU A 1 357 ? 86.669 -7.797 -114.832 1.00 94.06 357 LEU A N 1
ATOM 2787 C CA . LEU A 1 357 ? 87.888 -7.129 -114.366 1.00 94.06 357 LEU A CA 1
ATOM 2788 C C . LEU A 1 357 ? 88.895 -8.107 -113.733 1.00 94.06 357 LEU A C 1
ATOM 2790 O O . LEU A 1 357 ? 90.090 -7.985 -114.006 1.00 94.06 357 LEU A O 1
ATOM 2794 N N . ARG A 1 358 ? 88.446 -9.111 -112.961 1.00 92.94 358 ARG A N 1
ATOM 2795 C CA . ARG A 1 358 ? 89.319 -10.199 -112.468 1.00 92.94 358 ARG A CA 1
ATOM 2796 C C . ARG A 1 358 ? 89.880 -11.042 -113.610 1.00 92.94 358 ARG A C 1
ATOM 2798 O O . ARG A 1 358 ? 91.064 -11.365 -113.600 1.00 92.94 358 ARG A O 1
ATOM 2805 N N . ASP A 1 359 ? 89.060 -11.362 -114.605 1.00 93.75 359 ASP A N 1
ATOM 2806 C CA . ASP A 1 359 ? 89.480 -12.183 -115.743 1.00 93.75 359 ASP A CA 1
ATOM 2807 C C . ASP A 1 359 ? 90.514 -11.434 -116.606 1.00 93.75 359 ASP A C 1
ATOM 2809 O O . ASP A 1 359 ? 91.541 -12.001 -116.987 1.00 93.75 359 ASP A O 1
ATOM 2813 N N . LYS A 1 360 ? 90.312 -10.124 -116.827 1.00 95.50 360 LYS A N 1
ATOM 2814 C CA . LYS A 1 360 ? 91.303 -9.223 -117.447 1.00 95.50 360 LYS A CA 1
ATOM 2815 C C . LYS A 1 360 ? 92.614 -9.175 -116.649 1.00 95.50 360 LYS A C 1
ATOM 2817 O O . LYS A 1 360 ? 93.678 -9.297 -117.254 1.00 95.50 360 LYS A O 1
ATOM 2822 N N . LEU A 1 361 ? 92.552 -9.065 -115.317 1.00 92.94 361 LEU A N 1
ATOM 2823 C CA . LEU A 1 361 ? 93.733 -9.096 -114.440 1.00 92.94 361 LEU A CA 1
ATOM 2824 C C . LEU A 1 361 ? 94.501 -10.426 -114.562 1.00 92.94 361 LEU A C 1
ATOM 2826 O O . LEU A 1 361 ? 95.717 -10.434 -114.726 1.00 92.94 361 LEU A O 1
ATOM 2830 N N . ALA A 1 362 ? 93.800 -11.562 -114.573 1.00 93.06 362 ALA A N 1
ATOM 2831 C CA . ALA A 1 362 ? 94.421 -12.877 -114.738 1.00 93.06 362 ALA A CA 1
ATOM 2832 C C . ALA A 1 362 ? 95.065 -13.076 -116.129 1.00 93.06 362 ALA A C 1
ATOM 2834 O O . ALA A 1 362 ? 95.984 -13.887 -116.283 1.00 93.06 362 ALA A O 1
ATOM 2835 N N . ILE A 1 363 ? 94.603 -12.355 -117.157 1.00 93.75 363 ILE A N 1
ATOM 2836 C CA . ILE A 1 363 ? 95.252 -12.313 -118.475 1.00 93.75 363 ILE A CA 1
ATOM 2837 C C . ILE A 1 363 ? 96.528 -11.464 -118.421 1.00 93.75 363 ILE A C 1
ATOM 2839 O O . ILE A 1 363 ? 97.569 -11.943 -118.875 1.00 93.75 363 ILE A O 1
ATOM 2843 N N . THR A 1 364 ? 96.494 -10.263 -117.832 1.00 92.50 364 THR A N 1
ATOM 2844 C CA . THR A 1 364 ? 97.686 -9.399 -117.738 1.00 92.50 364 THR A CA 1
ATOM 2845 C C . THR A 1 364 ? 98.762 -9.980 -116.821 1.00 92.50 364 THR A C 1
ATOM 2847 O O . THR A 1 364 ? 99.938 -9.917 -117.168 1.00 92.50 364 THR A O 1
ATOM 2850 N N . GLU A 1 365 ? 98.399 -10.658 -115.727 1.00 91.12 365 GLU A N 1
ATOM 2851 C CA . GLU A 1 365 ? 99.349 -11.431 -114.915 1.00 91.12 365 GLU A CA 1
ATOM 2852 C C . GLU A 1 365 ? 100.045 -12.537 -115.720 1.00 91.12 365 GLU A C 1
ATOM 2854 O O . GLU A 1 365 ? 101.254 -12.738 -115.594 1.00 91.12 365 GLU A O 1
ATOM 2859 N N . ARG A 1 366 ? 99.299 -13.272 -116.556 1.00 92.88 366 ARG A N 1
ATOM 2860 C CA . ARG A 1 366 ? 99.866 -14.342 -117.391 1.00 92.88 366 ARG A CA 1
ATOM 2861 C C . ARG A 1 366 ? 100.788 -13.771 -118.471 1.00 92.88 366 ARG A C 1
ATOM 2863 O O . ARG A 1 366 ? 101.858 -14.335 -118.696 1.00 92.88 366 ARG A O 1
ATOM 2870 N N . ALA A 1 367 ? 100.410 -12.645 -119.079 1.00 91.81 367 ALA A N 1
ATOM 2871 C CA . ALA A 1 367 ? 101.253 -11.912 -120.021 1.00 91.81 367 ALA A CA 1
ATOM 2872 C C . ALA A 1 367 ? 102.559 -11.454 -119.349 1.00 91.81 367 ALA A C 1
ATOM 2874 O O . ALA A 1 367 ? 103.633 -11.846 -119.800 1.00 91.81 367 ALA A O 1
ATOM 2875 N N . ALA A 1 368 ? 102.480 -10.769 -118.204 1.00 91.31 368 ALA A N 1
ATOM 2876 C CA . ALA A 1 368 ? 103.644 -10.300 -117.450 1.00 91.31 368 ALA A CA 1
ATOM 2877 C C . ALA A 1 368 ? 104.584 -11.443 -117.014 1.00 91.31 368 ALA A C 1
ATOM 2879 O O . ALA A 1 368 ? 105.804 -11.300 -117.079 1.00 91.31 368 ALA A O 1
ATOM 2880 N N . ARG A 1 369 ? 104.048 -12.614 -116.632 1.00 90.88 369 ARG A N 1
ATOM 2881 C CA . ARG A 1 369 ? 104.869 -13.813 -116.361 1.00 90.88 369 ARG A CA 1
ATOM 2882 C C . ARG A 1 369 ? 105.564 -14.336 -117.624 1.00 90.88 369 ARG A C 1
ATOM 2884 O O . ARG A 1 369 ? 106.721 -14.742 -117.548 1.00 90.88 369 ARG A O 1
ATOM 2891 N N . SER A 1 370 ? 104.901 -14.307 -118.782 1.00 89.88 370 SER A N 1
ATOM 2892 C CA . SER A 1 370 ? 105.524 -14.705 -120.054 1.00 89.88 370 SER A CA 1
ATOM 2893 C C . SER A 1 370 ? 106.604 -13.718 -120.519 1.00 89.88 370 SER A C 1
ATOM 2895 O O . SER A 1 370 ? 107.667 -14.149 -120.961 1.00 89.88 370 SER A O 1
ATOM 2897 N N . GLU A 1 371 ? 106.398 -12.413 -120.321 1.00 89.44 371 GLU A N 1
ATOM 2898 C CA . GLU A 1 371 ? 107.405 -11.376 -120.568 1.00 89.44 371 GLU A CA 1
ATOM 2899 C C . GLU A 1 371 ? 108.593 -11.498 -119.609 1.00 89.44 371 GLU A C 1
ATOM 2901 O O . GLU A 1 371 ? 109.735 -11.347 -120.038 1.00 89.44 371 GLU A O 1
ATOM 2906 N N . ALA A 1 372 ? 108.361 -11.839 -118.336 1.00 88.12 372 ALA A N 1
ATOM 2907 C CA . ALA A 1 372 ? 109.427 -12.095 -117.369 1.00 88.12 372 ALA A CA 1
ATOM 2908 C C . ALA A 1 372 ? 110.304 -13.293 -117.778 1.00 88.12 372 ALA A C 1
ATOM 2910 O O . ALA A 1 372 ? 111.526 -13.172 -117.775 1.00 88.12 372 ALA A O 1
ATOM 2911 N N . LEU A 1 373 ? 109.703 -14.407 -118.215 1.00 90.75 373 LEU A N 1
ATOM 2912 C CA . LEU A 1 373 ? 110.435 -15.569 -118.747 1.00 90.75 373 LEU A CA 1
ATOM 2913 C C . LEU A 1 373 ? 111.176 -15.249 -120.057 1.00 90.75 373 LEU A C 1
ATOM 2915 O O . LEU A 1 373 ? 112.271 -15.758 -120.306 1.00 90.75 373 LEU A O 1
ATOM 2919 N N . LEU A 1 374 ? 110.604 -14.395 -120.911 1.00 90.12 374 LEU A N 1
ATOM 2920 C CA . LEU A 1 374 ? 111.264 -13.950 -122.139 1.00 90.12 374 LEU A CA 1
ATOM 2921 C C . LEU A 1 374 ? 112.454 -13.026 -121.823 1.00 90.12 374 LEU A C 1
ATOM 2923 O O . LEU A 1 374 ? 113.527 -13.180 -122.407 1.00 90.12 374 LEU A O 1
ATOM 2927 N N . LYS A 1 375 ? 112.297 -12.126 -120.846 1.00 90.38 375 LYS A N 1
ATOM 2928 C CA . LYS A 1 375 ? 113.354 -11.265 -120.302 1.00 90.38 375 LYS A CA 1
ATOM 2929 C C . LYS A 1 375 ? 114.469 -12.081 -119.653 1.00 90.38 375 LYS A C 1
ATOM 2931 O O . LYS A 1 375 ? 115.630 -11.780 -119.904 1.00 90.38 375 LYS A O 1
ATOM 2936 N N . GLU A 1 376 ? 114.142 -13.134 -118.906 1.00 88.94 376 GLU A N 1
ATOM 2937 C CA . GLU A 1 376 ? 115.118 -14.077 -118.350 1.00 88.94 376 GLU A CA 1
ATOM 2938 C C . GLU A 1 376 ? 115.917 -14.765 -119.467 1.00 88.94 376 GLU A C 1
ATOM 2940 O O . GLU A 1 376 ? 117.145 -14.707 -119.461 1.00 88.94 376 GLU A O 1
ATOM 2945 N N . ARG A 1 377 ? 115.251 -15.299 -120.505 1.00 89.31 377 ARG A N 1
ATOM 2946 C CA . ARG A 1 377 ? 115.931 -15.865 -121.689 1.00 89.31 377 ARG A CA 1
ATOM 2947 C C . ARG A 1 377 ? 116.834 -14.854 -122.398 1.00 89.31 377 ARG A C 1
ATOM 2949 O O . ARG A 1 377 ? 117.931 -15.218 -122.828 1.00 89.31 377 ARG A O 1
ATOM 2956 N N . TYR A 1 378 ? 116.403 -13.599 -122.534 1.00 90.88 378 TYR A N 1
ATOM 2957 C CA . TYR A 1 378 ? 117.250 -12.544 -123.092 1.00 90.88 378 TYR A CA 1
ATOM 2958 C C . TYR A 1 378 ? 118.432 -12.219 -122.173 1.00 90.88 378 TYR A C 1
ATOM 2960 O O . TYR A 1 378 ? 119.544 -12.105 -122.679 1.00 90.88 378 TYR A O 1
ATOM 2968 N N . GLN A 1 379 ? 118.245 -12.158 -120.852 1.00 87.88 379 GLN A N 1
ATOM 2969 C CA . GLN A 1 379 ? 119.334 -11.975 -119.889 1.00 87.88 379 GLN A CA 1
ATOM 2970 C C . GLN A 1 379 ? 120.334 -13.138 -119.923 1.00 87.88 379 GLN A C 1
ATOM 2972 O O . GLN A 1 379 ? 121.531 -12.879 -119.924 1.00 87.88 379 GLN A O 1
ATOM 2977 N N . SER A 1 380 ? 119.894 -14.397 -120.045 1.00 88.44 380 SER A N 1
ATOM 2978 C CA . SER A 1 380 ? 120.806 -15.538 -120.220 1.00 88.44 380 SER A CA 1
ATOM 2979 C C . SER A 1 380 ? 121.630 -15.418 -121.506 1.00 88.44 380 SER A C 1
ATOM 2981 O O . SER A 1 380 ? 122.843 -15.607 -121.476 1.00 88.44 380 SER A O 1
ATOM 2983 N N . ARG A 1 381 ? 121.003 -15.059 -122.638 1.00 86.62 381 ARG A N 1
ATOM 2984 C CA . ARG A 1 381 ? 121.720 -14.850 -123.912 1.00 86.62 381 ARG A CA 1
ATOM 2985 C C . ARG A 1 381 ? 122.691 -13.674 -123.845 1.00 86.62 381 ARG A C 1
ATOM 2987 O O . ARG A 1 381 ? 123.800 -13.782 -124.355 1.00 86.62 381 ARG A O 1
ATOM 2994 N N . LEU A 1 382 ? 122.283 -12.571 -123.222 1.00 83.69 382 LEU A N 1
ATOM 2995 C CA . LEU A 1 382 ? 123.103 -11.372 -123.072 1.00 83.69 382 LEU A CA 1
ATOM 2996 C C . LEU A 1 382 ? 124.299 -11.657 -122.155 1.00 83.69 382 LEU A C 1
ATOM 2998 O O . LEU A 1 382 ? 125.417 -11.318 -122.519 1.00 83.69 382 LEU A O 1
ATOM 3002 N N . LYS A 1 383 ? 124.101 -12.411 -121.067 1.00 85.50 383 LYS A N 1
ATOM 3003 C CA . LYS A 1 383 ? 125.179 -12.880 -120.189 1.00 85.50 383 LYS A CA 1
ATOM 3004 C C . LYS A 1 383 ? 126.176 -13.802 -120.905 1.00 85.50 383 LYS A C 1
ATOM 3006 O O . LYS A 1 383 ? 127.374 -13.637 -120.723 1.00 85.50 383 LYS A O 1
ATOM 3011 N N . VAL A 1 384 ? 125.719 -14.715 -121.768 1.00 82.62 384 VAL A N 1
ATOM 3012 C CA . VAL A 1 384 ? 126.622 -15.545 -122.599 1.00 82.62 384 VAL A CA 1
ATOM 3013 C C . VAL A 1 384 ? 127.427 -14.687 -123.587 1.00 82.62 384 VAL A C 1
ATOM 3015 O O . VAL A 1 384 ? 128.603 -14.957 -123.816 1.00 82.62 384 VAL A O 1
ATOM 3018 N N . ILE A 1 385 ? 126.837 -13.620 -124.140 1.00 80.31 385 ILE A N 1
ATOM 3019 C CA . ILE A 1 385 ? 127.559 -12.653 -124.984 1.00 80.31 385 ILE A CA 1
ATOM 3020 C C . ILE A 1 385 ? 128.574 -11.853 -124.148 1.00 80.31 385 ILE A C 1
ATOM 3022 O O . ILE A 1 385 ? 129.717 -11.702 -124.571 1.00 80.31 385 ILE A O 1
ATOM 3026 N N . GLU A 1 386 ? 128.209 -11.399 -122.946 1.00 82.06 386 GLU A N 1
ATOM 3027 C CA . GLU A 1 386 ? 129.125 -10.735 -122.007 1.00 82.06 386 GLU A CA 1
ATOM 3028 C C . GLU A 1 386 ? 130.282 -11.647 -121.581 1.00 82.06 386 GLU A C 1
ATOM 3030 O O . GLU A 1 386 ? 131.419 -11.191 -121.518 1.00 82.06 386 GLU A O 1
ATOM 3035 N N . GLU A 1 387 ? 130.025 -12.928 -121.313 1.00 75.94 387 GLU A N 1
ATOM 3036 C CA . GLU A 1 387 ? 131.040 -13.933 -120.979 1.00 75.94 387 GLU A CA 1
ATOM 3037 C C . GLU A 1 387 ? 131.953 -14.209 -122.193 1.00 75.94 387 GLU A C 1
ATOM 3039 O O . GLU A 1 387 ? 133.176 -14.242 -122.044 1.00 75.94 387 GLU A O 1
ATOM 3044 N N . SER A 1 388 ? 131.396 -14.269 -123.411 1.00 69.81 388 SER A N 1
ATOM 3045 C CA . SER A 1 388 ? 132.165 -14.394 -124.659 1.00 69.81 388 SER A CA 1
ATOM 3046 C C . SER A 1 388 ? 133.011 -13.156 -124.988 1.00 69.81 388 SER A C 1
ATOM 3048 O O . SER A 1 388 ? 134.091 -13.308 -125.557 1.00 69.81 388 SER A O 1
ATOM 3050 N N . LEU A 1 389 ? 132.569 -11.942 -124.634 1.00 62.22 389 LEU A N 1
ATOM 3051 C CA . LEU A 1 389 ? 133.383 -10.721 -124.746 1.00 62.22 389 LEU A CA 1
ATOM 3052 C C . LEU A 1 389 ? 134.421 -10.627 -123.619 1.00 62.22 389 LEU A C 1
ATOM 3054 O O . LEU A 1 389 ? 135.543 -10.185 -123.850 1.00 62.22 389 LEU A O 1
ATOM 3058 N N . ARG A 1 390 ? 134.088 -11.079 -122.404 1.00 63.78 390 ARG A N 1
ATOM 3059 C CA . ARG A 1 390 ? 134.992 -11.075 -121.240 1.00 63.78 390 ARG A CA 1
ATOM 3060 C C . ARG A 1 390 ? 136.168 -12.049 -121.397 1.00 63.78 390 ARG A C 1
ATOM 3062 O O . ARG A 1 390 ? 137.186 -11.862 -120.735 1.00 63.78 390 ARG A O 1
ATOM 3069 N N . GLY A 1 391 ? 136.071 -13.012 -122.317 1.00 47.88 391 GLY A N 1
ATOM 3070 C CA . GLY A 1 391 ? 137.200 -13.813 -122.805 1.00 47.88 391 GLY A CA 1
ATOM 3071 C C . GLY A 1 391 ? 138.193 -13.062 -123.712 1.00 47.88 391 GLY A C 1
ATOM 3072 O O . GLY A 1 391 ? 139.278 -13.579 -123.960 1.00 47.88 391 GLY A O 1
ATOM 3073 N N . SER A 1 392 ? 137.870 -11.849 -124.182 1.00 40.91 392 SER A N 1
ATOM 3074 C CA . SER A 1 392 ? 138.678 -11.069 -125.132 1.00 40.91 392 SER A CA 1
ATOM 3075 C C . SER A 1 392 ? 139.079 -9.688 -124.586 1.00 40.91 392 SER A C 1
ATOM 3077 O O . SER A 1 392 ? 138.655 -8.650 -125.085 1.00 40.91 392 SER A O 1
ATOM 3079 N N . SER A 1 393 ? 139.982 -9.695 -123.601 1.00 36.34 393 SER A N 1
ATOM 3080 C CA . SER A 1 393 ? 140.861 -8.575 -123.214 1.00 36.34 393 SER A CA 1
ATOM 3081 C C . SER A 1 393 ? 140.231 -7.221 -122.808 1.00 36.34 393 SER A C 1
ATOM 3083 O O . SER A 1 393 ? 140.127 -6.297 -123.607 1.00 36.34 393 SER A O 1
ATOM 3085 N N . GLY A 1 394 ? 140.117 -7.013 -121.489 1.00 36.84 394 GLY A N 1
ATOM 3086 C CA . GLY A 1 394 ? 140.980 -6.002 -120.849 1.00 36.84 394 GLY A CA 1
ATOM 3087 C C . GLY A 1 394 ? 140.417 -4.621 -120.443 1.00 36.84 394 GLY A C 1
ATOM 3088 O O . GLY A 1 394 ? 140.060 -3.793 -121.265 1.00 36.84 394 GLY A O 1
ATOM 3089 N N . SER A 1 395 ? 140.589 -4.322 -119.146 1.00 32.69 395 SER A N 1
ATOM 3090 C CA . SER A 1 395 ? 140.979 -3.004 -118.592 1.00 32.69 395 SER A CA 1
ATOM 3091 C C . SER A 1 395 ? 139.976 -1.825 -118.481 1.00 32.69 395 SER A C 1
ATOM 3093 O O . SER A 1 395 ? 140.029 -0.859 -119.230 1.00 32.69 395 SER A O 1
ATOM 3095 N N . ASN A 1 396 ? 139.275 -1.797 -117.340 1.00 33.94 396 ASN A N 1
ATOM 3096 C CA . ASN A 1 396 ? 139.339 -0.725 -116.318 1.00 33.94 396 ASN A CA 1
ATOM 3097 C C . ASN A 1 396 ? 139.021 0.773 -116.621 1.00 33.94 396 ASN A C 1
ATOM 3099 O O . ASN A 1 396 ? 139.900 1.541 -116.996 1.00 33.94 396 ASN A O 1
ATOM 3103 N N . ASN A 1 397 ? 137.895 1.205 -116.023 1.00 35.16 397 ASN A N 1
ATOM 3104 C CA . ASN A 1 397 ? 137.789 2.259 -114.978 1.00 35.16 397 ASN A CA 1
ATOM 3105 C C . ASN A 1 397 ? 137.682 3.775 -115.305 1.00 35.16 397 ASN A C 1
ATOM 3107 O O . ASN A 1 397 ? 138.358 4.310 -116.173 1.00 35.16 397 ASN A O 1
ATOM 3111 N N . ARG A 1 398 ? 136.982 4.455 -114.362 1.00 36.25 398 ARG A N 1
ATOM 3112 C CA . ARG A 1 398 ? 136.851 5.915 -114.074 1.00 36.25 398 ARG A CA 1
ATOM 3113 C C . ARG A 1 398 ? 135.779 6.685 -114.879 1.00 36.25 398 ARG A C 1
ATOM 3115 O O . ARG A 1 398 ? 135.606 6.413 -116.054 1.00 36.25 398 ARG A O 1
ATOM 3122 N N . SER A 1 399 ? 135.057 7.681 -114.328 1.00 32.06 399 SER A N 1
ATOM 3123 C CA . SER A 1 399 ? 134.774 8.095 -112.921 1.00 32.06 399 SER A CA 1
ATOM 3124 C C . SER A 1 399 ? 133.750 9.262 -112.872 1.00 32.06 399 SER A C 1
ATOM 3126 O O . SER A 1 399 ? 133.568 9.901 -113.900 1.00 32.06 399 SER A O 1
ATOM 3128 N N . ALA A 1 400 ? 133.260 9.629 -111.666 1.00 32.94 400 ALA A N 1
ATOM 3129 C CA . ALA A 1 400 ? 132.614 10.921 -111.297 1.00 32.94 400 ALA A CA 1
ATOM 3130 C C . ALA A 1 400 ? 131.153 11.172 -111.778 1.00 32.94 400 ALA A C 1
ATOM 3132 O O . ALA A 1 400 ? 130.744 10.589 -112.772 1.00 32.94 400 ALA A O 1
ATOM 3133 N N . LEU A 1 401 ? 130.315 12.031 -111.152 1.00 39.78 401 LEU A N 1
ATOM 3134 C CA . LEU A 1 401 ? 130.204 12.572 -109.766 1.00 39.78 401 LEU A CA 1
ATOM 3135 C C . LEU A 1 401 ? 128.826 13.301 -109.598 1.00 39.78 401 LEU A C 1
ATOM 3137 O O . LEU A 1 401 ? 128.162 13.566 -110.591 1.00 39.78 401 LEU A O 1
ATOM 3141 N N . GLU A 1 402 ? 128.470 13.674 -108.356 1.00 31.39 402 GLU A N 1
ATOM 3142 C CA . GLU A 1 402 ? 127.398 14.608 -107.902 1.00 31.39 402 GLU A CA 1
ATOM 3143 C C . GLU A 1 402 ? 125.946 14.095 -107.725 1.00 31.39 402 GLU A C 1
ATOM 3145 O O . GLU A 1 402 ? 125.554 13.121 -108.354 1.00 31.39 402 GLU A O 1
ATOM 3150 N N . ARG A 1 403 ? 125.065 14.723 -106.907 1.00 40.66 403 ARG A N 1
ATOM 3151 C CA . ARG A 1 403 ? 125.164 15.372 -105.557 1.00 40.66 403 ARG A CA 1
ATOM 3152 C C . ARG A 1 403 ? 123.735 15.756 -105.070 1.00 40.66 403 ARG A C 1
ATOM 3154 O O . ARG A 1 403 ? 122.845 15.941 -105.887 1.00 40.66 403 ARG A O 1
ATOM 3161 N N . SER A 1 404 ? 123.581 16.014 -103.758 1.00 29.16 404 SER A N 1
ATOM 3162 C CA . SER A 1 404 ? 122.480 16.769 -103.101 1.00 29.16 404 SER A CA 1
ATOM 3163 C C . SER A 1 404 ? 121.219 15.969 -102.692 1.00 29.16 404 SER A C 1
ATOM 3165 O O . SER A 1 404 ? 120.795 15.107 -103.448 1.00 29.16 404 SER A O 1
ATOM 3167 N N . MET A 1 405 ? 120.467 16.257 -101.610 1.00 34.84 405 MET A N 1
ATOM 3168 C CA . MET A 1 405 ? 120.732 16.544 -100.168 1.00 34.84 405 MET A CA 1
ATOM 3169 C C . MET A 1 405 ? 119.479 17.194 -99.524 1.00 34.84 405 MET A C 1
ATOM 3171 O O . MET A 1 405 ? 119.017 18.219 -100.015 1.00 34.84 405 MET A O 1
ATOM 3175 N N . SER A 1 406 ? 118.963 16.665 -98.402 1.00 31.36 406 SER A N 1
ATOM 3176 C CA . SER A 1 406 ? 118.257 17.397 -97.309 1.00 31.36 406 SER A CA 1
ATOM 3177 C C . SER A 1 406 ? 117.777 16.422 -96.205 1.00 31.36 406 SER A C 1
ATOM 3179 O O . SER A 1 406 ? 117.751 15.214 -96.432 1.00 31.36 406 SER A O 1
ATOM 3181 N N . ASN A 1 407 ? 117.480 16.912 -94.985 1.00 34.72 407 ASN A N 1
ATOM 3182 C CA . ASN A 1 407 ? 117.540 16.109 -93.743 1.00 34.72 407 ASN A CA 1
ATOM 3183 C C . ASN A 1 407 ? 116.334 16.233 -92.773 1.00 34.72 407 ASN A C 1
ATOM 3185 O O . ASN A 1 407 ? 116.048 17.339 -92.327 1.00 34.72 407 ASN A O 1
ATOM 3189 N N . GLY A 1 408 ? 115.808 15.085 -92.298 1.00 38.84 408 GLY A N 1
ATOM 3190 C CA . GLY A 1 408 ? 115.216 14.834 -90.950 1.00 38.84 408 GLY A CA 1
ATOM 3191 C C . GLY A 1 408 ? 114.076 15.745 -90.435 1.00 38.84 408 GLY A C 1
ATOM 3192 O O . GLY A 1 408 ? 113.490 16.481 -91.223 1.00 38.84 408 GLY A O 1
ATOM 3193 N N . PRO A 1 409 ? 113.761 15.758 -89.110 1.00 50.28 409 PRO A N 1
ATOM 3194 C CA . PRO A 1 409 ? 114.013 14.774 -88.024 1.00 50.28 409 PRO A CA 1
ATOM 3195 C C . PRO A 1 409 ? 112.700 14.354 -87.256 1.00 50.28 409 PRO A C 1
ATOM 3197 O O . PRO A 1 409 ? 111.752 15.120 -87.192 1.00 50.28 409 PRO A O 1
ATOM 3200 N N . SER A 1 410 ? 112.481 13.108 -86.792 1.00 34.97 410 SER A N 1
ATOM 3201 C CA . SER A 1 410 ? 112.912 12.431 -85.529 1.00 34.97 410 SER A CA 1
ATOM 3202 C C . SER A 1 410 ? 112.059 12.627 -84.236 1.00 34.97 410 SER A C 1
ATOM 3204 O O . SER A 1 410 ? 112.024 13.727 -83.698 1.00 34.97 410 SER A O 1
ATOM 3206 N N . ARG A 1 411 ? 111.574 11.499 -83.647 1.00 35.56 411 ARG A N 1
ATOM 3207 C CA . ARG A 1 411 ? 111.124 11.265 -82.226 1.00 35.56 411 ARG A CA 1
ATOM 3208 C C . ARG A 1 411 ? 109.889 12.066 -81.713 1.00 35.56 411 ARG A C 1
ATOM 3210 O O . ARG A 1 411 ? 109.539 13.067 -82.306 1.00 35.56 411 ARG A O 1
ATOM 3217 N N . ARG A 1 412 ? 109.140 11.713 -80.638 1.00 34.75 412 ARG A N 1
ATOM 3218 C CA . ARG A 1 412 ? 109.100 10.656 -79.560 1.00 34.75 412 ARG A CA 1
ATOM 3219 C C . ARG A 1 412 ? 107.594 10.527 -79.082 1.00 34.75 412 ARG A C 1
ATOM 3221 O O . ARG A 1 412 ? 106.794 11.279 -79.615 1.00 34.75 412 ARG A O 1
ATOM 3228 N N . GLN A 1 413 ? 107.037 9.714 -78.152 1.00 33.41 413 GLN A N 1
ATOM 3229 C CA . GLN A 1 413 ? 107.472 8.801 -77.058 1.00 33.41 413 GLN A CA 1
ATOM 3230 C C . GLN A 1 413 ? 106.867 7.363 -77.139 1.00 33.41 413 GLN A C 1
ATOM 3232 O O . GLN A 1 413 ? 107.170 6.670 -78.103 1.00 33.41 413 GLN A O 1
ATOM 3237 N N . SER A 1 414 ? 106.153 6.869 -76.102 1.00 38.72 414 SER A N 1
ATOM 3238 C CA . SER A 1 414 ? 105.653 5.481 -75.914 1.00 38.72 414 SER A CA 1
ATOM 3239 C C . SER A 1 414 ? 104.665 5.372 -74.715 1.00 38.72 414 SER A C 1
ATOM 3241 O O . SER A 1 414 ? 104.488 6.372 -74.020 1.00 38.72 414 SER A O 1
ATOM 3243 N N . LEU A 1 415 ? 104.166 4.145 -74.436 1.00 38.56 415 LEU A N 1
ATOM 3244 C CA . LEU A 1 415 ? 103.316 3.627 -73.321 1.00 38.56 415 LEU A CA 1
ATOM 3245 C C . LEU A 1 415 ? 101.781 3.685 -73.557 1.00 38.56 415 LEU A C 1
ATOM 3247 O O . LEU A 1 415 ? 101.273 4.748 -73.889 1.00 38.56 415 LEU A O 1
ATOM 3251 N N . GLY A 1 416 ? 100.958 2.629 -73.378 1.00 35.75 416 GLY A N 1
ATOM 3252 C CA . GLY A 1 416 ? 101.190 1.178 -73.138 1.00 35.75 416 GLY A CA 1
ATOM 3253 C C . GLY A 1 416 ? 100.311 0.578 -72.006 1.00 35.75 416 GLY A C 1
ATOM 3254 O O . GLY A 1 416 ? 100.185 1.221 -70.972 1.00 35.75 416 GLY A O 1
ATOM 3255 N N . GLY A 1 417 ? 99.704 -0.625 -72.088 1.00 36.06 417 GLY A N 1
ATOM 3256 C CA . GLY A 1 417 ? 99.529 -1.548 -73.230 1.00 36.06 417 GLY A CA 1
ATOM 3257 C C . GLY A 1 417 ? 99.009 -2.974 -72.874 1.00 36.06 417 GLY A C 1
ATOM 3258 O O . GLY A 1 417 ? 99.588 -3.618 -72.011 1.00 36.06 417 GLY A O 1
ATOM 3259 N N . ALA A 1 418 ? 97.991 -3.452 -73.616 1.00 35.66 418 ALA A N 1
ATOM 3260 C CA . ALA A 1 418 ? 97.589 -4.851 -73.938 1.00 35.66 418 ALA A CA 1
ATOM 3261 C C . ALA A 1 418 ? 97.099 -5.895 -72.873 1.00 35.66 418 ALA A C 1
ATOM 3263 O O . ALA A 1 418 ? 97.848 -6.384 -72.038 1.00 35.66 418 ALA A O 1
ATOM 3264 N N . ASP A 1 419 ? 95.831 -6.301 -73.050 1.00 33.75 419 ASP A N 1
ATOM 3265 C CA . ASP A 1 419 ? 95.201 -7.653 -73.076 1.00 33.75 419 ASP A CA 1
ATOM 3266 C C . ASP A 1 419 ? 95.496 -8.844 -72.114 1.00 33.75 419 ASP A C 1
ATOM 3268 O O . ASP A 1 419 ? 96.523 -9.510 -72.163 1.00 33.75 419 ASP A O 1
ATOM 3272 N N . ASN A 1 420 ? 94.429 -9.237 -71.394 1.00 41.62 420 ASN A N 1
ATOM 3273 C CA . ASN A 1 420 ? 93.749 -10.560 -71.351 1.00 41.62 420 ASN A CA 1
ATOM 3274 C C . ASN A 1 420 ? 94.504 -11.905 -71.592 1.00 41.62 420 ASN A C 1
ATOM 3276 O O . ASN A 1 420 ? 94.784 -12.244 -72.738 1.00 41.62 420 ASN A O 1
ATOM 3280 N N . VAL A 1 421 ? 94.536 -12.806 -70.583 1.00 33.12 421 VAL A N 1
ATOM 3281 C CA . VAL A 1 421 ? 94.381 -14.290 -70.745 1.00 33.12 421 VAL A CA 1
ATOM 3282 C C . VAL A 1 421 ? 93.721 -14.922 -69.484 1.00 33.12 421 VAL A C 1
ATOM 3284 O O . VAL A 1 421 ? 93.465 -14.220 -68.510 1.00 33.12 421 VAL A O 1
ATOM 3287 N N . SER A 1 422 ? 93.384 -16.225 -69.483 1.00 32.31 422 SER A N 1
ATOM 3288 C CA . SER A 1 422 ? 92.495 -16.897 -68.500 1.00 32.31 422 SER A CA 1
ATOM 3289 C C . SER A 1 422 ? 93.021 -18.238 -67.934 1.00 32.31 422 SER A C 1
ATOM 3291 O O . SER A 1 422 ? 93.821 -18.888 -68.598 1.00 32.31 422 SER A O 1
ATOM 3293 N N . ARG A 1 423 ? 92.368 -18.733 -66.851 1.00 32.62 423 ARG A N 1
ATOM 3294 C CA . ARG A 1 423 ? 92.221 -20.164 -66.421 1.00 32.62 423 ARG A CA 1
ATOM 3295 C C . ARG A 1 423 ? 93.476 -20.886 -65.859 1.00 32.62 423 ARG A C 1
ATOM 3297 O O . ARG A 1 423 ? 94.579 -20.580 -66.275 1.00 32.62 423 ARG A O 1
ATOM 3304 N N . LEU A 1 424 ? 93.420 -21.890 -64.956 1.00 34.66 424 LEU A N 1
ATOM 3305 C CA . LEU A 1 424 ? 92.385 -22.516 -64.069 1.00 34.66 424 LEU A CA 1
ATOM 3306 C C . LEU A 1 424 ? 92.843 -22.334 -62.573 1.00 34.66 424 LEU A C 1
ATOM 3308 O O . LEU A 1 424 ? 93.460 -21.306 -62.332 1.00 34.66 424 LEU A O 1
ATOM 3312 N N . THR A 1 425 ? 92.664 -23.128 -61.486 1.00 29.11 425 THR A N 1
ATOM 3313 C CA . THR A 1 425 ? 91.953 -24.366 -60.995 1.00 29.11 425 THR A CA 1
ATOM 3314 C C . THR A 1 425 ? 92.164 -24.400 -59.447 1.00 29.11 425 THR A C 1
ATOM 3316 O O . THR A 1 425 ? 93.172 -23.855 -59.014 1.00 29.11 425 THR A O 1
ATOM 3319 N N . ALA A 1 426 ? 91.435 -25.078 -58.538 1.00 34.34 426 ALA A N 1
ATOM 3320 C CA . ALA A 1 426 ? 90.038 -25.539 -58.393 1.00 34.34 426 ALA A CA 1
ATOM 3321 C C . ALA A 1 426 ? 89.834 -26.172 -56.969 1.00 34.34 426 ALA A C 1
ATOM 3323 O O . ALA A 1 426 ? 90.793 -26.277 -56.211 1.00 34.34 426 ALA A O 1
ATOM 3324 N N . SER A 1 427 ? 88.621 -26.673 -56.669 1.00 31.05 427 SER A N 1
ATOM 3325 C CA . SER A 1 427 ? 88.249 -27.647 -55.601 1.00 31.05 427 SER A CA 1
ATOM 3326 C C . SER A 1 427 ? 88.084 -27.214 -54.123 1.00 31.05 427 SER A C 1
ATOM 3328 O O . SER A 1 427 ? 89.034 -26.845 -53.446 1.00 31.05 427 SER A O 1
ATOM 3330 N N . GLY A 1 428 ? 86.876 -27.486 -53.590 1.00 30.69 428 GLY A N 1
ATOM 3331 C CA . GLY A 1 428 ? 86.549 -27.657 -52.158 1.00 30.69 428 GLY A CA 1
ATOM 3332 C C . GLY A 1 428 ? 86.053 -26.414 -51.392 1.00 30.69 428 GLY A C 1
ATOM 3333 O O . GLY A 1 428 ? 86.426 -25.300 -51.727 1.00 30.69 428 GLY A O 1
ATOM 3334 N N . LEU A 1 429 ? 85.251 -26.513 -50.318 1.00 37.56 429 LEU A N 1
ATOM 3335 C CA . LEU A 1 429 ? 84.210 -27.481 -49.898 1.00 37.56 429 LEU A CA 1
ATOM 3336 C C . LEU A 1 429 ? 83.522 -26.917 -48.618 1.00 37.56 429 LEU A C 1
ATOM 3338 O O . LEU A 1 429 ? 84.168 -26.206 -47.861 1.00 37.56 429 LEU A O 1
ATOM 3342 N N . LEU A 1 430 ? 82.266 -27.301 -48.335 1.00 33.47 430 LEU A N 1
ATOM 3343 C CA . LEU A 1 430 ? 81.504 -27.053 -47.082 1.00 33.47 430 LEU A CA 1
ATOM 3344 C C . LEU A 1 430 ? 81.166 -25.590 -46.680 1.00 33.47 430 LEU A C 1
ATOM 3346 O O . LEU A 1 430 ? 82.024 -24.786 -46.341 1.00 33.47 430 LEU A O 1
ATOM 3350 N N . SER A 1 431 ? 79.864 -25.312 -46.521 1.00 35.97 431 SER A N 1
ATOM 3351 C CA . SER A 1 431 ? 79.329 -24.222 -45.679 1.00 35.97 431 SER A CA 1
ATOM 3352 C C . SER A 1 431 ? 78.485 -24.827 -44.549 1.00 35.97 431 SER A C 1
ATOM 3354 O O . SER A 1 431 ? 77.765 -25.802 -44.782 1.00 35.97 431 SER A O 1
ATOM 3356 N N . ARG A 1 432 ? 78.597 -24.322 -43.307 1.00 33.41 432 ARG A N 1
ATOM 3357 C CA . ARG A 1 432 ? 78.042 -24.993 -42.111 1.00 33.41 432 ARG A CA 1
ATOM 3358 C C . ARG A 1 432 ? 77.659 -24.038 -40.963 1.00 33.41 432 ARG A C 1
ATOM 3360 O O . ARG A 1 432 ? 78.524 -23.701 -40.167 1.00 33.41 432 ARG A O 1
ATOM 3367 N N . LYS A 1 433 ? 76.338 -23.836 -40.787 1.00 35.28 433 LYS A N 1
ATOM 3368 C CA . LYS A 1 433 ? 75.607 -23.496 -39.528 1.00 35.28 433 LYS A CA 1
ATOM 3369 C C . LYS A 1 433 ? 75.992 -22.174 -38.809 1.00 35.28 433 LYS A C 1
ATOM 3371 O O . LYS A 1 433 ? 77.055 -21.629 -39.036 1.00 35.28 433 LYS A O 1
ATOM 3376 N N . SER A 1 434 ? 75.161 -21.576 -37.944 1.00 31.12 434 SER A N 1
ATOM 3377 C CA . SER A 1 434 ? 73.816 -21.920 -37.421 1.00 31.12 434 SER A CA 1
ATOM 3378 C C . SER A 1 434 ? 72.998 -20.618 -37.221 1.00 31.12 434 SER A C 1
ATOM 3380 O O . SER A 1 434 ? 73.579 -19.603 -36.867 1.00 31.12 434 SER A O 1
ATOM 3382 N N . ALA A 1 435 ? 71.719 -20.558 -37.615 1.00 34.25 435 ALA A N 1
ATOM 3383 C CA . ALA A 1 435 ? 70.514 -20.768 -36.777 1.00 34.25 435 ALA A CA 1
ATOM 3384 C C . ALA A 1 435 ? 70.144 -19.566 -35.860 1.00 34.25 435 ALA A C 1
ATOM 3386 O O . ALA A 1 435 ? 70.897 -19.224 -34.962 1.00 34.25 435 ALA A O 1
ATOM 3387 N N . SER A 1 436 ? 69.025 -18.868 -36.138 1.00 40.56 436 SER A N 1
ATOM 3388 C CA . SER A 1 436 ? 67.706 -18.979 -35.442 1.00 40.56 436 SER A CA 1
ATOM 3389 C C . SER A 1 436 ? 67.582 -18.076 -34.198 1.00 40.56 436 SER A C 1
ATOM 3391 O O . SER A 1 436 ? 68.536 -18.014 -33.442 1.00 40.56 436 SER A O 1
ATOM 3393 N N . GLN A 1 437 ? 66.474 -17.400 -33.861 1.00 41.09 437 GLN A N 1
ATOM 3394 C CA . GLN A 1 437 ? 65.049 -17.391 -34.286 1.00 41.09 437 GLN A CA 1
ATOM 3395 C C . GLN A 1 437 ? 64.457 -15.986 -33.896 1.00 41.09 437 GLN A C 1
ATOM 3397 O O . GLN A 1 437 ? 65.200 -15.207 -33.312 1.00 41.09 437 GLN A O 1
ATOM 3402 N N . SER A 1 438 ? 63.216 -15.526 -34.145 1.00 34.03 438 SER A N 1
ATOM 3403 C CA . SER A 1 438 ? 61.935 -16.111 -34.603 1.00 34.03 438 SER A CA 1
ATOM 3404 C C . SER A 1 438 ? 60.924 -15.020 -35.072 1.00 34.03 438 SER A C 1
ATOM 3406 O O . SER A 1 438 ? 60.915 -13.938 -34.505 1.00 34.03 438 SER A O 1
ATOM 3408 N N . LYS A 1 439 ? 60.033 -15.370 -36.031 1.00 32.19 439 LYS A N 1
ATOM 3409 C CA . LYS A 1 439 ? 58.568 -15.054 -36.147 1.00 32.19 439 LYS A CA 1
ATOM 3410 C C . LYS A 1 439 ? 58.091 -13.578 -35.993 1.00 32.19 439 LYS A C 1
ATOM 3412 O O . LYS A 1 439 ? 58.327 -12.987 -34.954 1.00 32.19 439 LYS A O 1
ATOM 3417 N N . SER A 1 440 ? 57.369 -12.883 -36.896 1.00 30.64 440 SER A N 1
ATOM 3418 C CA . SER A 1 440 ? 56.395 -13.190 -37.989 1.00 30.64 440 SER A CA 1
ATOM 3419 C C . SER A 1 440 ? 55.092 -13.889 -37.529 1.00 30.64 440 SER A C 1
ATOM 3421 O O . SER A 1 440 ? 55.144 -14.751 -36.661 1.00 30.64 440 SER A O 1
ATOM 3423 N N . PHE A 1 441 ? 53.878 -13.551 -38.006 1.00 32.41 441 PHE A N 1
ATOM 3424 C CA . PHE A 1 441 ? 53.442 -13.265 -39.393 1.00 32.41 441 PHE A CA 1
ATOM 3425 C C . PHE A 1 441 ? 52.327 -12.190 -39.553 1.00 32.41 441 PHE A C 1
ATOM 3427 O O . PHE A 1 441 ? 51.915 -11.561 -38.585 1.00 32.41 441 PHE A O 1
ATOM 3434 N N . SER A 1 442 ? 51.878 -11.986 -40.804 1.00 28.48 442 SER A N 1
ATOM 3435 C CA . SER A 1 442 ? 50.909 -10.980 -41.288 1.00 28.48 442 SER A CA 1
ATOM 3436 C C . SER A 1 442 ? 49.603 -11.607 -41.845 1.00 28.48 442 SER A C 1
ATOM 3438 O O . SER A 1 442 ? 49.481 -12.828 -41.921 1.00 28.48 442 SER A O 1
ATOM 3440 N N . SER A 1 443 ? 48.641 -10.757 -42.229 1.00 31.12 443 SER A N 1
ATOM 3441 C CA . SER A 1 443 ? 47.257 -11.021 -42.688 1.00 31.12 443 SER A CA 1
ATOM 3442 C C . SER A 1 443 ? 47.099 -11.797 -44.017 1.00 31.12 443 SER A C 1
ATOM 3444 O O . SER A 1 443 ? 48.012 -11.790 -44.838 1.00 31.12 443 SER A O 1
ATOM 3446 N N . GLY A 1 444 ? 45.902 -12.365 -44.299 1.00 30.92 444 GLY A N 1
ATOM 3447 C CA . GLY A 1 444 ? 45.644 -13.062 -45.585 1.00 30.92 444 GLY A CA 1
ATOM 3448 C C . GLY A 1 444 ? 44.227 -13.595 -45.940 1.00 30.92 444 GLY A C 1
ATOM 3449 O O . GLY A 1 444 ? 44.107 -14.768 -46.253 1.00 30.92 444 GLY A O 1
ATOM 3450 N N . ALA A 1 445 ? 43.191 -12.741 -45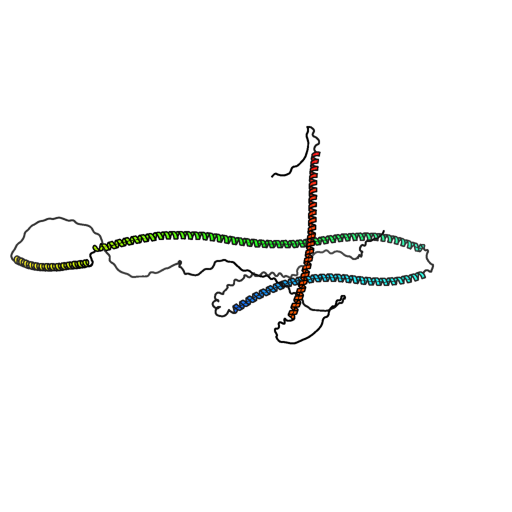.964 1.00 29.34 445 ALA A N 1
ATOM 3451 C CA . ALA A 1 445 ? 42.004 -12.773 -46.867 1.00 29.34 445 ALA A CA 1
ATOM 3452 C C . ALA A 1 445 ? 41.009 -13.988 -47.023 1.00 29.34 445 ALA A C 1
ATOM 3454 O O . ALA A 1 445 ? 41.315 -15.025 -47.597 1.00 29.34 445 ALA A O 1
ATOM 3455 N N . THR A 1 446 ? 39.718 -13.683 -46.756 1.00 33.84 446 THR A N 1
ATOM 3456 C CA . THR A 1 446 ? 38.465 -14.017 -47.518 1.00 33.84 446 THR A CA 1
ATOM 3457 C C . THR A 1 446 ? 37.885 -15.444 -47.673 1.00 33.84 446 THR A C 1
ATOM 3459 O O . THR A 1 446 ? 38.468 -16.274 -48.361 1.00 33.84 446 THR A O 1
ATOM 3462 N N . THR A 1 447 ? 36.596 -15.630 -47.295 1.00 34.88 447 THR A N 1
ATOM 3463 C CA . THR A 1 447 ? 35.470 -15.945 -48.239 1.00 34.88 447 THR A CA 1
ATOM 3464 C C . THR A 1 447 ? 34.031 -15.890 -47.632 1.00 34.88 447 THR A C 1
ATOM 3466 O O . THR A 1 447 ? 33.622 -16.766 -46.889 1.00 34.88 447 THR A O 1
ATOM 3469 N N . VAL A 1 448 ? 33.258 -14.854 -48.008 1.00 33.22 448 VAL A N 1
ATOM 3470 C CA . VAL A 1 448 ? 31.865 -14.853 -48.559 1.00 33.22 448 VAL A CA 1
ATOM 3471 C C . VAL A 1 448 ? 30.665 -15.616 -47.887 1.00 33.22 448 VAL A C 1
ATOM 3473 O O . VAL A 1 448 ? 30.664 -16.832 -47.773 1.00 33.22 448 VAL A O 1
ATOM 3476 N N . LEU A 1 449 ? 29.545 -14.873 -47.689 1.00 32.75 449 LEU A N 1
ATOM 3477 C CA . LEU A 1 449 ? 28.095 -15.258 -47.607 1.00 32.75 449 LEU A CA 1
ATOM 3478 C C . LEU A 1 449 ? 27.470 -15.965 -46.363 1.00 32.75 449 LEU A C 1
ATOM 3480 O O . LEU A 1 449 ? 27.374 -17.190 -46.335 1.00 32.75 449 LEU A O 1
ATOM 3484 N N . LYS A 1 450 ? 26.752 -15.208 -45.496 1.00 36.22 450 LYS A N 1
ATOM 3485 C CA . LYS A 1 450 ? 25.255 -15.073 -45.491 1.00 36.22 450 LYS A CA 1
ATOM 3486 C C . LYS A 1 450 ? 24.680 -14.220 -44.327 1.00 36.22 450 LYS A C 1
ATOM 3488 O O . LYS A 1 450 ? 25.282 -14.081 -43.272 1.00 36.22 450 LYS A O 1
ATOM 3493 N N . HIS A 1 451 ? 23.498 -13.647 -44.578 1.00 35.72 451 HIS A N 1
ATOM 3494 C CA . HIS A 1 451 ? 22.678 -12.724 -43.758 1.00 35.72 451 HIS A CA 1
ATOM 3495 C C . HIS A 1 451 ? 22.417 -13.228 -42.316 1.00 35.72 451 HIS A C 1
ATOM 3497 O O . HIS A 1 451 ? 22.106 -14.400 -42.137 1.00 35.72 451 HIS A O 1
ATOM 3503 N N . ALA A 1 452 ? 22.604 -12.455 -41.238 1.00 30.22 452 ALA A N 1
ATOM 3504 C CA . ALA A 1 452 ? 22.023 -11.153 -40.846 1.00 30.22 452 ALA A CA 1
ATOM 3505 C C . ALA A 1 452 ? 20.582 -11.233 -40.275 1.00 30.22 452 ALA A C 1
ATOM 3507 O O . ALA A 1 452 ? 19.608 -11.380 -41.010 1.00 30.22 452 ALA A O 1
ATOM 3508 N N . LYS A 1 453 ? 20.475 -11.072 -38.946 1.00 35.50 453 LYS A N 1
ATOM 3509 C CA . LYS A 1 453 ? 19.268 -10.777 -38.146 1.00 35.50 453 LYS A CA 1
ATOM 3510 C C . LYS A 1 453 ? 19.692 -9.834 -37.002 1.00 35.50 453 LYS A C 1
ATOM 3512 O O . LYS A 1 453 ? 20.794 -10.001 -36.493 1.00 35.50 453 LYS A O 1
ATOM 3517 N N . GLY A 1 454 ? 18.896 -8.863 -36.562 1.00 35.19 454 GLY A N 1
ATOM 3518 C CA . GLY A 1 454 ? 17.588 -8.441 -37.071 1.00 35.19 454 GLY A CA 1
ATOM 3519 C C . GLY A 1 454 ? 17.201 -7.047 -36.559 1.00 35.19 454 GLY A C 1
ATOM 3520 O O . GLY A 1 454 ? 17.895 -6.474 -35.723 1.00 35.19 454 GLY A O 1
ATOM 3521 N N . THR A 1 455 ? 16.100 -6.507 -37.077 1.00 32.88 455 THR A N 1
ATOM 3522 C CA . THR A 1 455 ? 15.533 -5.195 -36.719 1.00 32.88 455 THR A CA 1
ATOM 3523 C C . THR A 1 455 ? 14.126 -5.344 -36.127 1.00 32.88 455 THR A C 1
ATOM 3525 O O . THR A 1 455 ? 13.473 -6.371 -36.301 1.00 32.88 455 THR A O 1
ATOM 3528 N N . SER A 1 456 ? 13.675 -4.329 -35.389 1.00 34.38 456 SER A N 1
ATOM 3529 C CA . SER A 1 456 ? 12.468 -4.365 -34.543 1.00 34.38 456 SER A CA 1
ATOM 3530 C C . SER A 1 456 ? 11.189 -3.824 -35.223 1.00 34.38 456 SER A C 1
ATOM 3532 O O . SER A 1 456 ? 11.278 -3.202 -36.280 1.00 34.38 456 SER A O 1
ATOM 3534 N N . ARG A 1 457 ? 10.055 -3.910 -34.489 1.00 38.53 457 ARG A N 1
ATOM 3535 C CA . ARG A 1 457 ? 8.831 -3.041 -34.459 1.00 38.53 457 ARG A CA 1
ATOM 3536 C C . ARG A 1 457 ? 7.488 -3.726 -34.822 1.00 38.53 457 ARG A C 1
ATOM 3538 O O . ARG A 1 457 ? 7.473 -4.797 -35.411 1.00 38.53 457 ARG A O 1
ATOM 3545 N N . SER A 1 458 ? 6.380 -3.042 -34.469 1.00 33.53 458 SER A N 1
ATOM 3546 C CA . SER A 1 458 ? 4.941 -3.440 -34.479 1.00 33.53 458 SER A CA 1
ATOM 3547 C C . SER A 1 458 ? 4.560 -4.537 -33.459 1.00 33.53 458 SER A C 1
ATOM 3549 O O . SER A 1 458 ? 5.354 -5.446 -33.253 1.00 33.53 458 SER A O 1
ATOM 3551 N N . PHE A 1 459 ? 3.463 -4.509 -32.676 1.00 33.41 459 PHE A N 1
ATOM 3552 C CA . PHE A 1 459 ? 2.248 -3.657 -32.547 1.00 33.41 459 PHE A CA 1
ATOM 3553 C C . PHE A 1 459 ? 1.148 -3.830 -33.618 1.00 33.41 459 PHE A C 1
ATOM 3555 O O . PHE A 1 459 ? 1.265 -3.209 -34.669 1.00 33.41 459 PHE A O 1
ATOM 3562 N N . ASP A 1 460 ? 0.083 -4.601 -33.318 1.00 32.97 460 ASP A N 1
ATOM 3563 C CA . ASP A 1 460 ? -1.343 -4.166 -33.228 1.00 32.97 460 ASP A CA 1
ATOM 3564 C C . ASP A 1 460 ? -2.328 -5.362 -32.996 1.00 32.97 460 ASP A C 1
ATOM 3566 O O . ASP A 1 460 ? -1.985 -6.500 -33.303 1.00 32.97 460 ASP A O 1
ATOM 3570 N N . GLY A 1 461 ? -3.557 -5.092 -32.515 1.00 32.88 461 GLY A N 1
ATOM 3571 C CA . GLY A 1 461 ? -4.795 -5.761 -32.983 1.00 32.88 461 GLY A CA 1
ATOM 3572 C C . GLY A 1 461 ? -5.413 -6.970 -32.233 1.00 32.88 461 GLY A C 1
ATOM 3573 O O . GLY A 1 461 ? -4.910 -8.083 -32.318 1.00 32.88 461 GLY A O 1
ATOM 3574 N N . GLY A 1 462 ? -6.629 -6.787 -31.675 1.00 29.52 462 GLY A N 1
ATOM 3575 C CA . GLY A 1 462 ? -7.659 -7.845 -31.464 1.00 29.52 462 GLY A CA 1
ATOM 3576 C C . GLY A 1 462 ? -7.757 -8.488 -30.054 1.00 29.52 462 GLY A C 1
ATOM 3577 O O . GLY A 1 462 ? -6.994 -9.397 -29.773 1.00 29.52 462 GLY A O 1
ATOM 3578 N N . THR A 1 463 ? -8.562 -8.079 -29.051 1.00 31.64 463 THR A N 1
ATOM 3579 C CA . THR A 1 463 ? -10.024 -7.799 -28.877 1.00 31.64 463 THR A CA 1
ATOM 3580 C C . THR A 1 463 ? -10.939 -9.012 -28.595 1.00 31.64 463 THR A C 1
ATOM 3582 O O . THR A 1 463 ? -10.885 -9.972 -29.354 1.00 31.64 463 THR A O 1
ATOM 3585 N N . ARG A 1 464 ? -11.918 -8.836 -27.668 1.00 41.03 464 ARG A N 1
ATOM 3586 C CA . ARG A 1 464 ? -13.100 -9.700 -27.329 1.00 41.03 464 ARG A CA 1
ATOM 3587 C C . ARG A 1 464 ? -12.822 -10.923 -26.419 1.00 41.03 464 ARG A C 1
ATOM 3589 O O . ARG A 1 464 ? -11.761 -11.510 -26.535 1.00 41.03 464 ARG A O 1
ATOM 3596 N N . SER A 1 465 ? -13.733 -11.388 -25.540 1.00 32.56 465 SER A N 1
ATOM 3597 C CA . SER A 1 465 ? -14.971 -10.831 -24.920 1.00 32.56 465 SER A CA 1
ATOM 3598 C C . SER A 1 465 ? -15.433 -11.736 -23.740 1.00 32.56 465 SER A C 1
ATOM 3600 O O . SER A 1 465 ? -14.980 -12.874 -23.671 1.00 32.56 465 SER A O 1
ATOM 3602 N N . LEU A 1 466 ? -16.377 -11.260 -22.903 1.00 35.50 466 LEU A N 1
ATOM 3603 C CA . LEU A 1 466 ? -16.989 -11.907 -21.713 1.00 35.50 466 LEU A CA 1
ATOM 3604 C C . LEU A 1 466 ? -16.014 -12.122 -20.531 1.00 35.50 466 LEU A C 1
ATOM 3606 O O . LEU A 1 466 ? -14.856 -12.457 -20.735 1.00 35.50 466 LEU A O 1
ATOM 3610 N N . ASP A 1 467 ? -16.331 -11.875 -19.255 1.00 36.56 467 ASP A N 1
ATOM 3611 C CA . ASP A 1 467 ? -17.591 -11.760 -18.485 1.00 36.56 467 ASP A CA 1
ATOM 3612 C C . ASP A 1 467 ? -18.410 -13.048 -18.294 1.00 36.56 467 ASP A C 1
ATOM 3614 O O . ASP A 1 467 ? -19.405 -13.294 -18.976 1.00 36.56 467 ASP A O 1
ATOM 3618 N N . ARG A 1 468 ? -18.030 -13.820 -17.265 1.00 34.97 468 ARG A N 1
ATOM 3619 C CA . ARG A 1 468 ? -18.979 -14.201 -16.205 1.00 34.97 468 ARG A CA 1
ATOM 3620 C C . ARG A 1 468 ? -18.251 -14.648 -14.938 1.00 34.97 468 ARG A C 1
ATOM 3622 O O . ARG A 1 468 ? -17.407 -15.536 -14.991 1.00 34.97 468 ARG A O 1
ATOM 3629 N N . GLY A 1 469 ? -18.625 -14.100 -13.785 1.00 37.56 469 GLY A N 1
ATOM 3630 C CA . GLY A 1 469 ? -18.261 -14.693 -12.496 1.00 37.56 469 GLY A CA 1
ATOM 3631 C C . GLY A 1 469 ? -19.170 -15.877 -12.142 1.00 37.56 469 GLY A C 1
ATOM 3632 O O . GLY A 1 469 ? -20.357 -15.869 -12.477 1.00 37.56 469 GLY A O 1
ATOM 3633 N N . LYS A 1 470 ? -18.655 -16.866 -11.400 1.00 35.84 470 LYS A N 1
ATOM 3634 C CA . LYS A 1 470 ? -19.503 -17.753 -10.590 1.00 35.84 470 LYS A CA 1
ATOM 3635 C C . LYS A 1 470 ? -18.794 -18.166 -9.301 1.00 35.84 470 LYS A C 1
ATOM 3637 O O . LYS A 1 470 ? -17.663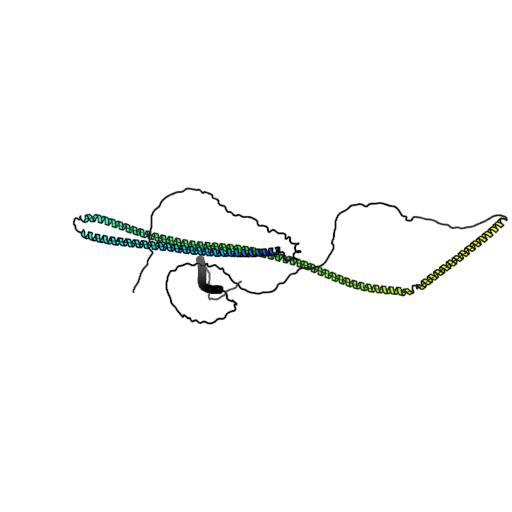 -18.633 -9.329 1.00 35.84 470 LYS A O 1
ATOM 3642 N N . VAL A 1 471 ? -19.483 -17.971 -8.181 1.00 39.31 471 VAL A N 1
ATOM 3643 C CA . VAL A 1 471 ? -19.029 -18.355 -6.841 1.00 39.31 471 VAL A CA 1
ATOM 3644 C C . VAL A 1 471 ? -19.393 -19.815 -6.570 1.00 39.31 471 VAL A C 1
ATOM 3646 O O . VAL A 1 471 ? -20.520 -20.224 -6.846 1.00 39.31 471 VAL A O 1
ATOM 3649 N N . LEU A 1 472 ? -18.457 -20.551 -5.972 1.00 30.70 472 LEU A N 1
ATOM 3650 C CA . LEU A 1 472 ? -18.687 -21.716 -5.112 1.00 30.70 472 LEU A CA 1
ATOM 3651 C C . LEU A 1 472 ? -17.771 -21.471 -3.894 1.00 30.70 472 LEU A C 1
ATOM 3653 O O . LEU A 1 472 ? -16.560 -21.411 -4.071 1.00 30.70 472 LEU A O 1
ATOM 3657 N N . SER A 1 473 ? -18.228 -21.041 -2.714 1.00 32.72 473 SER A N 1
ATOM 3658 C CA . SER A 1 473 ? -19.249 -21.593 -1.801 1.00 32.72 473 SER A CA 1
ATOM 3659 C C . SER A 1 473 ? -18.868 -22.964 -1.248 1.00 32.72 473 SER A C 1
ATOM 3661 O O . SER A 1 473 ? -18.990 -23.972 -1.936 1.00 32.72 473 SER A O 1
ATOM 3663 N N . ASN A 1 474 ? -18.452 -22.977 0.024 1.00 31.95 474 ASN A N 1
ATOM 3664 C CA . ASN A 1 474 ? -18.193 -24.182 0.811 1.00 31.95 474 ASN A CA 1
ATOM 3665 C C . ASN A 1 474 ? -19.408 -25.120 0.823 1.00 31.95 474 ASN A C 1
ATOM 3667 O O . ASN A 1 474 ? -20.526 -24.680 1.097 1.00 31.95 474 ASN A O 1
ATOM 3671 N N . GLY A 1 475 ? -19.164 -26.422 0.671 1.00 29.28 475 GLY A N 1
ATOM 3672 C CA . GLY A 1 475 ? -20.093 -27.462 1.104 1.00 29.28 475 GLY A CA 1
ATOM 3673 C C . GLY A 1 475 ? -19.763 -27.916 2.526 1.00 29.28 475 GLY A C 1
ATOM 3674 O O . GLY A 1 475 ? -18.933 -28.801 2.706 1.00 29.28 475 GLY A O 1
ATOM 3675 N N . THR A 1 476 ? -20.401 -27.334 3.544 1.00 35.19 476 THR A N 1
ATOM 3676 C CA . THR A 1 476 ? -20.327 -27.874 4.914 1.00 35.19 476 THR A CA 1
ATOM 3677 C C . THR A 1 476 ? -21.262 -29.079 5.016 1.00 35.19 476 THR A C 1
ATOM 3679 O O . THR A 1 476 ? -22.476 -28.927 4.895 1.00 35.19 476 THR A O 1
ATOM 3682 N N . GLY A 1 477 ? -20.712 -30.277 5.218 1.00 32.94 477 GLY A N 1
ATOM 3683 C CA . GLY A 1 477 ? -21.496 -31.514 5.270 1.00 32.94 477 GLY A CA 1
ATOM 3684 C C . GLY A 1 477 ? -22.413 -31.598 6.495 1.00 32.94 477 GLY A C 1
ATOM 3685 O O . GLY A 1 477 ? -21.950 -31.487 7.629 1.00 32.94 477 GLY A O 1
ATOM 3686 N N . ALA A 1 478 ? -23.704 -31.850 6.268 1.00 34.97 478 ALA A N 1
ATOM 3687 C CA . ALA A 1 478 ? -24.672 -32.165 7.315 1.00 34.97 478 ALA A CA 1
ATOM 3688 C C . ALA A 1 478 ? -24.824 -33.690 7.451 1.00 34.97 478 ALA A C 1
ATOM 3690 O O . ALA A 1 478 ? -25.347 -34.347 6.551 1.00 34.97 478 ALA A O 1
ATOM 3691 N N . ASN A 1 479 ? -24.384 -34.254 8.579 1.00 34.19 479 ASN A N 1
ATOM 3692 C CA . ASN A 1 479 ? -24.597 -35.666 8.900 1.00 34.19 479 ASN A CA 1
ATOM 3693 C C . ASN A 1 479 ? -25.929 -35.857 9.638 1.00 34.19 479 ASN A C 1
ATOM 3695 O O . ASN A 1 479 ? -26.173 -35.226 10.665 1.00 34.19 479 ASN A O 1
ATOM 3699 N N . TYR A 1 480 ? -26.768 -36.763 9.135 1.00 31.42 480 TYR A N 1
ATOM 3700 C CA . TYR A 1 480 ? -27.997 -37.197 9.800 1.00 31.42 480 TYR A CA 1
ATOM 3701 C C . TYR A 1 480 ? -27.716 -38.325 10.801 1.00 31.42 480 TYR A C 1
ATOM 3703 O O . TYR A 1 480 ? -27.053 -39.301 10.458 1.00 31.42 480 TYR A O 1
ATOM 3711 N N . SER A 1 481 ? -28.329 -38.260 11.985 1.00 27.17 481 SER A N 1
ATOM 3712 C CA . SER A 1 481 ? -28.730 -39.449 12.753 1.00 27.17 481 SER A CA 1
ATOM 3713 C C . SER A 1 481 ? -29.884 -39.085 13.709 1.00 27.17 481 SER A C 1
ATOM 3715 O O . SER A 1 481 ? -29.823 -38.012 14.310 1.00 27.17 481 SER A O 1
ATOM 3717 N N . PRO A 1 482 ? -30.957 -39.893 13.832 1.00 42.81 482 PRO A N 1
ATOM 3718 C CA . PRO A 1 482 ? -32.172 -39.501 14.553 1.00 42.81 482 PRO A CA 1
ATOM 3719 C C . PRO A 1 482 ? -32.272 -40.093 15.968 1.00 42.81 482 PRO A C 1
ATOM 3721 O O . PRO A 1 482 ? -31.829 -41.216 16.207 1.00 42.81 482 PRO A O 1
ATOM 3724 N N . ASN A 1 483 ? -33.000 -39.423 16.872 1.00 28.61 483 ASN A N 1
ATOM 3725 C CA . ASN A 1 483 ? -33.708 -40.129 17.946 1.00 28.61 483 ASN A CA 1
ATOM 3726 C C . ASN A 1 483 ? -34.955 -39.384 18.473 1.00 28.61 483 ASN A C 1
ATOM 3728 O O . ASN A 1 483 ? -35.150 -38.200 18.219 1.00 28.61 483 ASN A O 1
ATOM 3732 N N . ARG A 1 484 ? -35.794 -40.142 19.190 1.00 33.69 484 ARG A N 1
ATOM 3733 C CA . ARG A 1 484 ? -36.994 -39.755 19.964 1.00 33.69 484 ARG A CA 1
ATOM 3734 C C . ARG A 1 484 ? -36.677 -38.696 21.053 1.00 33.69 484 ARG A C 1
ATOM 3736 O O . ARG A 1 484 ? -35.515 -38.542 21.404 1.00 33.69 484 ARG A O 1
ATOM 3743 N N . SER A 1 485 ? -37.643 -38.004 21.676 1.00 27.48 485 SER A N 1
ATOM 3744 C CA . SER A 1 485 ? -39.090 -38.279 21.819 1.00 27.48 485 SER A CA 1
ATOM 3745 C C . SER A 1 485 ? -39.983 -37.021 21.838 1.00 27.48 485 SER A C 1
ATOM 3747 O O . SER A 1 485 ? -39.509 -35.896 21.762 1.00 27.48 485 SER A O 1
ATOM 3749 N N . CYS A 1 486 ? -41.294 -37.251 21.951 1.00 30.41 486 CYS A N 1
ATOM 3750 C CA . CYS A 1 486 ? -42.367 -36.272 22.137 1.00 30.41 486 CYS A CA 1
ATOM 3751 C C . CYS A 1 486 ? -42.288 -35.435 23.428 1.00 30.41 486 CYS A C 1
ATOM 3753 O O . CYS A 1 486 ? -41.843 -35.943 24.457 1.00 30.41 486 CYS A O 1
ATOM 3755 N N . ASP A 1 487 ? -42.918 -34.256 23.387 1.00 26.78 487 ASP A N 1
ATOM 3756 C CA . ASP A 1 487 ? -43.905 -33.840 24.398 1.00 26.78 487 ASP A CA 1
ATOM 3757 C C . ASP A 1 487 ? -45.068 -33.069 23.717 1.00 26.78 487 ASP A C 1
ATOM 3759 O O . ASP A 1 487 ? -45.036 -32.864 22.500 1.00 26.78 487 ASP A O 1
ATOM 3763 N N . VAL A 1 488 ? -46.127 -32.729 24.460 1.00 33.16 488 VAL A N 1
ATOM 3764 C CA . VAL A 1 488 ? -47.456 -32.346 23.947 1.00 33.16 488 VAL A CA 1
ATOM 3765 C C . VAL A 1 488 ? -47.852 -30.908 24.294 1.00 33.16 488 VAL A C 1
ATOM 3767 O O . VAL A 1 488 ? -48.021 -30.582 25.467 1.00 33.16 488 VAL A O 1
ATOM 3770 N N . THR A 1 489 ? -48.237 -30.127 23.277 1.00 32.28 489 THR A N 1
ATOM 3771 C CA . THR A 1 489 ? -49.219 -29.038 23.445 1.00 32.28 489 THR A CA 1
ATOM 3772 C C . THR A 1 489 ? -50.149 -28.932 22.230 1.00 32.28 489 THR A C 1
ATOM 3774 O O . THR A 1 489 ? -49.742 -29.176 21.096 1.00 32.28 489 THR A O 1
ATOM 3777 N N . LYS A 1 490 ? -51.413 -28.577 22.487 1.00 39.31 490 LYS A N 1
ATOM 3778 C CA . LYS A 1 490 ? -52.409 -28.093 21.507 1.00 39.31 490 LYS A CA 1
ATOM 3779 C C . LYS A 1 490 ? -52.122 -26.592 21.206 1.00 39.31 490 LYS A C 1
ATOM 3781 O O . LYS A 1 490 ? -51.198 -26.048 21.801 1.00 39.31 490 LYS A O 1
ATOM 3786 N N . GLU A 1 491 ? -52.797 -25.845 20.327 1.00 29.08 491 GLU A N 1
ATOM 3787 C CA . GLU A 1 491 ? -54.180 -25.879 19.807 1.00 29.08 491 GLU A CA 1
ATOM 3788 C C . GLU A 1 491 ? -54.259 -25.244 18.395 1.00 29.08 491 GLU A C 1
ATOM 3790 O O . GLU A 1 491 ? -53.301 -24.595 17.995 1.00 29.08 491 GLU A O 1
ATOM 3795 N N . GLY A 1 492 ? -55.424 -25.344 17.724 1.00 32.53 492 GLY A N 1
ATOM 3796 C CA . GLY A 1 492 ? -55.920 -24.400 16.691 1.00 32.53 492 GLY A CA 1
ATOM 3797 C C . GLY A 1 492 ? -55.178 -24.320 15.336 1.00 32.53 492 GLY A C 1
ATOM 3798 O O . GLY A 1 492 ? -53.962 -24.414 15.269 1.00 32.53 492 GLY A O 1
ATOM 3799 N N . GLU A 1 493 ? -55.826 -24.126 14.183 1.00 33.41 493 GLU A N 1
ATOM 3800 C CA . GLU A 1 493 ? -57.257 -23.995 13.846 1.00 33.41 493 GLU A CA 1
ATOM 3801 C C . GLU A 1 493 ? -57.541 -24.663 12.477 1.00 33.41 493 GLU A C 1
ATOM 3803 O O . GLU A 1 493 ? -56.641 -25.192 11.821 1.00 33.41 493 GLU A O 1
ATOM 3808 N N . GLU A 1 494 ? -58.806 -24.685 12.059 1.00 35.38 494 GLU A N 1
ATOM 3809 C CA . GLU A 1 494 ? -59.303 -25.431 10.896 1.00 35.38 494 GLU A CA 1
ATOM 3810 C C . GLU A 1 494 ? -59.154 -24.675 9.559 1.00 35.38 494 GLU A C 1
ATOM 3812 O O . GLU A 1 494 ? -59.378 -23.466 9.482 1.00 35.38 494 GLU A O 1
ATOM 3817 N N . ASN A 1 495 ? -58.917 -25.412 8.465 1.00 34.47 495 ASN A N 1
ATOM 3818 C CA . ASN A 1 495 ? -59.713 -25.258 7.237 1.00 34.47 495 ASN A CA 1
ATOM 3819 C C . ASN A 1 495 ? -59.527 -26.445 6.274 1.00 34.47 495 ASN A C 1
ATOM 3821 O O . ASN A 1 495 ? -58.422 -26.725 5.810 1.00 34.47 495 ASN A O 1
ATOM 3825 N N . ASP A 1 496 ? -60.634 -27.103 5.940 1.00 35.22 496 ASP A N 1
ATOM 3826 C CA . ASP A 1 496 ? -60.754 -28.007 4.790 1.00 35.22 496 ASP A CA 1
ATOM 3827 C C . ASP A 1 496 ? -60.784 -27.209 3.472 1.00 35.22 496 ASP A C 1
ATOM 3829 O O . ASP A 1 496 ? -61.222 -26.062 3.476 1.00 35.22 496 ASP A O 1
ATOM 3833 N N . PHE A 1 497 ? -60.453 -27.839 2.332 1.00 30.64 497 PHE A N 1
ATOM 3834 C CA . PHE A 1 497 ? -61.392 -27.889 1.191 1.00 30.64 497 PHE A CA 1
ATOM 3835 C C . PHE A 1 497 ? -60.981 -28.850 0.050 1.00 30.64 497 PHE A C 1
ATOM 3837 O O . PHE A 1 497 ? -59.822 -28.955 -0.345 1.00 30.64 497 PHE A O 1
ATOM 3844 N N . SER A 1 498 ? -61.996 -29.457 -0.579 1.00 30.34 498 SER A N 1
ATOM 3845 C CA . SER A 1 498 ? -61.979 -30.065 -1.931 1.00 30.34 498 SER A CA 1
ATOM 3846 C C . SER A 1 498 ? -60.970 -31.189 -2.237 1.00 30.34 498 SER A C 1
ATOM 3848 O O . SER A 1 498 ? -60.063 -31.068 -3.057 1.00 30.34 498 SER A O 1
ATOM 3850 N N . LYS A 1 499 ? -61.291 -32.370 -1.707 1.00 34.84 499 LYS A N 1
ATOM 3851 C CA . LYS A 1 499 ? -61.055 -33.687 -2.329 1.00 34.84 499 LYS A CA 1
ATOM 3852 C C . LYS A 1 499 ? -61.472 -33.725 -3.817 1.00 34.84 499 LYS A C 1
ATOM 3854 O O . LYS A 1 499 ? -62.575 -33.296 -4.148 1.00 34.84 499 LYS A O 1
ATOM 3859 N N . GLY A 1 500 ? -60.667 -34.355 -4.678 1.00 26.69 500 GLY A N 1
ATOM 3860 C CA . GLY A 1 500 ? -61.020 -34.688 -6.068 1.00 26.69 500 GLY A CA 1
ATOM 3861 C C . GLY A 1 500 ? -60.380 -36.010 -6.508 1.00 26.69 500 GLY A C 1
ATOM 3862 O O . GLY A 1 500 ? -59.179 -36.187 -6.337 1.00 26.69 500 GLY A O 1
ATOM 3863 N N . ASN A 1 501 ? -61.177 -36.956 -7.019 1.00 34.50 501 ASN A N 1
ATOM 3864 C CA . ASN A 1 501 ? -60.737 -38.319 -7.350 1.00 34.50 501 ASN A CA 1
ATOM 3865 C C . ASN A 1 501 ? -61.603 -38.918 -8.471 1.00 34.50 501 ASN A C 1
ATOM 3867 O O . ASN A 1 501 ? -62.811 -39.036 -8.279 1.00 34.50 501 ASN A O 1
ATOM 3871 N N . SER A 1 502 ? -60.999 -39.381 -9.569 1.00 34.34 502 SER A N 1
ATOM 3872 C CA . SER A 1 502 ? -61.562 -40.446 -10.418 1.00 34.34 502 SER A CA 1
ATOM 3873 C C . SER A 1 502 ? -60.498 -41.042 -11.334 1.00 34.34 502 SER A C 1
ATOM 3875 O O . SER A 1 502 ? -59.738 -40.322 -11.976 1.00 34.34 502 SER A O 1
ATOM 3877 N N . ASP A 1 503 ? -60.518 -42.363 -11.428 1.00 34.50 503 ASP A N 1
ATOM 3878 C CA . ASP A 1 503 ? -59.785 -43.193 -12.378 1.00 34.50 503 ASP A CA 1
ATOM 3879 C C . ASP A 1 503 ? -60.311 -43.012 -13.818 1.00 34.50 503 ASP A C 1
ATOM 3881 O O . ASP A 1 503 ? -61.469 -42.625 -14.000 1.00 34.50 503 ASP A O 1
ATOM 3885 N N . ASN A 1 504 ? -59.515 -43.379 -14.836 1.00 33.94 504 ASN A N 1
ATOM 3886 C CA . ASN A 1 504 ? -59.734 -44.638 -15.577 1.00 33.94 504 ASN A CA 1
ATOM 3887 C C . ASN A 1 504 ? -58.538 -45.002 -16.498 1.00 33.94 504 ASN A C 1
ATOM 3889 O O . ASN A 1 504 ? -57.734 -44.153 -16.873 1.00 33.94 504 ASN A O 1
ATOM 3893 N N . ASN A 1 505 ? -58.444 -46.278 -16.875 1.00 35.00 505 ASN A N 1
ATOM 3894 C CA . ASN A 1 505 ? -57.433 -46.869 -17.759 1.00 35.00 505 ASN A CA 1
ATOM 3895 C C . ASN A 1 505 ? -57.695 -46.607 -19.258 1.00 35.00 505 ASN A C 1
ATOM 3897 O O . ASN A 1 505 ? -58.849 -46.575 -19.685 1.00 35.00 505 ASN A O 1
ATOM 3901 N N . SER A 1 506 ? -56.646 -46.623 -20.098 1.00 31.61 506 SER A N 1
ATOM 3902 C CA . SER A 1 506 ? -56.415 -47.796 -20.977 1.00 31.61 506 SER A CA 1
ATOM 3903 C C . SER A 1 506 ? -55.231 -47.710 -21.963 1.00 31.61 506 SER A C 1
ATOM 3905 O O . SER A 1 506 ? -55.036 -46.733 -22.679 1.00 31.61 506 SER A O 1
ATOM 3907 N N . ASN A 1 507 ? -54.593 -48.879 -22.087 1.00 30.77 507 ASN A N 1
ATOM 3908 C CA . ASN A 1 507 ? -53.999 -49.489 -23.282 1.00 30.77 507 ASN A CA 1
ATOM 3909 C C . ASN A 1 507 ? -52.491 -49.364 -23.581 1.00 30.77 507 ASN A C 1
ATOM 3911 O O . ASN A 1 507 ? -51.776 -48.482 -23.117 1.00 30.77 507 ASN A O 1
ATOM 3915 N N . GLU A 1 508 ? -52.026 -50.366 -24.328 1.00 41.03 508 GLU A N 1
ATOM 3916 C CA . GLU A 1 508 ? -50.686 -50.952 -24.280 1.00 41.03 508 GLU A CA 1
ATOM 3917 C C . GLU A 1 508 ? -49.994 -50.893 -25.651 1.00 41.03 508 GLU A C 1
ATOM 3919 O O . GLU A 1 508 ? -50.534 -51.412 -26.622 1.00 41.03 508 GLU A O 1
ATOM 3924 N N . PHE A 1 509 ? -48.787 -50.316 -25.724 1.00 34.62 509 PHE A N 1
ATOM 3925 C CA . PHE A 1 509 ? -47.807 -50.598 -26.785 1.00 34.62 509 PHE A CA 1
ATOM 3926 C C . PHE A 1 509 ? -46.375 -50.237 -26.349 1.00 34.62 509 PHE A C 1
ATOM 3928 O O . PHE A 1 509 ? -46.034 -49.075 -26.141 1.00 34.62 509 PHE A O 1
ATOM 3935 N N . ALA A 1 510 ? -45.518 -51.253 -26.299 1.00 43.41 510 ALA A N 1
ATOM 3936 C CA . ALA A 1 510 ? -44.059 -51.164 -26.413 1.00 43.41 510 ALA A CA 1
ATOM 3937 C C . ALA A 1 510 ? -43.654 -51.901 -27.722 1.00 43.41 510 ALA A C 1
ATOM 3939 O O . ALA A 1 510 ? -44.499 -52.644 -28.232 1.00 43.41 510 ALA A O 1
ATOM 3940 N N . PRO A 1 511 ? -42.424 -51.775 -28.283 1.00 50.69 511 PRO A N 1
ATOM 3941 C CA . PRO A 1 511 ? -41.207 -51.253 -27.644 1.00 50.69 511 PRO A CA 1
ATOM 3942 C C . PRO A 1 511 ? -40.272 -50.373 -28.516 1.00 50.69 511 PRO A C 1
ATOM 3944 O O . PRO A 1 511 ? -39.883 -50.758 -29.616 1.00 50.69 511 PRO A O 1
ATOM 3947 N N . VAL A 1 512 ? -39.742 -49.280 -27.950 1.00 37.12 512 VAL A N 1
ATOM 3948 C CA . VAL A 1 512 ? -38.402 -48.758 -28.306 1.00 37.12 512 VAL A CA 1
ATOM 3949 C C . VAL A 1 512 ? -37.719 -48.234 -27.041 1.00 37.12 512 VAL A C 1
ATOM 3951 O O . VAL A 1 512 ? -38.168 -47.255 -26.452 1.00 37.12 512 VAL A O 1
ATOM 3954 N N . GLU A 1 513 ? -36.607 -48.851 -26.631 1.00 46.91 513 GLU A N 1
ATOM 3955 C CA . GLU A 1 513 ? -35.732 -48.276 -25.603 1.00 46.91 513 GLU A CA 1
ATOM 3956 C C . GLU A 1 513 ? -34.785 -47.229 -26.210 1.00 46.91 513 GLU A C 1
ATOM 3958 O O . GLU A 1 513 ? -33.630 -47.513 -26.517 1.00 46.91 513 GLU A O 1
ATOM 3963 N N . THR A 1 514 ? -35.240 -45.981 -26.300 1.00 46.31 514 THR A N 1
ATOM 3964 C CA . THR A 1 514 ? -34.341 -44.821 -26.180 1.00 46.31 514 THR A CA 1
ATOM 3965 C C . THR A 1 514 ? -34.557 -44.213 -24.803 1.00 46.31 514 THR A C 1
ATOM 3967 O O . THR A 1 514 ? -35.450 -43.389 -24.604 1.00 46.31 514 THR A O 1
ATOM 3970 N N . ARG A 1 515 ? -33.781 -44.690 -23.820 1.00 45.44 515 ARG A N 1
ATOM 3971 C CA . ARG A 1 515 ? -33.885 -44.262 -22.420 1.00 45.44 515 ARG A CA 1
ATOM 3972 C C . ARG A 1 515 ? -33.327 -42.849 -22.211 1.00 45.44 515 ARG A C 1
ATOM 3974 O O . ARG A 1 515 ? -32.260 -42.697 -21.627 1.00 45.44 515 ARG A O 1
ATOM 3981 N N . ASP A 1 516 ? -34.143 -41.840 -22.494 1.00 51.22 516 ASP A N 1
ATOM 3982 C CA . ASP A 1 516 ? -34.072 -40.542 -21.796 1.00 51.22 516 ASP A CA 1
ATOM 3983 C C . ASP A 1 516 ? -34.728 -40.620 -20.396 1.00 51.22 516 ASP A C 1
ATOM 3985 O O . ASP A 1 516 ? -35.208 -39.638 -19.829 1.00 51.22 516 ASP A O 1
ATOM 3989 N N . SER A 1 517 ? -34.722 -41.816 -19.793 1.00 58.28 517 SER A N 1
ATOM 3990 C CA . SER A 1 517 ? -34.986 -42.029 -18.373 1.00 58.28 517 SER A CA 1
ATOM 3991 C C . SER A 1 517 ? -33.831 -41.463 -17.549 1.00 58.28 517 SER A C 1
ATOM 3993 O O . SER A 1 517 ? -32.985 -42.208 -17.050 1.00 58.28 517 SER A O 1
ATOM 3995 N N . VAL A 1 518 ? -33.814 -40.137 -17.391 1.00 60.31 518 VAL A N 1
ATOM 3996 C CA . VAL A 1 518 ? -33.039 -39.456 -16.350 1.00 60.31 518 VAL A CA 1
ATOM 3997 C C . VAL A 1 518 ? -33.333 -40.174 -15.025 1.00 60.31 518 VAL A C 1
ATOM 3999 O O . VAL A 1 518 ? -34.501 -40.230 -14.630 1.00 60.31 518 VAL A O 1
ATOM 4002 N N . PRO A 1 519 ? -32.328 -40.767 -14.348 1.00 76.94 519 PRO A N 1
ATOM 4003 C CA . PRO A 1 519 ? -32.540 -41.492 -13.101 1.00 76.94 519 PRO A CA 1
ATOM 4004 C C . PRO A 1 519 ? -33.368 -40.678 -12.102 1.00 76.94 519 PRO A C 1
ATOM 4006 O O . PRO A 1 519 ? -33.070 -39.506 -11.886 1.00 76.94 519 PRO A O 1
ATOM 4009 N N . GLY A 1 520 ? -34.362 -41.294 -11.450 1.00 76.00 520 GLY A N 1
ATOM 4010 C CA . GLY A 1 520 ? -35.235 -40.593 -10.492 1.00 76.00 520 GLY A CA 1
ATOM 4011 C C . GLY A 1 520 ? -34.455 -39.840 -9.406 1.00 76.00 520 GLY A C 1
ATOM 4012 O O . GLY A 1 520 ? -34.797 -38.716 -9.068 1.00 76.00 520 GLY A O 1
ATOM 4013 N N . VAL A 1 521 ? -33.308 -40.389 -8.995 1.00 80.81 521 VAL A N 1
ATOM 4014 C CA . VAL A 1 521 ? -32.345 -39.765 -8.072 1.00 80.81 521 VAL A CA 1
ATOM 4015 C C . VAL A 1 521 ? -31.846 -38.392 -8.557 1.00 80.81 521 VAL A C 1
ATOM 4017 O O . VAL A 1 521 ? -31.654 -37.495 -7.744 1.00 80.81 521 VAL A O 1
ATOM 4020 N N . LEU A 1 522 ? -31.654 -38.188 -9.866 1.00 79.12 522 LEU A N 1
ATOM 4021 C CA . LEU A 1 522 ? -31.291 -36.882 -10.433 1.00 79.12 522 LEU A CA 1
ATOM 4022 C C . LEU A 1 522 ? -32.470 -35.902 -10.418 1.00 79.12 522 LEU A C 1
ATOM 4024 O O . LEU A 1 522 ? -32.250 -34.714 -10.196 1.00 79.12 522 LEU A O 1
ATOM 4028 N N . TYR A 1 523 ? -33.706 -36.385 -10.572 1.00 85.19 523 TYR A N 1
ATOM 4029 C CA . TYR A 1 523 ? -34.906 -35.576 -10.335 1.00 85.19 523 TYR A CA 1
ATOM 4030 C C . TYR A 1 523 ? -35.046 -35.197 -8.852 1.00 85.19 523 TYR A C 1
ATOM 4032 O O . TYR A 1 523 ? -35.277 -34.028 -8.556 1.00 85.19 523 TYR A O 1
ATOM 4040 N N . ASP A 1 524 ? -34.817 -36.129 -7.922 1.00 90.25 524 ASP A N 1
ATOM 4041 C CA . ASP A 1 524 ? -34.832 -35.870 -6.475 1.00 90.25 524 ASP A CA 1
ATOM 4042 C C . ASP A 1 524 ? -33.756 -34.857 -6.057 1.00 90.25 524 ASP A C 1
ATOM 4044 O O . ASP A 1 524 ? -34.016 -33.973 -5.238 1.00 90.25 524 ASP A O 1
ATOM 4048 N N . ILE A 1 525 ? -32.541 -34.976 -6.607 1.00 89.75 525 ILE A N 1
ATOM 4049 C CA . ILE A 1 525 ? -31.442 -34.026 -6.385 1.00 89.75 525 ILE A CA 1
ATOM 4050 C C . ILE A 1 525 ? -31.821 -32.657 -6.950 1.00 89.75 525 ILE A C 1
ATOM 4052 O O . ILE A 1 525 ? -31.795 -31.677 -6.210 1.00 89.75 525 ILE A O 1
ATOM 4056 N N . LEU A 1 526 ? -32.251 -32.580 -8.213 1.00 91.06 526 LEU A N 1
ATOM 4057 C CA . LEU A 1 526 ? -32.622 -31.317 -8.853 1.00 91.06 526 LEU A CA 1
ATOM 4058 C C . LEU A 1 526 ? -33.816 -30.646 -8.154 1.00 91.06 526 LEU A C 1
ATOM 4060 O O . LEU A 1 526 ? -33.833 -29.429 -7.993 1.00 91.06 526 LEU A O 1
ATOM 4064 N N . GLN A 1 527 ? -34.795 -31.417 -7.676 1.00 91.62 527 GLN A N 1
ATOM 4065 C CA . GLN A 1 527 ? -35.926 -30.903 -6.903 1.00 91.62 527 GLN A CA 1
ATOM 4066 C C . GLN A 1 527 ? -35.481 -30.373 -5.533 1.00 91.62 527 GLN A C 1
ATOM 4068 O O . GLN A 1 527 ? -35.923 -29.294 -5.132 1.00 91.62 527 GLN A O 1
ATOM 4073 N N . LYS A 1 528 ? -34.571 -31.069 -4.836 1.00 93.94 528 LYS A N 1
ATOM 4074 C CA . LYS A 1 528 ? -33.959 -30.581 -3.587 1.00 93.94 528 LYS A CA 1
ATOM 4075 C C . LYS A 1 528 ? -33.139 -29.314 -3.818 1.00 93.94 528 LYS A C 1
ATOM 4077 O O . LYS A 1 528 ? -33.295 -28.365 -3.054 1.00 93.94 528 LYS A O 1
ATOM 4082 N N . GLU A 1 529 ? -32.339 -29.252 -4.881 1.00 92.44 529 GLU A N 1
ATOM 4083 C CA . GLU A 1 529 ? -31.587 -28.051 -5.260 1.00 92.44 529 GLU A CA 1
ATOM 4084 C C . GLU A 1 529 ? -32.515 -26.884 -5.609 1.00 92.44 529 GLU A C 1
ATOM 4086 O O . GLU A 1 529 ? -32.307 -25.782 -5.116 1.00 92.44 529 GLU A O 1
AT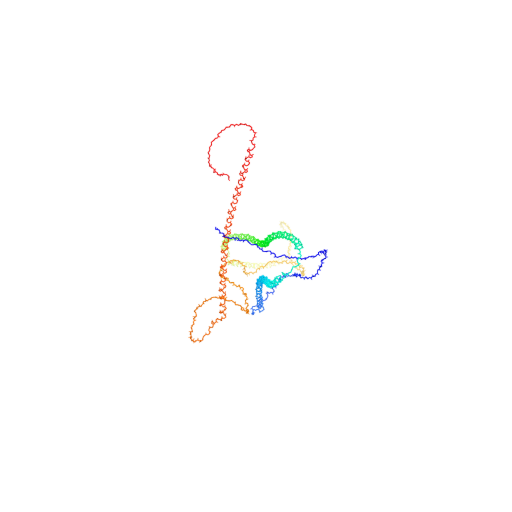OM 4091 N N . VAL A 1 530 ? -33.586 -27.101 -6.379 1.00 94.94 530 VAL A N 1
ATOM 4092 C CA . VAL A 1 530 ? -34.572 -26.056 -6.705 1.00 94.94 530 VAL A CA 1
ATOM 4093 C C . VAL A 1 530 ? -35.299 -25.549 -5.454 1.00 94.94 530 VAL A C 1
ATOM 4095 O O . VAL A 1 530 ? -35.516 -24.344 -5.326 1.00 94.94 530 VAL A O 1
ATOM 4098 N N . VAL A 1 531 ? -35.648 -26.422 -4.502 1.00 94.31 531 VAL A N 1
ATOM 4099 C CA . VAL A 1 531 ? -36.240 -26.009 -3.216 1.00 94.31 531 VAL A CA 1
ATOM 4100 C C . VAL A 1 531 ? -35.224 -25.246 -2.357 1.00 94.31 531 VAL A C 1
ATOM 4102 O O . VAL A 1 531 ? -35.555 -24.182 -1.832 1.00 94.31 531 VAL A O 1
ATOM 4105 N N . ALA A 1 532 ? -33.979 -25.720 -2.267 1.00 94.12 532 ALA A N 1
ATOM 4106 C CA . ALA A 1 532 ? -32.907 -25.046 -1.536 1.00 94.12 532 ALA A CA 1
ATOM 4107 C C . ALA A 1 532 ? -32.564 -23.673 -2.141 1.00 94.12 532 ALA A C 1
ATOM 4109 O O . ALA A 1 532 ? -32.415 -22.702 -1.405 1.00 94.12 532 ALA A O 1
ATOM 4110 N N . LEU A 1 533 ? -32.514 -23.559 -3.472 1.00 92.94 533 LEU A N 1
ATOM 4111 C CA . LEU A 1 533 ? -32.283 -22.304 -4.192 1.00 92.94 533 LEU A CA 1
ATOM 4112 C C . LEU A 1 533 ? -33.445 -21.319 -4.027 1.00 92.94 533 LEU A C 1
ATOM 4114 O O . LEU A 1 533 ? -33.195 -20.127 -3.874 1.00 92.94 533 LEU A O 1
ATOM 4118 N N . ARG A 1 534 ? -34.701 -21.790 -3.999 1.00 94.25 534 ARG A N 1
ATOM 4119 C CA . ARG A 1 534 ? -35.864 -20.945 -3.665 1.00 94.25 534 ARG A CA 1
ATOM 4120 C C . ARG A 1 534 ? -35.790 -20.433 -2.227 1.00 94.25 534 ARG A C 1
ATOM 4122 O O . ARG A 1 534 ? -35.993 -19.242 -2.011 1.00 94.25 534 ARG A O 1
ATOM 4129 N N . LYS A 1 535 ? -35.447 -21.294 -1.260 1.00 95.12 535 LYS A N 1
ATOM 4130 C CA . LYS A 1 535 ? -35.287 -20.905 0.152 1.00 95.12 535 LYS A CA 1
ATOM 4131 C C . LYS A 1 535 ? -34.146 -19.896 0.330 1.00 95.12 535 LYS A C 1
ATOM 4133 O O . LYS A 1 535 ? -34.374 -18.824 0.872 1.00 95.12 535 LYS A O 1
ATOM 4138 N N . ALA A 1 536 ? -32.970 -20.183 -0.228 1.00 93.75 536 ALA A N 1
ATOM 4139 C CA . ALA A 1 536 ? -31.809 -19.291 -0.202 1.00 93.75 536 ALA A CA 1
ATOM 4140 C C . ALA A 1 536 ? -31.997 -18.004 -1.033 1.00 93.75 536 ALA A C 1
ATOM 4142 O O . ALA A 1 536 ? -31.264 -17.035 -0.836 1.00 93.75 536 ALA A O 1
ATOM 4143 N N . GLY A 1 537 ? -32.947 -17.987 -1.974 1.00 95.44 537 GLY A N 1
ATOM 4144 C CA . GLY A 1 537 ? -33.446 -16.774 -2.621 1.00 95.44 537 GLY A CA 1
ATOM 4145 C C . GLY A 1 537 ? -34.256 -15.936 -1.637 1.00 95.44 537 GLY A C 1
ATOM 4146 O O . GLY A 1 537 ? -33.850 -14.829 -1.307 1.00 95.44 537 GLY A O 1
ATOM 4147 N N . HIS A 1 538 ? -35.314 -16.512 -1.064 1.00 96.19 538 HIS A N 1
ATOM 4148 C CA . HIS A 1 538 ? -36.199 -15.808 -0.133 1.00 96.19 538 HIS A CA 1
ATOM 4149 C C . HIS A 1 538 ? -35.471 -15.294 1.127 1.00 96.19 538 HIS A C 1
ATOM 4151 O O . HIS A 1 538 ? -35.752 -14.190 1.593 1.00 96.19 538 HIS A O 1
ATOM 4157 N N . GLU A 1 539 ? -34.491 -16.046 1.641 1.00 94.50 539 GLU A N 1
ATOM 4158 C CA . GLU A 1 539 ? -33.589 -15.625 2.726 1.00 94.50 539 GLU A CA 1
ATOM 4159 C C . GLU A 1 539 ? -32.714 -14.423 2.336 1.00 94.50 539 GLU A C 1
ATOM 4161 O O . GLU A 1 539 ? -32.457 -13.548 3.163 1.00 94.50 539 GLU A O 1
ATOM 4166 N N . LYS A 1 540 ? -32.270 -14.342 1.073 1.00 95.62 540 LYS A N 1
ATOM 4167 C CA . LYS A 1 540 ? -31.542 -13.173 0.558 1.00 95.62 540 LYS A CA 1
ATOM 4168 C C . LYS A 1 540 ? -32.463 -11.983 0.352 1.00 95.62 540 LYS A C 1
ATOM 4170 O O . LYS A 1 540 ? -32.063 -10.888 0.719 1.00 95.62 540 LYS A O 1
ATOM 4175 N N . ASP A 1 541 ? -33.664 -12.189 -0.176 1.00 95.62 541 ASP A N 1
ATOM 4176 C CA . ASP A 1 541 ? -34.644 -11.121 -0.389 1.00 95.62 541 ASP A CA 1
ATOM 4177 C C . ASP A 1 541 ? -35.061 -10.489 0.950 1.00 95.62 541 ASP A C 1
ATOM 4179 O O . ASP A 1 541 ? -35.079 -9.265 1.081 1.00 95.62 541 ASP A O 1
ATOM 4183 N N . GLN A 1 542 ? -35.273 -11.312 1.986 1.00 96.94 542 GLN A N 1
ATOM 4184 C CA . GLN A 1 542 ? -35.473 -10.832 3.356 1.00 96.94 542 GLN A CA 1
ATOM 4185 C C . GLN A 1 542 ? -34.227 -10.096 3.873 1.00 96.94 542 GLN A C 1
ATOM 4187 O O . GLN A 1 542 ? -34.332 -8.958 4.314 1.00 96.94 542 GLN A O 1
ATOM 4192 N N . SER A 1 543 ? -33.030 -10.676 3.725 1.00 95.62 543 SER A N 1
ATOM 4193 C CA . SER A 1 543 ? -31.783 -10.034 4.166 1.00 95.62 543 SER A CA 1
ATOM 4194 C C . SER A 1 543 ? -31.433 -8.750 3.395 1.00 95.62 543 SER A C 1
ATOM 4196 O O . SER A 1 543 ? -30.626 -7.955 3.877 1.00 95.62 543 SER A O 1
ATOM 4198 N N . ILE A 1 544 ? -31.968 -8.538 2.190 1.00 95.81 544 ILE A N 1
ATOM 4199 C CA . ILE A 1 544 ? -31.880 -7.269 1.455 1.00 95.81 544 ILE A CA 1
ATOM 4200 C C . ILE A 1 544 ? -32.835 -6.262 2.096 1.00 95.81 544 ILE A C 1
ATOM 4202 O O . ILE A 1 544 ? -32.380 -5.198 2.505 1.00 95.81 544 ILE A O 1
ATOM 4206 N N . LYS A 1 545 ? -34.101 -6.640 2.308 1.00 97.19 545 LYS A N 1
ATOM 4207 C CA . LYS A 1 545 ? -35.088 -5.795 2.989 1.00 97.19 545 LYS A CA 1
ATOM 4208 C C . LYS A 1 545 ? -34.618 -5.341 4.379 1.00 97.19 545 LYS A C 1
ATOM 4210 O O . LYS A 1 545 ? -34.667 -4.153 4.670 1.00 97.19 545 LYS A O 1
ATOM 4215 N N . ASP A 1 546 ? -34.074 -6.249 5.190 1.00 96.38 546 ASP A N 1
ATOM 4216 C CA . ASP A 1 546 ? -33.533 -5.931 6.522 1.00 96.38 546 ASP A CA 1
ATOM 4217 C C . ASP A 1 546 ? -32.397 -4.885 6.456 1.00 96.38 546 ASP A C 1
ATOM 4219 O O . ASP A 1 546 ? -32.205 -4.092 7.381 1.00 96.38 546 ASP A O 1
ATOM 4223 N N . LYS A 1 547 ? -31.626 -4.871 5.355 1.00 96.69 547 LYS A N 1
ATOM 4224 C CA . LYS A 1 547 ? -30.572 -3.875 5.107 1.00 96.69 547 LYS A CA 1
ATOM 4225 C C . LYS A 1 547 ? -31.141 -2.558 4.594 1.00 96.69 547 LYS A C 1
ATOM 4227 O O . LYS A 1 547 ? -30.638 -1.520 5.010 1.00 96.69 547 LYS A O 1
ATOM 4232 N N . ASP A 1 548 ? -32.167 -2.579 3.751 1.00 97.25 548 ASP A N 1
ATOM 4233 C CA . ASP A 1 548 ? -32.840 -1.367 3.273 1.00 97.25 548 ASP A CA 1
ATOM 4234 C C . ASP A 1 548 ? -33.548 -0.637 4.430 1.00 97.25 548 ASP A C 1
ATOM 4236 O O . ASP A 1 548 ? -33.358 0.569 4.601 1.00 97.25 548 ASP A O 1
ATOM 4240 N N . ASP A 1 549 ? -34.238 -1.372 5.311 1.00 97.44 549 ASP A N 1
ATOM 4241 C CA . ASP A 1 549 ? -34.825 -0.848 6.554 1.00 97.44 549 ASP A CA 1
ATOM 4242 C C . ASP A 1 549 ? -33.731 -0.249 7.475 1.00 97.44 549 ASP A C 1
ATOM 4244 O O . ASP A 1 549 ? -33.887 0.840 8.044 1.00 97.44 549 ASP A O 1
ATOM 4248 N N . ALA A 1 550 ? -32.568 -0.907 7.583 1.00 97.19 550 ALA A N 1
ATOM 4249 C CA . ALA A 1 550 ? -31.420 -0.384 8.330 1.00 97.19 550 ALA A CA 1
ATOM 4250 C C . ALA A 1 550 ? -30.794 0.869 7.683 1.00 97.19 550 ALA A C 1
ATOM 4252 O O . ALA A 1 550 ? -30.391 1.790 8.401 1.00 97.19 550 ALA A O 1
ATOM 4253 N N . ILE A 1 551 ? -30.736 0.942 6.350 1.00 96.12 551 ILE A N 1
ATOM 4254 C CA . ILE A 1 551 ? -30.271 2.112 5.590 1.00 96.12 551 ILE A CA 1
ATOM 4255 C C . ILE A 1 551 ? -31.228 3.291 5.794 1.00 96.12 551 ILE A C 1
ATOM 4257 O O . ILE A 1 551 ? -30.764 4.401 6.053 1.00 96.12 551 ILE A O 1
ATOM 4261 N N . GLU A 1 552 ? -32.545 3.071 5.768 1.00 97.50 552 GLU A N 1
ATOM 4262 C CA . GLU A 1 552 ? -33.535 4.121 6.036 1.00 97.50 552 GLU A CA 1
ATOM 4263 C C . GLU A 1 552 ? -33.403 4.657 7.475 1.00 97.50 552 GLU A C 1
ATOM 4265 O O . GLU A 1 552 ? -33.402 5.870 7.709 1.00 97.50 552 GLU A O 1
ATOM 4270 N N . MET A 1 553 ? -33.202 3.769 8.454 1.00 97.00 553 MET A N 1
ATOM 4271 C CA . MET A 1 553 ? -32.968 4.152 9.851 1.00 97.00 553 MET A CA 1
ATOM 4272 C C . MET A 1 553 ? -31.629 4.874 10.064 1.00 97.00 553 MET A C 1
ATOM 4274 O O . MET A 1 553 ? -31.545 5.776 10.904 1.00 97.00 553 MET A O 1
ATOM 4278 N N . LEU A 1 554 ? -30.584 4.539 9.301 1.00 95.75 554 LEU A N 1
ATOM 4279 C CA . LEU A 1 554 ? -29.327 5.292 9.288 1.00 95.75 554 LEU A CA 1
ATOM 4280 C C . LEU A 1 554 ? -29.497 6.665 8.624 1.00 95.75 554 LEU A C 1
ATOM 4282 O O . LEU A 1 554 ? -29.012 7.652 9.174 1.00 95.75 554 LEU A O 1
ATOM 4286 N N . ALA A 1 555 ? -30.244 6.768 7.523 1.00 96.81 555 ALA A N 1
ATOM 4287 C CA . ALA A 1 555 ? -30.555 8.041 6.874 1.00 96.81 555 ALA A CA 1
ATOM 4288 C C . ALA A 1 555 ? -31.329 8.982 7.813 1.00 96.81 555 ALA A C 1
ATOM 4290 O O . ALA A 1 555 ? -30.936 10.136 7.983 1.00 96.81 555 ALA A O 1
ATOM 4291 N N . LYS A 1 556 ? -32.350 8.474 8.521 1.00 96.81 556 LYS A N 1
ATOM 4292 C CA . LYS A 1 556 ? -33.080 9.216 9.569 1.00 96.81 556 LYS A CA 1
ATOM 4293 C C . LYS A 1 556 ? -32.148 9.696 10.692 1.00 96.81 556 LYS A C 1
ATOM 4295 O O . LYS A 1 556 ? -32.268 10.836 11.145 1.00 96.81 556 LYS A O 1
ATOM 4300 N N . LYS A 1 557 ? -31.173 8.880 11.117 1.00 97.25 557 LYS A N 1
ATOM 4301 C CA . LYS A 1 557 ? -30.163 9.279 12.121 1.00 97.25 557 LYS A CA 1
ATOM 4302 C C . LYS A 1 557 ? -29.212 10.357 11.592 1.00 97.25 557 LYS A C 1
ATOM 4304 O O . LYS A 1 557 ? -28.944 11.316 12.311 1.00 97.25 557 LYS A O 1
ATOM 4309 N N . VAL A 1 558 ? -28.749 10.242 10.347 1.00 97.62 558 VAL A N 1
ATOM 4310 C CA . VAL A 1 558 ? -27.894 11.246 9.687 1.00 97.62 558 VAL A CA 1
ATOM 4311 C C . VAL A 1 558 ? -28.638 12.569 9.504 1.00 97.62 558 VAL A C 1
ATOM 4313 O O . VAL A 1 558 ? -28.081 13.617 9.821 1.00 97.62 558 VAL A O 1
ATOM 4316 N N . GLU A 1 559 ? -29.905 12.555 9.085 1.00 96.44 559 GLU A N 1
ATOM 4317 C CA . GLU A 1 559 ? -30.724 13.769 8.979 1.00 96.44 559 GLU A CA 1
ATOM 4318 C C . GLU A 1 559 ? -30.926 14.432 10.356 1.00 96.44 559 GLU A C 1
ATOM 4320 O O . GLU A 1 559 ? -30.790 15.649 10.496 1.00 96.44 559 GLU A O 1
ATOM 4325 N N . THR A 1 560 ? -31.177 13.629 11.396 1.00 96.50 560 THR A N 1
ATOM 4326 C CA . THR A 1 560 ? -31.313 14.104 12.784 1.00 96.50 560 THR A CA 1
ATOM 4327 C C . THR A 1 560 ? -30.020 14.742 13.303 1.00 96.50 560 THR A C 1
ATOM 4329 O O . THR A 1 560 ? -30.053 15.856 13.827 1.00 96.50 560 THR A O 1
ATOM 4332 N N . LEU A 1 561 ? -28.869 14.088 13.104 1.00 96.06 561 LEU A N 1
ATOM 4333 C CA . LEU A 1 561 ? -27.552 14.637 13.448 1.00 96.06 561 LEU A CA 1
ATOM 4334 C C . LEU A 1 561 ? -27.241 15.911 12.651 1.00 96.06 561 LEU A C 1
ATOM 4336 O O . LEU A 1 561 ? -26.774 16.886 13.229 1.00 96.06 561 LEU A O 1
ATOM 4340 N N . THR A 1 562 ? -27.567 15.947 11.357 1.00 96.25 562 THR A N 1
ATOM 4341 C CA . THR A 1 562 ? -27.379 17.136 10.506 1.00 96.25 562 THR A CA 1
ATOM 4342 C C . THR A 1 562 ? -28.177 18.329 11.040 1.00 96.25 562 THR A C 1
ATOM 4344 O O . THR A 1 562 ? -27.632 19.424 11.174 1.00 96.25 562 THR A O 1
ATOM 4347 N N . LYS A 1 563 ? -29.444 18.118 11.427 1.00 96.69 563 LYS A N 1
ATOM 4348 C CA . LYS A 1 563 ? -30.284 19.144 12.070 1.00 96.69 563 LYS A CA 1
ATOM 4349 C C . LYS A 1 563 ? -29.699 19.603 13.413 1.00 96.69 563 LYS A C 1
ATOM 4351 O O . LYS A 1 563 ? -29.659 20.805 13.672 1.00 96.69 563 LYS A O 1
ATOM 4356 N N . ALA A 1 564 ? -29.202 18.682 14.242 1.00 94.50 564 ALA A N 1
ATOM 4357 C CA . ALA A 1 564 ? -28.563 19.012 15.518 1.00 94.50 564 ALA A CA 1
ATOM 4358 C C . ALA A 1 564 ? -27.282 19.849 15.330 1.00 94.50 564 ALA A C 1
ATOM 4360 O O . ALA A 1 564 ? -27.153 20.908 15.943 1.00 94.50 564 ALA A O 1
ATOM 4361 N N . MET A 1 565 ? -26.390 19.441 14.420 1.00 93.31 565 MET A N 1
ATOM 4362 C CA . MET A 1 565 ? -25.173 20.182 14.063 1.00 93.31 565 MET A CA 1
ATOM 4363 C C . MET A 1 565 ? -25.485 21.570 13.491 1.00 93.31 565 MET A C 1
ATOM 4365 O O . MET A 1 565 ? -24.784 22.536 13.788 1.00 93.31 565 MET A O 1
ATOM 4369 N N . GLU A 1 566 ? -26.547 21.715 12.693 1.00 95.25 566 GLU A N 1
ATOM 4370 C CA . GLU A 1 566 ? -26.943 23.024 12.168 1.00 95.25 566 GLU A CA 1
ATOM 4371 C C . GLU A 1 566 ? -27.478 23.949 13.279 1.00 95.25 566 GLU A C 1
ATOM 4373 O O . GLU A 1 566 ? -27.178 25.147 13.289 1.00 95.25 566 GLU A O 1
ATOM 4378 N N . VAL A 1 567 ? -28.222 23.408 14.252 1.00 95.69 567 VAL A N 1
ATOM 4379 C CA . VAL A 1 567 ? -28.676 24.140 15.448 1.00 95.69 567 VAL A CA 1
ATOM 4380 C C . VAL A 1 567 ? -27.497 24.532 16.343 1.00 95.69 567 VAL A C 1
ATOM 4382 O O . VAL A 1 567 ? -27.440 25.680 16.788 1.00 95.69 567 VAL A O 1
ATOM 4385 N N . GLU A 1 568 ? -26.529 23.641 16.555 1.00 93.88 568 GLU A N 1
ATOM 4386 C CA . GLU A 1 568 ? -25.302 23.919 17.308 1.00 93.88 568 GLU A CA 1
ATOM 4387 C C . GLU A 1 568 ? -24.447 24.993 16.620 1.00 93.88 568 GLU A C 1
ATOM 4389 O O . GLU A 1 568 ? -24.088 25.990 17.247 1.00 93.88 568 GLU A O 1
ATOM 4394 N N . ALA A 1 569 ? -24.215 24.887 15.309 1.00 93.56 569 ALA A N 1
ATOM 4395 C CA . ALA A 1 569 ? -23.511 25.912 14.541 1.00 93.56 569 ALA A CA 1
ATOM 4396 C C . ALA A 1 569 ? -24.241 27.270 14.585 1.00 93.56 569 ALA A C 1
ATOM 4398 O O . ALA A 1 569 ? -23.605 28.323 14.688 1.00 93.56 569 ALA A O 1
ATOM 4399 N N . LYS A 1 570 ? -25.583 27.273 14.565 1.00 94.81 570 LYS A N 1
ATOM 4400 C CA . LYS A 1 570 ? -26.407 28.477 14.780 1.00 94.81 570 LYS A CA 1
ATOM 4401 C C . LYS A 1 570 ? -26.333 28.996 16.223 1.00 94.81 570 LYS A C 1
ATOM 4403 O O . LYS A 1 570 ? -26.463 30.204 16.413 1.00 94.81 570 LYS A O 1
ATOM 4408 N N . LYS A 1 571 ? -26.134 28.147 17.238 1.00 94.25 571 LYS A N 1
ATOM 4409 C CA . LYS A 1 571 ? -25.874 28.567 18.628 1.00 94.25 571 LYS A CA 1
ATOM 4410 C C . LYS A 1 571 ? -24.496 29.221 18.728 1.00 94.25 571 LYS A C 1
ATOM 4412 O O . LYS A 1 571 ? -24.423 30.390 19.087 1.00 94.25 571 LYS A O 1
ATOM 4417 N N . MET A 1 572 ? -23.441 28.521 18.309 1.00 93.88 572 MET A N 1
ATOM 4418 C CA . MET A 1 572 ? -22.054 28.992 18.364 1.00 93.88 572 MET A CA 1
ATOM 4419 C C . MET A 1 572 ? -21.868 30.336 17.644 1.00 93.88 572 MET A C 1
ATOM 4421 O O . MET A 1 572 ? -21.232 31.234 18.183 1.00 93.88 572 MET A O 1
ATOM 4425 N N . ARG A 1 573 ? -22.494 30.542 16.474 1.00 93.50 573 ARG A N 1
ATOM 4426 C CA . ARG A 1 573 ? -22.470 31.846 15.776 1.00 93.50 573 ARG A CA 1
ATOM 4427 C C . ARG A 1 573 ? -23.110 32.986 16.582 1.00 93.50 573 ARG A C 1
ATOM 4429 O O . ARG A 1 573 ? -22.626 34.110 16.509 1.00 93.50 573 ARG A O 1
ATOM 4436 N N . ARG A 1 574 ? -24.181 32.723 17.343 1.00 93.38 574 ARG A N 1
ATOM 4437 C CA . ARG A 1 574 ? -24.799 33.722 18.240 1.00 93.38 574 ARG A CA 1
ATOM 4438 C C . ARG A 1 574 ? -23.939 33.979 19.476 1.00 93.38 574 ARG A C 1
ATOM 4440 O O . ARG A 1 574 ? -23.866 35.115 19.922 1.00 93.38 574 ARG A O 1
ATOM 4447 N N . GLU A 1 575 ? -23.299 32.939 19.998 1.00 91.88 575 GLU A N 1
ATOM 4448 C CA . GLU A 1 575 ? -22.404 32.989 21.160 1.00 91.88 575 GLU A CA 1
ATOM 4449 C C . GLU A 1 575 ? -21.148 33.822 20.844 1.00 91.88 575 GLU A C 1
ATOM 4451 O O . GLU A 1 575 ? -20.843 34.770 21.563 1.00 91.88 575 GLU A O 1
ATOM 4456 N N . VAL A 1 576 ? -20.521 33.592 19.682 1.00 91.62 576 VAL A N 1
ATOM 4457 C CA . VAL A 1 576 ? -19.434 34.435 19.151 1.00 91.62 576 VAL A CA 1
ATOM 4458 C C . VAL A 1 576 ? -19.896 35.881 18.946 1.00 91.62 576 VAL A C 1
ATOM 4460 O O . VAL A 1 576 ? -19.240 36.792 19.439 1.00 91.62 576 VAL A O 1
ATOM 4463 N N . ALA A 1 577 ? -21.046 36.118 18.304 1.00 92.00 577 ALA A N 1
ATOM 4464 C CA . ALA A 1 577 ? -21.561 37.477 18.099 1.00 92.00 577 ALA A CA 1
ATOM 4465 C C . ALA A 1 577 ? -21.920 38.205 19.417 1.00 92.00 577 ALA A C 1
ATOM 4467 O O . ALA A 1 577 ? -21.853 39.434 19.487 1.00 92.00 577 ALA A O 1
ATOM 4468 N N . ALA A 1 578 ? -22.288 37.468 20.472 1.00 91.19 578 ALA A N 1
ATOM 4469 C CA . ALA A 1 578 ? -22.480 38.019 21.812 1.00 91.19 578 ALA A CA 1
ATOM 4470 C C . ALA A 1 578 ? -21.136 38.408 22.448 1.00 91.19 578 ALA A C 1
ATOM 4472 O O . ALA A 1 578 ? -20.989 39.551 22.880 1.00 91.19 578 ALA A O 1
ATOM 4473 N N . MET A 1 579 ? -20.133 37.524 22.407 1.00 87.44 579 MET A N 1
ATOM 4474 C CA . MET A 1 579 ? -18.777 37.829 22.882 1.00 87.44 579 MET A CA 1
ATOM 4475 C C . MET A 1 579 ? -18.140 39.001 22.121 1.00 87.44 579 MET A C 1
ATOM 4477 O O . MET A 1 579 ? -17.527 39.869 22.734 1.00 87.44 579 MET A O 1
ATOM 4481 N N . GLU A 1 580 ? -18.311 39.089 20.799 1.00 87.62 580 GLU A N 1
ATOM 4482 C CA . GLU A 1 580 ? -17.847 40.232 20.000 1.00 87.62 580 GLU A CA 1
ATOM 4483 C C . GLU A 1 580 ? -18.514 41.542 20.438 1.00 87.62 580 GLU A C 1
ATOM 4485 O O . GLU A 1 580 ? -17.849 42.577 20.526 1.00 87.62 580 GLU A O 1
ATOM 4490 N N . LYS A 1 581 ? -19.812 41.503 20.771 1.00 89.00 581 LYS A N 1
ATOM 4491 C CA . LYS A 1 581 ? -20.555 42.657 21.290 1.00 89.00 581 LYS A CA 1
ATOM 4492 C C . LYS A 1 581 ? -20.090 43.062 22.693 1.00 89.00 581 LYS A C 1
ATOM 4494 O O . LYS A 1 581 ? -19.978 44.258 22.956 1.00 89.00 581 LYS A O 1
ATOM 4499 N N . GLU A 1 582 ? -19.786 42.110 23.571 1.00 86.06 582 GLU A N 1
ATOM 4500 C CA . GLU A 1 582 ? -19.224 42.376 24.904 1.00 86.06 582 GLU A CA 1
ATOM 4501 C C . GLU A 1 582 ? -17.798 42.938 24.812 1.00 86.06 582 GLU A C 1
ATOM 4503 O O . GLU A 1 582 ? -17.499 43.966 25.416 1.00 86.06 582 GLU A O 1
ATOM 4508 N N . VAL A 1 583 ? -16.940 42.362 23.966 1.00 85.38 583 VAL A N 1
ATOM 4509 C CA . VAL A 1 583 ? -15.589 42.880 23.688 1.00 85.38 583 VAL A CA 1
ATOM 4510 C C . VAL A 1 583 ? -15.641 44.280 23.062 1.00 85.38 583 VAL A C 1
ATOM 4512 O O . VAL A 1 583 ? -14.794 45.121 23.370 1.00 85.38 583 VAL A O 1
ATOM 4515 N N . ALA A 1 584 ? -16.633 44.573 22.216 1.00 84.50 584 ALA A N 1
ATOM 4516 C CA . ALA A 1 584 ? -16.871 45.922 21.705 1.00 84.50 584 ALA A CA 1
ATOM 4517 C C . ALA A 1 584 ? -17.349 46.885 22.808 1.00 84.50 584 ALA A C 1
ATOM 4519 O O . ALA A 1 584 ? -16.849 48.008 22.885 1.00 84.50 584 ALA A O 1
ATOM 4520 N N . ALA A 1 585 ? -18.250 46.448 23.694 1.00 81.12 585 ALA A N 1
ATOM 4521 C CA . ALA A 1 585 ? -18.711 47.239 24.833 1.00 81.12 585 ALA A CA 1
ATOM 4522 C C . ALA A 1 585 ? -17.561 47.575 25.798 1.00 81.12 585 ALA A C 1
ATOM 4524 O O . ALA A 1 585 ? -17.371 48.748 26.109 1.00 81.12 585 ALA A O 1
ATOM 4525 N N . MET A 1 586 ? -16.720 46.600 26.166 1.00 80.12 586 MET A N 1
ATOM 4526 C CA . MET A 1 586 ? -15.526 46.817 26.999 1.00 80.12 586 MET A CA 1
ATOM 4527 C C . MET A 1 586 ? -14.529 47.806 26.375 1.00 80.12 586 MET A C 1
ATOM 4529 O O . MET A 1 586 ? -13.855 48.547 27.090 1.00 80.12 586 MET A O 1
ATOM 4533 N N . ARG A 1 587 ? -14.410 47.842 25.039 1.00 79.81 587 ARG A N 1
ATOM 4534 C CA . ARG A 1 587 ? -13.576 48.839 24.341 1.00 79.81 587 ARG A CA 1
ATOM 4535 C C . ARG A 1 587 ? -14.170 50.242 24.475 1.00 79.81 587 ARG A C 1
ATOM 4537 O O . ARG A 1 587 ? -13.453 51.152 24.875 1.00 79.81 587 ARG A O 1
ATOM 4544 N N . VAL A 1 588 ? -15.474 50.402 24.238 1.00 76.25 588 VAL A N 1
ATOM 4545 C CA . VAL A 1 588 ? -16.179 51.689 24.405 1.00 76.25 588 VAL A CA 1
ATOM 4546 C C . VAL A 1 588 ? -16.163 52.164 25.864 1.00 76.25 588 VAL A C 1
ATOM 4548 O O . VAL A 1 588 ? -15.978 53.352 26.117 1.00 76.25 588 VAL A O 1
ATOM 4551 N N . GLU A 1 589 ? -16.295 51.252 26.827 1.00 70.19 589 GLU A N 1
ATOM 4552 C CA . GLU A 1 589 ? -16.180 51.535 28.261 1.00 70.19 589 GLU A CA 1
ATOM 4553 C C . GLU A 1 589 ? -14.770 52.021 28.624 1.00 70.19 589 GLU A C 1
ATOM 4555 O O . GLU A 1 589 ? -14.623 53.068 29.253 1.00 70.19 589 GLU A O 1
ATOM 4560 N N . LYS A 1 590 ? -13.722 51.338 28.148 1.00 72.25 590 LYS A N 1
ATOM 4561 C CA . LYS A 1 590 ? -12.317 51.740 28.328 1.00 72.25 590 LYS A CA 1
ATOM 4562 C C . LYS A 1 590 ? -11.992 53.087 27.666 1.00 72.25 590 LYS A C 1
ATOM 4564 O O . LYS A 1 590 ? -11.226 53.884 28.218 1.00 72.25 590 LYS A O 1
ATOM 4569 N N . ASP A 1 591 ? -12.597 53.383 26.520 1.00 68.62 591 ASP A N 1
ATOM 4570 C CA . ASP A 1 591 ? -12.480 54.685 25.857 1.00 68.62 591 ASP A CA 1
ATOM 4571 C C . ASP A 1 591 ? -13.227 55.786 26.636 1.00 68.62 591 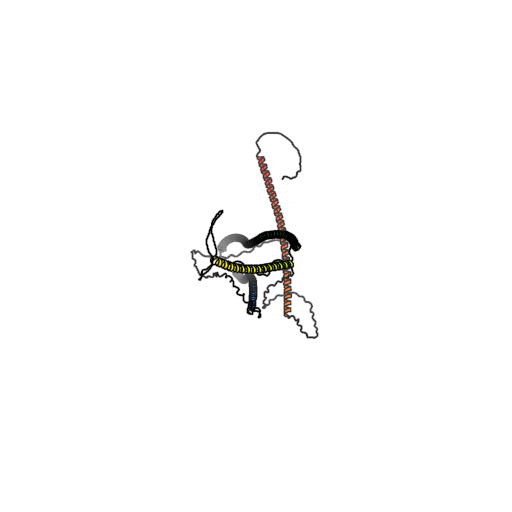ASP A C 1
ATOM 4573 O O . ASP A 1 591 ? -12.726 56.905 26.768 1.00 68.62 591 ASP A O 1
ATOM 4577 N N . HIS A 1 592 ? -14.373 55.475 27.252 1.00 66.56 592 HIS A N 1
ATOM 4578 C CA . HIS A 1 592 ? -15.062 56.380 28.178 1.00 66.56 592 HIS A CA 1
ATOM 4579 C C . HIS A 1 592 ? -14.279 56.612 29.478 1.00 66.56 592 HIS A C 1
ATOM 4581 O O . HIS A 1 592 ? -14.177 57.749 29.942 1.00 66.56 592 HIS A O 1
ATOM 4587 N N . GLU A 1 593 ? -13.694 55.569 30.062 1.00 62.94 593 GLU A N 1
ATOM 4588 C CA . GLU A 1 593 ? -12.927 55.652 31.304 1.00 62.94 593 GLU A CA 1
ATOM 4589 C C . GLU A 1 593 ? -11.624 56.445 31.101 1.00 62.94 593 GLU A C 1
ATOM 4591 O O . GLU A 1 593 ? -11.292 57.336 31.889 1.00 62.94 593 GLU A O 1
ATOM 4596 N N . SER A 1 594 ? -10.920 56.210 29.989 1.00 59.31 594 SER A N 1
ATOM 4597 C CA . SER A 1 594 ? -9.726 56.977 29.615 1.00 59.31 594 SER A CA 1
ATOM 4598 C C . SER A 1 594 ? -10.042 58.426 29.214 1.00 59.31 594 SER A C 1
ATOM 4600 O O . SER A 1 594 ? -9.247 59.324 29.504 1.00 59.31 594 SER A O 1
ATOM 4602 N N . ARG A 1 595 ? -11.223 58.701 28.639 1.00 61.38 595 ARG A N 1
ATOM 4603 C CA . ARG A 1 595 ? -11.717 60.071 28.417 1.00 61.38 595 ARG A CA 1
ATOM 4604 C C . ARG A 1 595 ? -12.040 60.777 29.737 1.00 61.38 595 ARG A C 1
ATOM 4606 O O . ARG A 1 595 ? -11.627 61.922 29.912 1.00 61.38 595 ARG A O 1
ATOM 4613 N N . SER A 1 596 ? -12.680 60.101 30.690 1.00 57.00 596 SER A N 1
ATOM 4614 C CA . SER A 1 596 ? -12.934 60.631 32.040 1.00 57.00 596 SER A CA 1
ATOM 4615 C C . SER A 1 596 ? -11.633 60.961 32.784 1.00 57.00 596 SER A C 1
ATOM 4617 O O . SER A 1 596 ? -11.509 62.050 33.345 1.00 57.00 596 SER A O 1
ATOM 4619 N N . LYS A 1 597 ? -10.613 60.096 32.684 1.00 58.75 597 LYS A N 1
ATOM 4620 C CA . LYS A 1 597 ? -9.262 60.326 33.239 1.00 58.75 597 LYS A CA 1
ATOM 4621 C C . LYS A 1 597 ? -8.510 61.507 32.599 1.00 58.75 597 LYS A C 1
ATOM 4623 O O . LYS A 1 597 ? -7.560 62.011 33.192 1.00 58.75 597 LYS A O 1
ATOM 4628 N N . ARG A 1 598 ? -8.929 61.999 31.422 1.00 55.19 598 ARG A N 1
ATOM 4629 C CA . ARG A 1 598 ? -8.428 63.270 30.852 1.00 55.19 598 ARG A CA 1
ATOM 4630 C C . ARG A 1 598 ? -9.143 64.500 31.417 1.00 55.19 598 ARG A C 1
ATOM 4632 O O . ARG A 1 598 ? -8.502 65.533 31.571 1.00 55.19 598 ARG A O 1
ATOM 4639 N N . PHE A 1 599 ? -10.427 64.400 31.767 1.00 52.41 599 PHE A N 1
ATOM 4640 C CA . PHE A 1 599 ? -11.177 65.510 32.373 1.00 52.41 599 PHE A CA 1
ATOM 4641 C C . PHE A 1 599 ? -10.870 65.721 33.866 1.00 52.41 599 PHE A C 1
ATOM 4643 O O . PHE A 1 599 ? -10.997 66.842 34.353 1.00 52.41 599 PHE A O 1
ATOM 4650 N N . SER A 1 600 ? -10.414 64.695 34.593 1.00 51.22 600 SER A N 1
ATOM 4651 C CA . SER A 1 600 ? -10.040 64.826 36.012 1.00 51.22 600 SER A CA 1
ATOM 4652 C C . SER A 1 600 ? -8.764 65.645 36.263 1.00 51.22 600 SER A C 1
ATOM 4654 O O . SER A 1 600 ? -8.586 66.153 37.366 1.00 51.22 600 SER A O 1
ATOM 4656 N N . ASN A 1 601 ? -7.891 65.807 35.260 1.00 49.41 601 ASN A N 1
ATOM 4657 C CA . ASN A 1 601 ? -6.557 66.407 35.419 1.00 49.41 601 ASN A CA 1
ATOM 4658 C C . ASN A 1 601 ? -6.450 67.897 35.026 1.00 49.41 601 ASN A C 1
ATOM 4660 O O . ASN A 1 601 ? -5.341 68.415 34.918 1.00 49.41 601 ASN A O 1
ATOM 4664 N N . GLN A 1 602 ? -7.565 68.613 34.831 1.00 48.16 602 GLN A N 1
ATOM 4665 C CA . GLN A 1 602 ? -7.553 70.056 34.527 1.00 48.16 602 GLN A CA 1
ATOM 4666 C C . GLN A 1 602 ? -8.388 70.892 35.510 1.00 48.16 602 GLN A C 1
ATOM 4668 O O . GLN A 1 602 ? -9.450 71.417 35.182 1.00 48.16 602 GLN A O 1
ATOM 4673 N N . LYS A 1 603 ? -7.841 71.090 36.716 1.00 41.06 603 LYS A N 1
ATOM 4674 C CA . LYS A 1 603 ? -8.193 72.203 37.615 1.00 41.06 603 LYS A CA 1
ATOM 4675 C C . LYS A 1 603 ? -6.932 72.816 38.232 1.00 41.06 603 LYS A C 1
ATOM 4677 O O . LYS A 1 603 ? -6.485 72.345 39.272 1.00 41.06 603 LYS A O 1
ATOM 4682 N N . ASN A 1 604 ? -6.381 73.833 37.551 1.00 34.88 604 ASN A N 1
ATOM 4683 C CA . ASN A 1 604 ? -5.686 75.030 38.082 1.00 34.88 604 ASN A CA 1
ATOM 4684 C C . ASN A 1 604 ? -4.605 75.560 37.114 1.00 34.88 604 ASN A C 1
ATOM 4686 O O . ASN A 1 604 ? -3.421 75.301 37.299 1.00 34.88 604 ASN A O 1
ATOM 4690 N N . ALA A 1 605 ? -5.009 76.358 36.118 1.00 33.88 605 ALA A N 1
ATOM 4691 C CA . ALA A 1 605 ? -4.151 77.348 35.451 1.00 33.88 605 ALA A CA 1
ATOM 4692 C C . ALA A 1 605 ? -5.035 78.425 34.788 1.00 33.88 605 ALA A C 1
ATOM 4694 O O . ALA A 1 605 ? -5.845 78.134 33.914 1.00 33.88 605 ALA A O 1
ATOM 4695 N N . ILE A 1 606 ? -4.927 79.655 35.281 1.00 37.00 606 ILE A N 1
ATOM 4696 C CA . ILE A 1 606 ? -5.787 80.814 34.992 1.00 37.00 606 ILE A CA 1
ATOM 4697 C C . ILE A 1 606 ? -5.551 81.394 33.581 1.00 37.00 606 ILE A C 1
ATOM 4699 O O . ILE A 1 606 ? -4.403 81.584 33.198 1.00 37.00 606 ILE A O 1
ATOM 4703 N N . GLY A 1 607 ? -6.624 81.842 32.905 1.00 33.50 607 GLY A N 1
ATOM 4704 C CA . GLY A 1 607 ? -6.599 83.110 32.144 1.00 33.50 607 GLY A CA 1
ATOM 4705 C C . GLY A 1 607 ? -6.746 83.083 30.609 1.00 33.50 607 GLY A C 1
ATOM 4706 O O . GLY A 1 607 ? -5.794 82.771 29.917 1.00 33.50 607 GLY A O 1
ATOM 4707 N N . SER A 1 608 ? -7.911 83.554 30.124 1.00 31.84 608 SER A N 1
ATOM 4708 C CA . SER A 1 608 ? -8.188 84.315 28.870 1.00 31.84 608 SER A CA 1
ATOM 4709 C C . SER A 1 608 ? -7.479 83.917 27.544 1.00 31.84 608 SER A C 1
ATOM 4711 O O . SER A 1 608 ? -6.262 83.942 27.440 1.00 31.84 608 SER A O 1
ATOM 4713 N N . SER A 1 609 ? -8.174 83.728 26.412 1.00 36.00 609 SER A N 1
ATOM 4714 C CA . SER A 1 609 ? -9.074 84.749 25.845 1.00 36.00 609 SER A CA 1
ATOM 4715 C C . SER A 1 609 ? -9.991 84.286 24.685 1.00 36.00 609 SER A C 1
ATOM 4717 O O . SER A 1 609 ? -9.725 83.322 23.980 1.00 36.00 609 SER A O 1
ATOM 4719 N N . GLN A 1 610 ? -11.080 85.048 24.525 1.00 35.88 610 GLN A N 1
ATOM 4720 C CA . GLN A 1 610 ? -11.840 85.423 23.314 1.00 35.88 610 GLN A CA 1
ATOM 4721 C C . GLN A 1 610 ? -12.328 84.411 22.231 1.00 35.88 610 GLN A C 1
ATOM 4723 O O . GLN A 1 610 ? -11.635 84.087 21.278 1.00 35.88 610 GLN A O 1
ATOM 4728 N N . LEU A 1 611 ? -13.658 84.202 22.266 1.00 35.38 611 LEU A N 1
ATOM 4729 C CA . LEU A 1 611 ? -14.655 84.535 21.212 1.00 35.38 611 LEU A CA 1
ATOM 4730 C C . LEU A 1 611 ? -14.821 83.711 19.897 1.00 35.38 611 LEU A C 1
ATOM 4732 O O . LEU A 1 611 ? -14.116 83.909 18.917 1.00 35.38 611 LEU A O 1
ATOM 4736 N N . LEU A 1 612 ? -16.012 83.082 19.830 1.00 37.41 612 LEU A N 1
ATOM 4737 C CA . LEU A 1 612 ? -17.061 83.194 18.779 1.00 37.41 612 LEU A CA 1
ATOM 4738 C C . LEU A 1 612 ? -17.122 82.271 17.534 1.00 37.41 612 LEU A C 1
ATOM 4740 O O . LEU A 1 612 ? -16.168 82.083 16.795 1.00 37.41 612 LEU A O 1
ATOM 4744 N N . THR A 1 613 ? -18.385 81.910 17.230 1.00 33.38 613 THR A N 1
ATOM 4745 C CA . THR A 1 613 ? -18.951 81.382 15.959 1.00 33.38 613 THR A CA 1
ATOM 4746 C C . THR A 1 613 ? -18.598 79.924 15.591 1.00 33.38 613 THR A C 1
ATOM 4748 O O . THR A 1 613 ? -17.459 79.509 15.718 1.00 33.38 613 THR A O 1
ATOM 4751 N N . GLY A 1 614 ? -19.510 79.073 15.091 1.00 34.16 614 GLY A N 1
ATOM 4752 C CA . GLY A 1 614 ? -20.978 79.178 14.996 1.00 34.16 614 GLY A CA 1
ATOM 4753 C C . GLY A 1 614 ? -21.602 78.323 13.868 1.00 34.16 614 GLY A C 1
ATOM 4754 O O . GLY A 1 614 ? -21.007 78.188 12.811 1.00 34.16 614 GLY A O 1
ATOM 4755 N N . ARG A 1 615 ? -22.845 77.845 14.078 1.00 38.34 615 ARG A N 1
ATOM 4756 C CA . ARG A 1 615 ? -23.793 77.246 13.094 1.00 38.34 615 ARG A CA 1
ATOM 4757 C C . ARG A 1 615 ? -23.467 75.895 12.390 1.00 38.34 615 ARG A C 1
ATOM 4759 O O . ARG A 1 615 ? -22.593 75.797 11.549 1.00 38.34 615 ARG A O 1
ATOM 4766 N N . ASN A 1 616 ? -24.420 74.968 12.574 1.00 34.94 616 ASN A N 1
ATOM 4767 C CA . ASN A 1 616 ? -25.176 74.224 11.537 1.00 34.94 616 ASN A CA 1
ATOM 4768 C C . ASN A 1 616 ? -24.614 73.004 10.750 1.00 34.94 616 ASN A C 1
ATOM 4770 O O . ASN A 1 616 ? -23.721 73.113 9.927 1.00 34.94 616 ASN A O 1
ATOM 4774 N N . VAL A 1 617 ? -25.405 71.915 10.837 1.00 38.53 617 VAL A N 1
ATOM 4775 C CA . VAL A 1 617 ? -25.958 71.095 9.721 1.00 38.53 617 VAL A CA 1
ATOM 4776 C C . VAL A 1 617 ? -25.015 70.197 8.881 1.00 38.53 617 VAL A C 1
ATOM 4778 O O . VAL A 1 617 ? -24.514 70.579 7.836 1.00 38.53 617 VAL A O 1
ATOM 4781 N N . ALA A 1 618 ? -24.962 68.928 9.308 1.00 36.22 618 ALA A N 1
ATOM 4782 C CA . ALA A 1 618 ? -25.302 67.692 8.570 1.00 36.22 618 ALA A CA 1
ATOM 4783 C C . ALA A 1 618 ? -24.662 67.269 7.212 1.00 36.22 618 ALA A C 1
ATOM 4785 O O . ALA A 1 618 ? -24.651 67.998 6.229 1.00 36.22 618 ALA A O 1
ATOM 4786 N N . ARG A 1 619 ? -24.478 65.932 7.139 1.00 40.03 619 ARG A N 1
ATOM 4787 C CA . ARG A 1 619 ? -24.750 65.002 6.007 1.00 40.03 619 ARG A CA 1
ATOM 4788 C C . ARG A 1 619 ? -23.593 64.572 5.066 1.00 40.03 619 ARG A C 1
ATOM 4790 O O . ARG A 1 619 ? -23.092 65.347 4.266 1.00 40.03 619 ARG A O 1
ATOM 4797 N N . THR A 1 620 ? -23.414 63.240 5.006 1.00 38.09 620 THR A N 1
ATOM 4798 C CA . THR A 1 620 ? -22.913 62.397 3.878 1.00 38.09 620 THR A CA 1
ATOM 4799 C C . THR A 1 620 ? -21.431 62.423 3.450 1.00 38.09 620 THR A C 1
ATOM 4801 O O . THR A 1 620 ? -20.772 63.449 3.469 1.00 38.09 620 THR A O 1
ATOM 4804 N N . GLY A 1 621 ? -20.949 61.241 3.017 1.00 33.91 621 GLY A N 1
ATOM 4805 C CA . GLY A 1 621 ? -19.570 60.923 2.591 1.00 33.91 621 GLY A CA 1
ATOM 4806 C C . GLY A 1 621 ? -19.105 59.601 3.235 1.00 33.91 621 GLY A C 1
ATOM 4807 O O . GLY A 1 621 ? -18.704 59.613 4.390 1.00 33.91 621 GLY A O 1
ATOM 4808 N N . LEU A 1 622 ? -19.311 58.401 2.668 1.00 40.84 622 LEU A N 1
ATOM 4809 C CA . LEU A 1 622 ? -18.669 57.842 1.458 1.00 40.84 622 LEU A CA 1
ATOM 4810 C C . LEU A 1 622 ? -17.141 58.058 1.485 1.00 40.84 622 LEU A C 1
ATOM 4812 O O . LEU A 1 622 ? -16.668 59.127 1.129 1.00 40.84 622 LEU A O 1
ATOM 4816 N N . THR A 1 623 ? -16.368 57.201 2.163 1.00 42.56 623 THR A N 1
ATOM 4817 C CA . THR A 1 623 ? -15.805 55.902 1.704 1.00 42.56 623 THR A CA 1
ATOM 4818 C C . THR A 1 623 ? -14.735 55.984 0.605 1.00 42.56 623 THR A C 1
ATOM 4820 O O . THR A 1 623 ? -15.054 56.324 -0.527 1.00 42.56 623 THR A O 1
ATOM 4823 N N . ARG A 1 624 ? -13.549 55.431 0.925 1.00 41.72 624 ARG A N 1
ATOM 4824 C CA . ARG A 1 624 ? -12.597 54.750 0.013 1.00 41.72 624 ARG A CA 1
ATOM 4825 C C . ARG A 1 624 ? -11.863 55.620 -1.030 1.00 41.72 624 ARG A C 1
ATOM 4827 O O . ARG A 1 624 ? -12.417 55.915 -2.079 1.00 41.72 624 ARG A O 1
ATOM 4834 N N . SER A 1 625 ? -10.552 55.836 -0.840 1.00 37.22 625 SER A N 1
ATOM 4835 C CA . SER A 1 625 ? -9.514 55.074 -1.579 1.00 37.22 625 SER A CA 1
ATOM 4836 C C . SER A 1 625 ? -8.109 55.711 -1.529 1.00 37.22 625 SER A C 1
ATOM 4838 O O . SER A 1 625 ? -7.841 56.650 -2.268 1.00 37.22 625 SER A O 1
ATOM 4840 N N . THR A 1 626 ? -7.195 55.106 -0.769 1.00 45.56 626 THR A N 1
ATOM 4841 C CA . THR A 1 626 ? -5.755 54.939 -1.076 1.00 45.56 626 THR A CA 1
ATOM 4842 C C . THR A 1 626 ? -5.290 53.687 -0.308 1.00 45.56 626 THR A C 1
ATOM 4844 O O . THR A 1 626 ? -5.777 53.454 0.799 1.00 45.56 626 THR A O 1
ATOM 4847 N N . GLN A 1 627 ? -4.429 52.814 -0.833 1.00 41.19 627 GLN A N 1
ATOM 4848 C CA . GLN A 1 627 ? -3.708 52.813 -2.113 1.00 41.19 627 GLN A CA 1
ATOM 4849 C C . GLN A 1 627 ? -3.736 51.403 -2.725 1.00 41.19 627 GLN A C 1
ATOM 4851 O O . GLN A 1 627 ? -3.848 50.440 -1.935 1.00 41.19 627 GLN A O 1
#

InterPro domains:
  IPR009768 Microtubule-associated protein 70 [PF07058] (61-611)
  IPR009768 Microtubule-associated protein 70 [PTHR31246] (55-604)

Foldseek 3Di:
DDDDDYDDDDDDDDDDDDDDDDDDDDDDDDDDDDDDDDDDDPDDDDDPDDDDPDPPPPDPCVVPCPPDPHDVVVVVVVVVVVVVVVVVVVVVVVVVVVVVVVVVVVVVVVVVVVVVVVVVVVVVVVVVVVVVVVVVVVVVVVVVVVVVVVVVVVVVVVVVVVVVVVPPDDDDDPDVCVVVVVVVVVVVVVVVVVVVVVVVVVVVVVVVVVVVVVVVVVVVVVVVVVVVVVVVVVVVVVVVVVVVVVVVVVVVVVVVVVVVVVVVVVVVVVVVVVVVVVVVVVVVVVVVVVVVVVVVVVVVVVVVVVVVVVVVVVVVVVVVVVVVVVVVVVVVCVVVDDPPVVVVVVVVVVVVVVVVVVVVVVVVVVVVVVVVVVVVVVVVVVVVVVVVVVVPDDDDDDDDDDDDDDDDDDDDDDDDDDDDDDDDDDDDDDDDDDDDDDDDDDDDDDDDDDDDDDDDDDDDDDDDDDDDDDDDDDDDDDDDDDDDDDDDDDDDDDDDDDDDDDDDDDDDDDDDPPPPVPDVVVVVVVVVVVVVVVVVVVVVVVVVVVVVVVVVVVVVVVVVVVVVVVVVVVVVVVVVVVVVVVVVVVVVVVVVVVVVVVVVPDDDDDDDDDDDDDDDDDDDDDDDDDD

Secondary structure (DSSP, 8-state):
---------PPP------------------------------------PPPP------SS-TTTTTSSS--HHHHHHHHHHHHHHHHHHHHHHHHHHHHHHHHHHHHHHHHHHHHHHHHHHHHHHHHHHHHHHHHHHHHHHHHHHHHHHHHHHHHHHHHHHHHHHHH-----PPPHHHHHHHHHHHHHHHHHHHHHHHHHHHHHHHHHHHHHHHHHHHHHHHHHHHHHHHHHHHHHHHHHHHHHHHHHHHHHHHHHHHHHHHHHHHHHHHHHHHHHHHHHHHHHHHHHHHHHHHHHHHHHHHHHHHHHHHHHHHHHHHHHHHHHHHHHHHHHGGGGS--HHHHHHHHHHHHHHHHHHHHHHHHHHHHHHHHHHHHHHHHHHHHHHHHHHHTS-------------------------------------------------------------------------------------------------------------------------------HHHHHHHHHHHHHHHHHHHHHHHHHHHHHHHHHHHHHHHHHHHHHHHHHHHHHHHHHHHHHHHHHHHHHHHHHHHHHHHHTT--------------------------

Radius of gyration: 81.72 Å; Cα contacts (8 Å, |Δi|>4): 6; chains: 1; bounding box: 206×137×229 Å

pLDDT: mean 71.27, std 27.49, range [26.69, 98.69]

Organism: Eucalyptus globulus (NCBI:txid34317)

Solvent-accessible surface area (backbone atoms only — not comparable to full-atom values): 40396 Å² total; per-residue (Å²): 135,83,89,87,82,87,85,89,86,82,88,87,86,86,83,89,87,87,85,89,88,84,81,84,90,87,88,83,81,86,83,88,86,81,85,86,90,83,87,85,80,88,78,80,87,76,78,87,73,76,83,78,84,73,82,84,92,75,86,81,60,81,82,64,70,80,80,57,80,76,58,65,65,64,51,50,52,53,50,51,52,50,53,49,57,50,49,55,46,53,52,52,49,52,56,49,48,56,52,53,50,58,50,54,46,55,55,50,51,48,54,50,52,54,52,50,54,52,49,50,63,47,52,53,52,48,59,51,52,52,53,53,52,50,51,52,53,51,50,54,49,50,54,54,50,51,52,51,50,50,55,51,49,50,54,52,52,55,59,43,54,60,49,53,73,67,60,81,72,80,94,85,77,74,66,63,65,77,63,42,54,60,54,54,51,51,52,51,49,52,52,54,49,51,51,50,54,52,52,51,48,57,49,48,57,52,50,50,55,52,48,53,53,51,49,57,52,51,49,54,52,49,54,54,48,52,56,51,49,55,53,48,52,55,51,48,54,50,48,56,52,51,50,51,51,51,52,50,55,50,50,52,50,56,48,51,56,50,53,49,54,50,52,51,58,49,50,52,50,50,55,49,54,50,52,56,49,52,52,50,50,53,53,49,51,54,52,53,48,52,53,52,51,51,51,47,54,53,50,51,52,52,50,55,46,54,49,50,57,51,50,52,50,51,50,49,53,52,50,53,51,51,52,51,51,53,53,46,54,58,56,68,44,46,88,75,50,78,53,69,66,59,51,54,49,51,52,50,48,56,54,48,52,56,46,56,51,51,54,51,48,59,47,51,52,51,49,53,53,52,51,50,55,49,50,47,54,49,49,53,54,50,48,54,50,51,52,61,50,68,73,61,74,85,83,85,87,89,82,89,82,92,83,90,89,88,81,90,86,86,90,88,90,85,90,88,83,88,85,90,87,82,88,92,89,83,87,89,80,91,87,81,89,80,85,89,86,82,82,88,89,82,90,84,84,91,85,88,91,84,87,88,84,85,84,89,83,83,89,85,87,88,85,88,80,84,90,79,89,81,90,80,79,87,85,81,86,83,84,88,84,89,82,86,83,88,86,91,80,87,79,89,83,89,81,89,83,82,89,85,87,82,88,86,88,87,89,89,86,85,88,80,93,76,79,82,70,71,54,66,67,57,52,53,49,51,50,50,48,53,52,49,52,50,49,60,43,54,54,45,56,49,56,46,49,60,45,51,55,47,49,53,54,47,50,54,49,51,54,50,49,51,54,50,51,51,52,48,53,54,46,52,55,50,51,50,54,48,51,54,50,49,57,47,46,55,49,54,48,51,53,50,52,56,51,49,62,59,65,73,75,73,85,89,83,89,80,89,84,86,87,84,88,81,86,84,83,86,86,90,77,86,81,90,92,84,132

Mean predicted aligned error: 25.71 Å

Sequence (627 aa):
MAEASGDGGAPAELPSGTGGGGGSNGRADAPTPLAVSASFKEGRSSSRRRNSVRPSFDADNDFITLLHGSDPVKLELNRLENEVRDKDRELGEAQAEIKALRLSERLREKAVEELTEELSKVEEKLKLTEKLLENKNLEIKKINEEKKASMAAQFAAEATLRRVHAAQKDDDMPPIEAILAPLEAELKLAKQEIAKLQDDNKALDRLTKSKEAALLEAERTVQVALAKASMVDDLQNKNQELMKQIEICQEENKILDRLHRQKVAEVEKLTQTVRELEEAVLAGGAAANAVRDYQRKVQEMNEERRTLDRELARAKVTANRVATVVANEWKDANDKVMPVKQWLEERRFLQGEMQQLRDKLAITERAARSEALLKERYQSRLKVIEESLRGSSGSNNRSALERSMSNGPSRRQSLGGADNVSRLTASGLLSRKSASQSKSFSSGATTVLKHAKGTSRSFDGGTRSLDRGKVLSNGTGANYSPNRSCDVTKEGEENDFSKGNSDNNSNEFAPVETRDSVPGVLYDILQKEVVALRKAGHEKDQSIKDKDDAIEMLAKKVETLTKAMEVEAKKMRREVAAMEKEVAAMRVEKDHESRSKRFSNQKNAIGSSQLLTGRNVARTGLTRSTQ